Protein AF-A0A969HWZ0-F1 (afdb_monomer)

Radius of gyration: 28.57 Å; Cα contacts (8 Å, |Δi|>4): 531; chains: 1; bounding box: 54×98×72 Å

Structure (mmCIF, N/CA/C/O backbone):
data_AF-A0A969HWZ0-F1
#
_entry.id   AF-A0A969HWZ0-F1
#
loop_
_atom_site.group_PDB
_atom_site.id
_atom_site.type_symbol
_atom_site.label_atom_id
_atom_site.label_alt_id
_atom_site.label_comp_id
_atom_site.label_asym_id
_atom_site.label_entity_id
_atom_site.label_seq_id
_atom_site.pdbx_PDB_ins_code
_atom_site.Cartn_x
_atom_site.Cartn_y
_atom_site.Cartn_z
_atom_site.o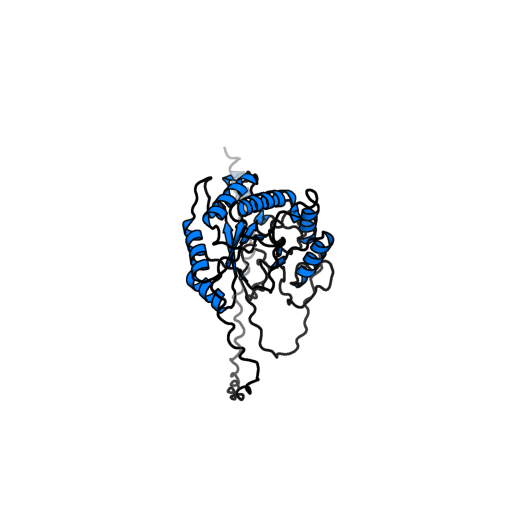ccupancy
_atom_site.B_iso_or_equiv
_atom_site.auth_seq_id
_atom_site.auth_comp_id
_atom_site.auth_asym_id
_atom_site.auth_atom_id
_atom_site.pdbx_PDB_model_num
ATOM 1 N N . MET A 1 1 ? 22.816 76.094 9.001 1.00 57.34 1 MET A N 1
ATOM 2 C CA . MET A 1 1 ? 22.113 75.527 7.827 1.00 57.34 1 MET A CA 1
ATOM 3 C C . MET A 1 1 ? 22.785 76.069 6.565 1.00 57.34 1 MET A C 1
ATOM 5 O O . MET A 1 1 ? 22.437 77.175 6.183 1.00 57.34 1 MET A O 1
ATOM 9 N N . PRO A 1 2 ? 23.875 75.455 6.050 1.00 52.53 2 PRO A N 1
ATOM 10 C CA . PRO A 1 2 ? 23.825 75.004 4.642 1.00 52.53 2 PRO A CA 1
ATOM 11 C C . PRO A 1 2 ? 24.797 73.858 4.252 1.00 52.53 2 PRO A C 1
ATOM 13 O O . PRO A 1 2 ? 24.975 73.594 3.072 1.00 52.53 2 PRO A O 1
ATOM 16 N N . MET A 1 3 ? 25.440 73.147 5.189 1.00 50.88 3 MET A N 1
ATOM 17 C CA . MET A 1 3 ? 26.535 72.213 4.835 1.00 50.88 3 MET A CA 1
ATOM 18 C C . MET A 1 3 ? 26.119 70.738 4.665 1.00 50.88 3 MET A C 1
ATOM 20 O O . MET A 1 3 ? 26.936 69.905 4.294 1.00 50.88 3 MET A O 1
ATOM 24 N N . ARG A 1 4 ? 24.840 70.405 4.900 1.00 52.66 4 ARG A N 1
ATOM 25 C CA . ARG A 1 4 ? 24.282 69.056 4.656 1.00 52.66 4 ARG A CA 1
ATOM 26 C C . ARG A 1 4 ? 23.539 68.916 3.321 1.00 52.66 4 ARG A C 1
ATOM 28 O O . ARG A 1 4 ? 23.260 67.795 2.923 1.00 52.66 4 ARG A O 1
ATOM 35 N N . LEU A 1 5 ? 23.269 70.016 2.609 1.00 49.03 5 LEU A N 1
ATOM 36 C CA . LEU A 1 5 ? 22.594 69.979 1.302 1.00 49.03 5 LEU A CA 1
ATOM 37 C C . LEU A 1 5 ? 23.584 69.830 0.128 1.00 49.03 5 LEU A C 1
ATOM 39 O O . LEU A 1 5 ? 23.231 69.279 -0.906 1.00 49.03 5 LEU A O 1
ATOM 43 N N . ILE A 1 6 ? 24.846 70.240 0.305 1.00 52.69 6 ILE A N 1
ATOM 44 C CA . ILE A 1 6 ? 25.876 70.181 -0.750 1.00 52.69 6 ILE A CA 1
ATOM 45 C C . ILE A 1 6 ? 26.432 68.754 -0.927 1.00 52.69 6 ILE A C 1
ATOM 47 O O . ILE A 1 6 ? 26.703 68.340 -2.051 1.00 52.69 6 ILE A O 1
ATOM 51 N N . LEU A 1 7 ? 26.502 67.948 0.141 1.00 44.00 7 LEU A N 1
ATOM 52 C CA . LEU A 1 7 ? 26.936 66.545 0.040 1.00 44.00 7 LEU A CA 1
ATOM 53 C C . LEU A 1 7 ? 25.881 65.644 -0.640 1.00 44.00 7 LEU A C 1
ATOM 55 O O . LEU A 1 7 ? 26.230 64.642 -1.258 1.00 44.00 7 LEU A O 1
ATOM 59 N N . LEU A 1 8 ? 24.601 66.032 -0.581 1.00 47.84 8 LEU A N 1
ATOM 60 C CA . LEU A 1 8 ? 23.494 65.320 -1.233 1.00 47.84 8 LEU A CA 1
ATOM 61 C C . LEU A 1 8 ? 23.408 65.588 -2.746 1.00 47.84 8 LEU A C 1
ATOM 63 O O . LEU A 1 8 ? 22.900 64.740 -3.471 1.00 47.84 8 LEU A O 1
ATOM 67 N N . ILE A 1 9 ? 23.947 66.707 -3.244 1.00 51.25 9 ILE A N 1
ATOM 68 C CA . ILE A 1 9 ? 23.956 67.010 -4.688 1.00 51.25 9 ILE A CA 1
ATOM 69 C C . ILE A 1 9 ? 25.162 66.365 -5.394 1.00 51.25 9 ILE A C 1
ATOM 71 O O . ILE A 1 9 ? 25.038 65.933 -6.537 1.00 51.25 9 ILE A O 1
ATOM 75 N N . VAL A 1 10 ? 26.305 66.195 -4.717 1.00 49.62 10 VAL A N 1
ATOM 76 C CA . VAL A 1 10 ? 27.492 65.565 -5.333 1.00 49.62 10 VAL A CA 1
ATOM 77 C C . VAL A 1 10 ? 27.374 64.034 -5.408 1.00 49.62 10 VAL A C 1
ATOM 79 O O . VAL A 1 10 ? 27.838 63.448 -6.383 1.00 49.62 10 VAL A O 1
ATOM 82 N N . LEU A 1 11 ? 26.676 63.369 -4.474 1.00 42.19 11 LEU A N 1
ATOM 83 C CA . LEU A 1 11 ? 26.418 61.922 -4.595 1.00 42.19 11 LEU A CA 1
ATOM 84 C C . LEU A 1 11 ? 25.300 61.572 -5.595 1.00 42.19 11 LEU A C 1
ATOM 86 O O . LEU A 1 11 ? 25.310 60.475 -6.148 1.00 42.19 11 LEU A O 1
ATOM 90 N N . ALA A 1 12 ? 24.372 62.492 -5.879 1.00 43.91 12 ALA A N 1
ATOM 91 C CA . ALA A 1 12 ? 23.327 62.280 -6.886 1.00 43.91 12 ALA A CA 1
ATOM 92 C C . ALA A 1 12 ? 23.853 62.391 -8.335 1.00 43.91 12 ALA A C 1
ATOM 94 O O . ALA A 1 12 ? 23.243 61.845 -9.251 1.00 43.91 12 ALA A O 1
ATOM 95 N N . ALA A 1 13 ? 25.004 63.039 -8.549 1.00 42.03 13 ALA A N 1
ATOM 96 C CA . ALA A 1 13 ? 25.610 63.201 -9.874 1.00 42.03 13 ALA A CA 1
ATOM 97 C C . ALA A 1 13 ? 26.504 62.020 -10.312 1.00 42.03 13 ALA A C 1
ATOM 99 O O . ALA A 1 13 ? 26.817 61.908 -11.494 1.00 42.03 13 ALA A O 1
ATOM 100 N N . VAL A 1 14 ? 26.875 61.106 -9.406 1.00 41.16 14 VAL A N 1
ATOM 101 C CA . VAL A 1 14 ? 27.667 59.902 -9.751 1.00 41.16 14 VAL A CA 1
ATOM 102 C C . VAL A 1 14 ? 26.775 58.708 -10.138 1.00 41.16 14 VAL A C 1
ATOM 104 O O . VAL A 1 14 ? 27.255 57.728 -10.697 1.00 41.16 14 VAL A O 1
ATOM 107 N N . VAL A 1 15 ? 25.454 58.805 -9.942 1.00 43.62 15 VAL A N 1
ATOM 108 C CA . VAL A 1 15 ? 24.489 57.748 -10.315 1.00 43.62 15 VAL A CA 1
ATOM 109 C C . VAL A 1 15 ? 23.824 58.002 -11.684 1.00 43.62 15 VAL A C 1
ATOM 111 O O . VAL A 1 15 ? 23.081 57.158 -12.170 1.00 43.62 15 VAL A O 1
ATOM 114 N N . LEU A 1 16 ? 24.125 59.116 -12.368 1.00 46.66 16 LEU A N 1
ATOM 115 C CA . LEU A 1 16 ? 23.472 59.489 -13.638 1.00 46.66 16 LEU A CA 1
ATOM 116 C C . LEU A 1 16 ? 24.377 59.526 -14.882 1.00 46.66 16 LEU A C 1
ATOM 118 O O . LEU A 1 16 ? 23.910 59.910 -15.950 1.00 46.66 16 LEU A O 1
ATOM 122 N N . ALA A 1 17 ? 25.634 59.087 -14.805 1.00 44.72 17 ALA A N 1
ATOM 123 C CA . ALA A 1 17 ? 26.503 59.041 -15.985 1.00 44.72 17 ALA A CA 1
ATOM 124 C C . ALA A 1 17 ? 27.527 57.899 -15.918 1.00 44.72 17 ALA A C 1
ATOM 126 O O . ALA A 1 17 ? 28.729 58.114 -15.803 1.00 44.72 17 ALA A O 1
ATOM 127 N N . SER A 1 18 ? 27.040 56.666 -16.028 1.00 35.94 18 SER A N 1
ATOM 128 C CA . SER A 1 18 ? 27.827 55.557 -16.570 1.00 35.94 18 SER A CA 1
ATOM 129 C C . SER A 1 18 ? 26.965 54.875 -17.621 1.00 35.94 18 SER A C 1
ATOM 131 O O . SER A 1 18 ? 26.107 54.042 -17.332 1.00 35.94 18 SER A O 1
ATOM 133 N N . CYS A 1 19 ? 27.130 55.365 -18.846 1.00 42.94 19 CYS A N 1
ATOM 134 C CA . CYS A 1 19 ? 26.532 54.825 -20.049 1.00 42.94 19 CYS A CA 1
ATOM 135 C C . CYS A 1 19 ? 27.165 53.457 -20.324 1.00 42.94 19 CYS A C 1
ATOM 137 O O . CYS A 1 19 ? 28.307 53.381 -20.766 1.00 42.94 19 CYS A O 1
ATOM 139 N N . GLY A 1 20 ? 26.422 52.383 -20.070 1.00 36.25 20 GLY A N 1
ATOM 140 C CA . GLY A 1 20 ? 26.589 51.155 -20.834 1.00 36.25 20 GLY A CA 1
ATOM 141 C C . GLY A 1 20 ? 25.794 51.319 -22.121 1.00 36.25 20 GLY A C 1
ATOM 142 O O . GLY A 1 20 ? 24.582 51.523 -22.063 1.00 36.25 20 GLY A O 1
ATOM 143 N N . GLU A 1 21 ? 26.471 51.299 -23.265 1.00 42.41 21 GLU A N 1
ATOM 144 C CA . GLU A 1 21 ? 25.838 51.281 -24.581 1.00 42.41 21 GLU A CA 1
ATOM 145 C C . GLU A 1 21 ? 24.741 50.212 -24.618 1.00 42.41 21 GLU A C 1
ATOM 147 O O . GLU A 1 21 ? 24.993 49.020 -24.422 1.00 42.41 21 GLU A O 1
ATOM 152 N N . VAL A 1 22 ? 23.506 50.635 -24.890 1.00 46.06 22 VAL A N 1
ATOM 153 C CA . VAL A 1 22 ? 22.453 49.713 -25.303 1.00 46.06 22 VAL A CA 1
ATOM 154 C C . VAL A 1 22 ? 22.856 49.231 -26.689 1.00 46.06 22 VAL A C 1
ATOM 156 O O . VAL A 1 22 ? 22.612 49.902 -27.689 1.00 46.06 22 VAL A O 1
ATOM 159 N N . SER A 1 23 ? 23.530 48.083 -26.742 1.00 48.16 23 SER A N 1
ATOM 160 C CA . SER A 1 23 ? 23.725 47.377 -28.003 1.00 48.16 23 SER A CA 1
ATOM 161 C C . SER A 1 23 ? 22.345 47.164 -28.629 1.00 48.16 23 SER A C 1
ATOM 163 O O . SER A 1 23 ? 21.438 46.694 -27.930 1.00 48.16 23 SER A O 1
ATOM 165 N N . PRO A 1 24 ? 22.138 47.522 -29.907 1.00 46.81 24 PRO A N 1
ATOM 166 C CA . PRO A 1 24 ? 20.875 47.247 -30.564 1.00 46.81 24 PRO A CA 1
ATOM 167 C C . PRO A 1 24 ? 20.632 45.741 -30.489 1.00 46.81 24 PRO A C 1
ATOM 169 O O . PRO A 1 24 ? 21.488 44.949 -30.883 1.00 46.81 24 PRO A O 1
ATOM 172 N N . VAL A 1 25 ? 19.474 45.342 -29.956 1.00 52.97 25 VAL A N 1
ATOM 173 C CA . VAL A 1 25 ? 19.007 43.960 -30.078 1.00 52.97 25 VAL A CA 1
ATOM 174 C C . VAL A 1 25 ? 18.995 43.662 -31.577 1.00 52.97 25 VAL A C 1
ATOM 176 O O . VAL A 1 25 ? 18.293 44.367 -32.310 1.00 52.97 25 VAL A O 1
ATOM 179 N N . PRO A 1 26 ? 19.788 42.694 -32.071 1.00 47.66 26 PRO A N 1
ATOM 180 C CA . PRO A 1 26 ? 19.755 42.368 -33.482 1.00 47.66 26 PRO A CA 1
ATOM 181 C C . PRO A 1 26 ? 18.331 41.925 -33.804 1.00 47.66 26 PRO A C 1
ATOM 183 O O . PRO A 1 26 ? 17.764 41.074 -33.114 1.00 47.66 26 PRO A O 1
ATOM 186 N N . ALA A 1 27 ? 17.735 42.540 -34.827 1.00 56.41 27 ALA A N 1
ATOM 187 C CA . ALA A 1 27 ? 16.481 42.055 -35.375 1.00 56.41 27 ALA A CA 1
ATOM 188 C C . ALA A 1 27 ? 16.632 40.548 -35.650 1.00 56.41 27 ALA A C 1
ATOM 190 O O . ALA A 1 27 ? 17.708 40.133 -36.099 1.00 56.41 27 ALA A O 1
ATOM 191 N N . PRO A 1 28 ? 15.611 39.721 -35.358 1.00 51.34 28 PRO A N 1
ATOM 192 C CA . PRO A 1 28 ? 15.696 38.295 -35.618 1.00 51.34 28 PRO A CA 1
ATOM 193 C C . PRO A 1 28 ? 16.089 38.101 -37.079 1.00 51.34 28 PRO A C 1
ATOM 195 O O . PRO A 1 28 ? 15.405 38.592 -37.978 1.00 51.34 28 PRO A O 1
ATOM 198 N N . THR A 1 29 ? 17.216 37.427 -37.305 1.00 56.94 29 THR A N 1
ATOM 199 C CA . THR A 1 29 ? 17.640 37.033 -38.645 1.00 56.94 29 THR A CA 1
ATOM 200 C C . THR A 1 29 ? 16.465 36.291 -39.276 1.00 56.94 29 THR A C 1
ATOM 202 O O . THR A 1 29 ? 16.034 35.284 -38.701 1.00 56.94 29 THR A O 1
ATOM 205 N N . PRO A 1 30 ? 15.896 36.762 -40.401 1.00 51.34 30 PRO A N 1
ATOM 206 C CA . PRO A 1 30 ? 14.897 35.975 -41.094 1.00 51.34 30 PRO A CA 1
ATOM 207 C C . PRO A 1 30 ? 15.544 34.629 -41.415 1.00 51.34 30 PRO A C 1
ATOM 209 O O . PRO A 1 30 ? 16.648 34.575 -41.964 1.00 51.34 30 PRO A O 1
ATOM 212 N N . LEU A 1 31 ? 14.887 33.546 -40.995 1.00 47.97 31 LEU A N 1
ATOM 213 C CA . LEU A 1 31 ? 15.275 32.198 -41.392 1.00 47.97 31 LEU A CA 1
ATOM 214 C C . LEU A 1 31 ? 15.477 32.200 -42.912 1.00 47.97 31 LEU A C 1
ATOM 216 O O . LEU A 1 31 ? 14.651 32.793 -43.611 1.00 47.97 31 LEU A O 1
ATOM 220 N N . PRO A 1 32 ? 16.548 31.577 -43.434 1.00 45.81 32 PRO A N 1
ATOM 221 C CA . PRO A 1 32 ? 16.724 31.473 -44.870 1.00 45.81 32 PRO A CA 1
ATOM 222 C C . PRO A 1 32 ? 15.464 30.841 -45.452 1.00 45.81 32 PRO A C 1
ATOM 224 O O . PRO A 1 32 ? 15.124 29.700 -45.134 1.00 45.81 32 PRO A O 1
ATOM 227 N N . THR A 1 33 ? 14.749 31.605 -46.275 1.00 48.72 33 THR A N 1
ATOM 228 C CA . THR A 1 33 ? 13.625 31.095 -47.044 1.00 48.72 33 THR A CA 1
ATOM 229 C C . THR A 1 33 ? 14.215 30.127 -48.056 1.00 48.72 33 THR A C 1
ATOM 231 O O . THR A 1 33 ? 14.684 30.525 -49.121 1.00 48.72 33 THR A O 1
ATOM 234 N N . GLN A 1 34 ? 14.266 28.844 -47.698 1.00 48.34 34 GLN A N 1
ATOM 235 C CA . GLN A 1 34 ? 14.478 27.807 -48.692 1.00 48.34 34 GLN A CA 1
ATOM 236 C C . GLN A 1 34 ? 13.341 27.940 -49.712 1.00 48.34 34 GLN A C 1
ATOM 238 O O . GLN A 1 34 ? 12.174 27.987 -49.307 1.00 48.34 34 GLN A O 1
ATOM 243 N N . PRO A 1 35 ? 13.638 28.007 -51.021 1.00 50.06 35 PRO A N 1
ATOM 244 C CA . PRO A 1 35 ? 12.615 27.756 -52.018 1.00 50.06 35 PRO A CA 1
ATOM 245 C C . PRO A 1 35 ? 12.001 26.400 -51.679 1.00 50.06 35 PRO A C 1
ATOM 247 O O . PRO A 1 35 ? 12.743 25.438 -51.462 1.00 50.06 35 PRO A O 1
ATOM 250 N N . LEU A 1 36 ? 10.671 26.326 -51.600 1.00 43.91 36 LEU A N 1
ATOM 251 C CA . LEU A 1 36 ? 9.970 25.049 -51.533 1.00 43.91 36 LEU A CA 1
ATOM 252 C C . LEU A 1 36 ? 10.477 24.202 -52.702 1.00 43.91 36 LEU A C 1
ATOM 254 O O . LEU A 1 36 ? 10.168 24.485 -53.860 1.00 43.91 36 LEU A O 1
ATOM 258 N N . GLN A 1 37 ? 11.305 23.198 -52.407 1.00 51.94 37 GLN A N 1
ATOM 259 C CA . GLN A 1 37 ? 11.598 22.176 -53.395 1.00 51.94 37 GLN A CA 1
ATOM 260 C C . GLN A 1 37 ? 10.264 21.499 -53.722 1.00 51.94 37 GLN A C 1
ATOM 262 O O . GLN A 1 37 ? 9.504 21.206 -52.793 1.00 51.94 37 GLN A O 1
ATOM 267 N N . PRO A 1 38 ? 9.953 21.257 -55.006 1.00 47.41 38 PRO A N 1
ATOM 268 C CA . PRO A 1 38 ? 8.804 20.447 -55.365 1.00 47.41 38 PRO A CA 1
ATOM 269 C C . PRO A 1 38 ? 8.924 19.123 -54.615 1.00 47.41 38 PRO A C 1
ATOM 271 O O . PRO A 1 38 ? 9.907 18.400 -54.788 1.00 47.41 38 PRO A O 1
ATOM 274 N N . SER A 1 39 ? 7.967 18.827 -53.738 1.00 48.50 39 SER A N 1
ATOM 275 C CA . SER A 1 39 ? 7.905 17.521 -53.104 1.00 48.50 39 SER A CA 1
ATOM 276 C C . SER A 1 39 ? 7.717 16.495 -54.209 1.00 48.50 39 SER A C 1
ATOM 278 O O . SER A 1 39 ? 6.710 16.530 -54.920 1.00 48.50 39 SER A O 1
ATOM 280 N N . THR A 1 40 ? 8.685 15.595 -54.361 1.00 51.62 40 THR A N 1
ATOM 281 C CA . THR A 1 40 ? 8.494 14.372 -55.134 1.00 51.62 40 THR A CA 1
ATOM 282 C C . THR A 1 40 ? 7.225 13.709 -54.595 1.00 51.62 40 THR A C 1
ATOM 284 O O . THR A 1 40 ? 7.129 13.541 -53.374 1.00 51.62 40 THR A O 1
ATOM 287 N N . PRO A 1 41 ? 6.225 13.395 -55.436 1.00 45.19 41 PRO A N 1
ATOM 288 C CA . PRO A 1 41 ? 5.029 12.725 -54.953 1.00 45.19 41 PRO A CA 1
ATOM 289 C C . PRO A 1 41 ? 5.451 11.434 -54.251 1.00 45.19 41 PRO A C 1
ATOM 291 O O . PRO A 1 41 ? 6.264 10.673 -54.784 1.00 45.19 41 PRO A O 1
ATOM 294 N N . LEU A 1 42 ? 4.946 11.221 -53.029 1.00 46.47 42 LEU A N 1
ATOM 295 C CA . LEU A 1 42 ? 5.094 9.926 -52.374 1.00 46.47 42 LEU A CA 1
ATOM 296 C C . LEU A 1 42 ? 4.541 8.854 -53.326 1.00 46.47 42 LEU A C 1
ATOM 298 O O . LEU A 1 42 ? 3.501 9.097 -53.945 1.00 46.47 42 LEU A O 1
ATOM 302 N N . PRO A 1 43 ? 5.198 7.686 -53.439 1.00 44.25 43 PRO A N 1
ATOM 303 C CA . PRO A 1 43 ? 4.618 6.577 -54.167 1.00 44.25 43 PRO A CA 1
ATOM 304 C C . PRO A 1 43 ? 3.242 6.278 -53.576 1.00 44.25 43 PRO A C 1
ATOM 306 O O . PRO A 1 43 ? 3.086 6.162 -52.358 1.00 44.25 43 PRO A O 1
ATOM 309 N N . GLU A 1 44 ? 2.251 6.184 -54.453 1.00 45.31 44 GLU A N 1
ATOM 310 C CA . GLU A 1 44 ? 0.919 5.706 -54.117 1.00 45.31 44 GLU A CA 1
ATOM 311 C C . GLU A 1 44 ? 1.067 4.343 -53.416 1.00 45.31 44 GLU A C 1
ATOM 313 O O . GLU A 1 44 ? 1.843 3.506 -53.898 1.00 45.31 44 GLU A O 1
ATOM 318 N N . PRO A 1 45 ? 0.424 4.112 -52.255 1.00 39.84 45 PRO A N 1
ATOM 319 C CA . PRO A 1 45 ? 0.576 2.856 -51.546 1.00 39.84 45 PRO A CA 1
ATOM 320 C C . PRO A 1 45 ? 0.049 1.746 -52.448 1.00 39.84 45 PRO A C 1
ATOM 322 O O . PRO A 1 45 ? -1.157 1.604 -52.648 1.00 39.84 45 PRO A O 1
ATOM 325 N N . GLN A 1 46 ? 0.961 0.955 -53.012 1.00 43.97 46 GLN A N 1
ATOM 326 C CA . GLN A 1 46 ? 0.578 -0.295 -53.639 1.00 43.97 46 GLN A CA 1
ATOM 327 C C . GLN A 1 46 ? -0.099 -1.124 -52.556 1.00 43.97 46 GLN A C 1
ATOM 329 O O . GLN A 1 46 ? 0.470 -1.313 -51.478 1.00 43.97 46 GLN A O 1
ATOM 334 N N . ALA A 1 47 ? -1.327 -1.565 -52.828 1.00 43.56 47 ALA A N 1
ATOM 335 C CA . ALA A 1 47 ? -2.042 -2.500 -51.982 1.00 43.56 47 ALA A CA 1
ATOM 336 C C . ALA A 1 47 ? -1.171 -3.752 -51.827 1.00 43.56 47 ALA A C 1
ATOM 338 O O . ALA A 1 47 ? -1.151 -4.636 -52.683 1.00 43.56 47 ALA A O 1
ATOM 339 N N . SER A 1 48 ? -0.387 -3.776 -50.750 1.00 43.53 48 SER A N 1
ATOM 340 C CA . SER A 1 48 ? 0.330 -4.955 -50.311 1.00 43.53 48 SER A CA 1
ATOM 341 C C . SER A 1 48 ? -0.727 -6.020 -50.079 1.00 43.53 48 SER A C 1
ATOM 343 O O . SER A 1 48 ? -1.735 -5.752 -49.420 1.00 43.53 48 SER A O 1
ATOM 345 N N . ALA A 1 49 ? -0.519 -7.193 -50.674 1.00 41.72 49 ALA A N 1
ATOM 346 C CA . ALA A 1 49 ? -1.410 -8.329 -50.524 1.00 41.72 49 ALA A CA 1
ATOM 347 C C . ALA A 1 49 ? -1.790 -8.492 -49.048 1.00 41.72 49 ALA A C 1
ATOM 349 O O . ALA A 1 49 ? -0.924 -8.406 -48.169 1.00 41.72 49 ALA 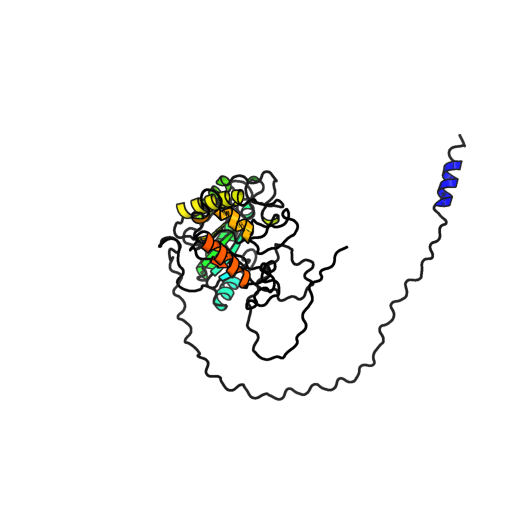A O 1
ATOM 350 N N . LEU A 1 50 ? -3.091 -8.677 -48.799 1.00 41.22 50 LEU A N 1
ATOM 351 C CA . LEU A 1 50 ? -3.613 -9.034 -47.485 1.00 41.22 50 LEU A CA 1
ATOM 352 C C . LEU A 1 50 ? -2.718 -10.137 -46.902 1.00 41.22 50 LEU A C 1
ATOM 354 O O . LEU A 1 50 ? -2.415 -11.092 -47.626 1.00 41.22 50 LEU A O 1
ATOM 358 N N . PRO A 1 51 ? -2.248 -10.007 -45.651 1.00 40.31 51 PRO A N 1
ATOM 359 C CA . PRO A 1 51 ? -1.417 -11.036 -45.058 1.00 40.31 51 PRO A CA 1
ATOM 360 C C . PRO A 1 51 ? -2.188 -12.354 -45.099 1.00 40.31 51 PRO A C 1
ATOM 362 O O . PRO A 1 51 ? -3.331 -12.424 -44.649 1.00 40.31 51 PRO A O 1
ATOM 365 N N . THR A 1 52 ? -1.562 -13.380 -45.676 1.00 45.44 52 THR A N 1
ATOM 366 C CA . THR A 1 52 ? -2.025 -14.764 -45.605 1.00 45.44 52 THR A CA 1
ATOM 367 C C . THR A 1 52 ? -2.376 -15.070 -44.155 1.00 45.44 52 THR A C 1
ATOM 369 O O . THR A 1 52 ? -1.520 -14.911 -43.281 1.00 45.44 52 THR A O 1
ATOM 372 N N . GLU A 1 53 ? -3.629 -15.464 -43.909 1.00 39.72 53 GLU A N 1
ATOM 373 C CA . GLU A 1 53 ? -4.112 -15.873 -42.593 1.00 39.72 53 GLU A CA 1
ATOM 374 C C . GLU A 1 53 ? -3.124 -16.873 -41.989 1.00 39.72 53 GLU A C 1
ATOM 376 O O . GLU A 1 53 ? -2.940 -17.992 -42.468 1.00 39.72 53 GLU A O 1
ATOM 381 N N . SER A 1 54 ? -2.417 -16.423 -40.959 1.00 40.69 54 SER A N 1
ATOM 382 C CA . SER A 1 54 ? -1.536 -17.271 -40.178 1.00 40.69 54 SER A CA 1
ATOM 383 C C . SER A 1 54 ? -2.429 -18.043 -39.199 1.00 40.69 54 SER A C 1
ATOM 385 O O . SER A 1 54 ? -3.253 -17.410 -38.533 1.00 40.69 54 SER A O 1
ATOM 387 N N . PRO A 1 55 ? -2.323 -19.380 -39.100 1.00 43.72 55 PRO A N 1
ATOM 388 C CA . PRO A 1 55 ? -3.222 -20.200 -38.295 1.00 43.72 55 PRO A CA 1
ATOM 389 C C . PRO A 1 55 ? -2.818 -20.127 -36.818 1.00 43.72 55 PRO A C 1
ATOM 391 O O . PRO A 1 55 ? -2.400 -21.111 -36.215 1.00 43.72 55 PRO A O 1
ATOM 394 N N . TRP A 1 56 ? -2.924 -18.946 -36.216 1.00 41.31 56 TRP A N 1
ATOM 395 C CA . TRP A 1 56 ? -2.822 -18.792 -34.773 1.00 41.31 56 TRP A CA 1
ATOM 396 C C . TRP A 1 56 ? -4.234 -18.766 -34.217 1.00 41.31 56 TRP A C 1
ATOM 398 O O . TRP A 1 56 ? -4.931 -17.761 -34.293 1.00 41.31 56 TRP A O 1
ATOM 408 N N . TYR A 1 57 ? -4.645 -19.939 -33.736 1.00 37.12 57 TYR A N 1
ATOM 409 C CA . TYR A 1 57 ? -5.611 -20.154 -32.665 1.00 37.12 57 TYR A CA 1
ATOM 410 C C . TYR A 1 57 ? -6.431 -18.911 -32.277 1.00 37.12 57 TYR A C 1
ATOM 412 O O . TYR A 1 57 ? -6.087 -18.175 -31.353 1.00 37.12 57 TYR A O 1
ATOM 420 N N . LEU A 1 58 ? -7.609 -18.772 -32.888 1.00 38.50 58 LEU A N 1
ATOM 421 C CA . LEU A 1 58 ? -8.775 -18.314 -32.140 1.00 38.50 58 LEU A CA 1
ATOM 422 C C . LEU A 1 58 ? -9.085 -19.415 -31.122 1.00 38.50 58 LEU A C 1
ATOM 424 O O . LEU A 1 58 ? -9.961 -20.253 -31.332 1.00 38.50 58 LEU A O 1
ATOM 428 N N . GLY A 1 59 ? -8.304 -19.468 -30.039 1.00 38.69 59 GLY A N 1
ATOM 429 C CA . GLY A 1 59 ? -8.756 -20.153 -28.842 1.00 38.69 59 GLY A CA 1
ATOM 430 C C . GLY A 1 59 ? -10.142 -19.602 -28.537 1.00 38.69 59 GLY A C 1
ATOM 431 O O . GLY A 1 59 ? -10.335 -18.384 -28.545 1.00 38.69 59 GLY A O 1
ATOM 432 N N . THR A 1 60 ? -11.118 -20.490 -28.362 1.00 39.12 60 THR A N 1
ATOM 433 C CA . THR A 1 60 ? -12.437 -20.125 -27.839 1.00 39.12 60 THR A CA 1
ATOM 434 C C . THR A 1 60 ? -12.238 -19.112 -26.716 1.00 39.12 60 THR A C 1
ATOM 436 O O . THR A 1 60 ? -11.392 -19.390 -25.858 1.00 39.12 60 THR A O 1
ATOM 439 N N . PRO A 1 61 ? -12.938 -17.957 -26.714 1.00 40.72 61 PRO A N 1
ATOM 440 C CA . PRO A 1 61 ? -12.829 -17.017 -25.608 1.00 40.72 61 PRO A CA 1
ATOM 441 C C . PRO A 1 61 ? -12.977 -17.826 -24.326 1.00 40.72 61 PRO A C 1
ATOM 443 O O . PRO A 1 61 ? -13.944 -18.587 -24.206 1.00 40.72 61 PRO A O 1
ATOM 446 N N . SER A 1 62 ? -11.976 -17.741 -23.437 1.00 44.56 62 SER A N 1
ATOM 447 C CA . SER A 1 62 ? -12.065 -18.356 -22.114 1.00 44.56 62 SER A CA 1
ATOM 448 C C . SER A 1 62 ? -13.465 -18.072 -21.588 1.00 44.56 62 SER A C 1
ATOM 450 O O . SER A 1 62 ? -13.908 -16.921 -21.713 1.00 44.56 62 SER A O 1
ATOM 452 N N . PRO A 1 63 ? -14.187 -19.084 -21.073 1.00 37.97 63 PRO A N 1
ATOM 453 C CA . PRO A 1 63 ? -15.507 -18.844 -20.524 1.00 37.97 63 PRO A CA 1
ATOM 454 C C . PRO A 1 63 ? -15.384 -17.657 -19.578 1.00 37.97 63 PRO A C 1
ATOM 456 O O . PRO A 1 63 ? -14.443 -17.617 -18.779 1.00 37.97 63 PRO A O 1
ATOM 459 N N . LEU A 1 64 ? -16.266 -16.664 -19.759 1.00 44.50 64 LEU A N 1
ATOM 460 C CA . LEU A 1 64 ? -16.401 -15.526 -18.856 1.00 44.50 64 LEU A CA 1
ATOM 461 C C . LEU A 1 64 ? -16.215 -16.065 -17.444 1.00 44.50 64 LEU A C 1
ATOM 463 O O . LEU A 1 64 ? -17.014 -16.892 -17.002 1.00 44.50 64 LEU A O 1
ATOM 467 N N . VAL A 1 65 ? -15.102 -15.676 -16.812 1.00 45.78 65 VAL A N 1
ATOM 468 C CA . VAL A 1 65 ? -14.769 -16.097 -15.454 1.00 45.78 65 VAL A CA 1
ATOM 469 C C . VAL A 1 65 ? -16.034 -15.890 -14.639 1.00 45.78 65 VAL A C 1
ATOM 471 O O . VAL A 1 65 ? -16.610 -14.798 -14.689 1.00 45.78 65 VAL A O 1
ATOM 474 N N . ALA A 1 66 ? -16.506 -16.960 -13.991 1.00 41.38 66 ALA A N 1
ATOM 475 C CA . ALA A 1 66 ? -17.687 -16.913 -13.144 1.00 41.38 66 ALA A CA 1
ATOM 476 C C . ALA A 1 66 ? -17.614 -15.665 -12.245 1.00 41.38 66 ALA A C 1
ATOM 478 O O . ALA A 1 66 ? -16.504 -15.294 -11.841 1.00 41.38 66 ALA A O 1
ATOM 479 N N . PRO A 1 67 ? -18.751 -15.006 -11.941 1.00 43.94 67 PRO A N 1
ATOM 480 C CA . PRO A 1 67 ? -18.754 -13.844 -11.058 1.00 43.94 67 PRO A CA 1
ATOM 481 C C . PRO A 1 67 ? -17.938 -14.188 -9.819 1.00 43.94 67 PRO A C 1
ATOM 483 O O . PRO A 1 67 ? -18.096 -15.289 -9.275 1.00 43.94 67 PRO A O 1
ATOM 486 N N . LEU A 1 68 ? -17.022 -13.290 -9.440 1.00 50.69 68 LEU A N 1
ATOM 487 C CA . LEU A 1 68 ? -16.069 -13.498 -8.351 1.00 50.69 68 LEU A CA 1
ATOM 488 C C . LEU A 1 68 ? -16.853 -13.726 -7.058 1.00 50.69 68 LEU A C 1
ATOM 490 O O . LEU A 1 68 ? -17.212 -12.808 -6.321 1.00 50.69 68 LEU A O 1
ATOM 494 N N . SER A 1 69 ? -17.169 -14.991 -6.824 1.00 45.22 69 SER A N 1
ATOM 495 C CA . SER A 1 69 ? -17.932 -15.471 -5.693 1.00 45.22 69 SER A CA 1
ATOM 496 C C . SER A 1 69 ? -16.974 -15.443 -4.528 1.00 45.22 69 SER A C 1
ATOM 498 O O . SER A 1 69 ? -16.174 -16.359 -4.443 1.00 45.22 69 SER A O 1
ATOM 500 N N . ASN A 1 70 ? -17.000 -14.362 -3.731 1.00 47.00 70 ASN A N 1
ATOM 501 C CA . ASN A 1 70 ? -16.290 -14.145 -2.460 1.00 47.00 70 ASN A CA 1
ATOM 502 C C . ASN A 1 70 ? -15.258 -15.239 -2.120 1.00 47.00 70 ASN A C 1
ATOM 504 O O . ASN A 1 70 ? -15.431 -15.974 -1.146 1.00 47.00 70 ASN A O 1
ATOM 508 N N . VAL A 1 71 ? -14.206 -15.381 -2.935 1.00 56.00 71 VAL A N 1
ATOM 509 C CA . VAL A 1 71 ? -13.152 -16.340 -2.627 1.00 56.00 71 VAL A CA 1
ATOM 510 C C . VAL A 1 71 ? -12.456 -15.724 -1.439 1.00 56.00 71 VAL A C 1
ATOM 512 O O . VAL A 1 71 ? -11.971 -14.594 -1.516 1.00 56.00 71 VAL A O 1
ATOM 515 N N . CYS A 1 72 ? -12.504 -16.421 -0.314 1.00 65.44 72 CYS A N 1
ATOM 516 C CA . CYS A 1 72 ? -11.817 -15.990 0.880 1.00 65.44 72 CYS A CA 1
ATOM 517 C C . CYS A 1 72 ? -10.313 -16.158 0.635 1.00 65.44 72 CYS A C 1
ATOM 519 O O . CYS A 1 72 ? -9.737 -17.188 0.970 1.00 65.44 72 CYS A O 1
ATOM 521 N N . LEU A 1 73 ? -9.701 -15.166 -0.021 1.00 63.62 73 LEU A N 1
ATOM 522 C CA . LEU A 1 73 ? -8.302 -15.209 -0.449 1.00 63.62 73 LEU A CA 1
ATOM 523 C C . LEU A 1 73 ? -7.345 -15.338 0.745 1.00 63.62 73 LEU A C 1
ATOM 525 O O . LEU A 1 73 ? -6.244 -15.848 0.582 1.00 63.62 73 LEU A O 1
ATOM 529 N N . GLY A 1 74 ? -7.771 -14.894 1.933 1.00 58.00 74 GLY A N 1
ATOM 530 C CA . GLY A 1 74 ? -6.980 -14.906 3.163 1.00 58.00 74 GLY A CA 1
ATOM 531 C C . GLY A 1 74 ? -7.239 -16.041 4.167 1.00 58.00 74 GLY A C 1
ATOM 532 O O . GLY A 1 74 ? -6.517 -16.084 5.155 1.00 58.00 74 GLY A O 1
ATOM 533 N N . ALA A 1 75 ? -8.216 -16.946 3.976 1.00 52.53 75 ALA A N 1
ATOM 534 C CA . ALA A 1 75 ? -8.508 -18.012 4.967 1.00 52.53 75 ALA A CA 1
ATOM 535 C C . ALA A 1 75 ? -7.955 -19.408 4.622 1.00 52.53 75 ALA A C 1
ATOM 537 O O . ALA A 1 75 ? -8.430 -20.402 5.171 1.00 52.53 75 ALA A O 1
ATOM 538 N N . GLY A 1 76 ? -6.989 -19.492 3.704 1.00 55.75 76 GLY A N 1
ATOM 539 C CA . GLY A 1 76 ? -6.281 -20.732 3.362 1.00 55.75 76 GLY A CA 1
ATOM 540 C C . GLY A 1 76 ? -4.956 -20.907 4.112 1.00 55.75 76 GLY A C 1
ATOM 541 O O . GLY A 1 76 ? -4.663 -20.172 5.055 1.00 55.75 76 GLY A O 1
ATOM 542 N N . ASP A 1 77 ? -4.142 -21.868 3.661 1.00 51.66 77 ASP A N 1
ATOM 543 C CA . ASP A 1 77 ? -2.765 -22.041 4.134 1.00 51.66 77 ASP A CA 1
ATOM 544 C C . ASP A 1 77 ? -1.979 -20.739 3.939 1.00 51.66 77 ASP A C 1
ATOM 546 O O . ASP A 1 77 ? -1.928 -20.173 2.845 1.00 51.66 77 ASP A O 1
ATOM 550 N N . PHE A 1 78 ? -1.386 -20.242 5.023 1.00 54.56 78 PHE A N 1
ATOM 551 C CA . PHE A 1 78 ? -0.550 -19.052 4.986 1.00 54.56 78 PHE A CA 1
ATOM 552 C C . PHE A 1 78 ? 0.883 -19.450 4.594 1.00 54.56 78 PHE A C 1
ATOM 554 O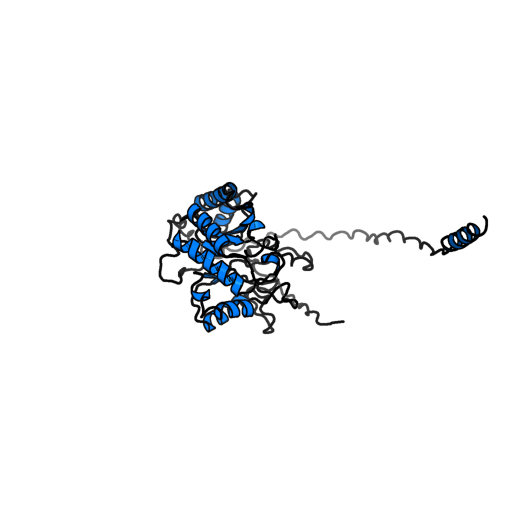 O . PHE A 1 78 ? 1.465 -20.320 5.248 1.00 54.56 78 PHE A O 1
ATOM 561 N N . PRO A 1 79 ? 1.491 -18.808 3.582 1.00 55.75 79 PR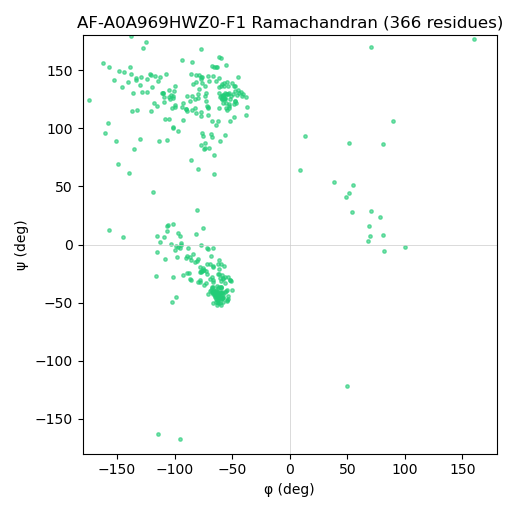O A N 1
ATOM 562 C CA . PRO A 1 79 ? 0.976 -17.657 2.846 1.00 55.75 79 PRO A CA 1
ATOM 563 C C . PRO A 1 79 ? 0.063 -18.039 1.668 1.00 55.75 79 PRO A C 1
ATOM 565 O O . PRO A 1 79 ? 0.334 -19.039 0.997 1.00 55.75 79 PRO A O 1
ATOM 568 N N . PRO A 1 80 ? -0.963 -17.219 1.363 1.00 59.09 80 PRO A N 1
ATOM 569 C CA . PRO A 1 80 ? -1.924 -17.517 0.307 1.00 59.09 80 PRO A CA 1
ATOM 570 C C . PRO A 1 80 ? -1.214 -17.686 -1.040 1.00 59.09 80 PRO A C 1
ATOM 572 O O . PRO A 1 80 ? -0.432 -16.830 -1.456 1.00 59.09 80 PRO A O 1
ATOM 575 N N . GLN A 1 81 ? -1.484 -18.803 -1.719 1.00 59.66 81 GLN A N 1
ATOM 576 C CA . GLN A 1 81 ? -0.940 -19.100 -3.042 1.00 59.66 81 GLN A CA 1
ATOM 577 C C . GLN A 1 81 ? -2.021 -18.894 -4.102 1.00 59.66 81 GLN A C 1
ATOM 579 O O . GLN A 1 81 ? -2.951 -19.684 -4.229 1.00 59.66 81 GLN A O 1
ATOM 584 N N . ILE A 1 82 ? -1.896 -17.832 -4.892 1.00 62.81 82 ILE A N 1
ATOM 585 C CA . ILE A 1 82 ? -2.602 -17.734 -6.168 1.00 62.81 82 ILE A CA 1
ATOM 586 C C . ILE A 1 82 ? -1.943 -18.713 -7.155 1.00 62.81 82 ILE A C 1
ATOM 588 O O . ILE A 1 82 ? -0.759 -18.574 -7.456 1.00 62.81 82 ILE A O 1
ATOM 592 N N . GLU A 1 83 ? -2.708 -19.692 -7.651 1.00 62.56 83 GLU A N 1
ATOM 593 C CA . GLU A 1 83 ? -2.219 -20.801 -8.497 1.00 62.56 83 GLU A CA 1
ATOM 594 C C . GLU A 1 83 ? -1.766 -20.376 -9.908 1.00 62.56 83 GLU A C 1
ATOM 596 O O . GLU A 1 83 ? -1.051 -21.113 -10.584 1.00 62.56 83 GLU A O 1
ATOM 601 N N . ALA A 1 84 ? -2.161 -19.182 -10.359 1.00 71.88 84 ALA A N 1
ATOM 602 C CA . ALA A 1 84 ? -1.798 -18.627 -11.659 1.00 71.88 84 ALA A CA 1
ATOM 603 C C . ALA A 1 84 ? -1.465 -17.135 -11.555 1.00 71.88 84 ALA A C 1
ATOM 605 O O . ALA A 1 84 ? -1.992 -16.423 -10.701 1.00 71.88 84 ALA A O 1
ATOM 606 N N . VAL A 1 85 ? -0.619 -16.643 -12.462 1.00 80.69 85 VAL A N 1
ATOM 607 C CA . VAL A 1 85 ? -0.336 -15.206 -12.572 1.00 80.69 85 VAL A CA 1
ATOM 608 C C . VAL A 1 85 ? -1.640 -14.458 -12.852 1.00 80.69 85 VAL A C 1
ATOM 610 O O . VAL A 1 85 ? -2.353 -14.770 -13.806 1.00 80.69 85 VAL A O 1
ATOM 613 N N . GLN A 1 86 ? -1.945 -13.467 -12.018 1.00 83.69 86 GLN A N 1
ATOM 614 C CA . GLN A 1 86 ? -3.093 -12.583 -12.186 1.00 83.69 86 GLN A CA 1
ATOM 615 C C . GLN A 1 86 ? -2.632 -11.198 -12.628 1.00 83.69 86 GLN A C 1
ATOM 617 O O . GLN A 1 86 ? -1.566 -10.728 -12.232 1.00 83.69 86 GLN A O 1
ATOM 622 N N . TYR A 1 87 ? -3.458 -10.540 -13.439 1.00 87.94 87 TYR A N 1
ATOM 623 C CA . TYR A 1 87 ? -3.167 -9.214 -13.967 1.00 87.94 87 TYR A CA 1
ATOM 624 C C . TYR A 1 87 ? -4.095 -8.173 -13.354 1.00 87.94 87 TYR A C 1
ATOM 626 O O . TYR A 1 87 ? -5.324 -8.315 -13.342 1.00 87.94 87 TYR A O 1
ATOM 634 N N . GLY A 1 88 ? -3.478 -7.095 -12.882 1.00 91.19 88 GLY A N 1
ATOM 635 C CA . GLY A 1 88 ? -4.160 -5.922 -12.368 1.00 91.19 88 GLY A CA 1
ATOM 636 C C . GLY A 1 88 ? -3.681 -4.647 -13.031 1.00 91.19 88 GLY A C 1
ATOM 637 O O . GLY A 1 88 ? -2.680 -4.628 -13.746 1.00 91.19 88 GLY A O 1
ATOM 638 N N . ILE A 1 89 ? -4.414 -3.574 -12.768 1.00 93.81 89 ILE A N 1
ATOM 639 C CA . ILE A 1 89 ? -4.092 -2.248 -13.270 1.00 93.81 89 ILE A CA 1
ATOM 640 C C . ILE A 1 89 ? -4.196 -1.209 -12.152 1.00 93.81 89 ILE A C 1
ATOM 642 O O . ILE A 1 89 ? -5.081 -1.280 -11.299 1.00 93.81 89 ILE A O 1
ATOM 646 N N . ASN A 1 90 ? -3.304 -0.222 -12.153 1.00 94.50 90 ASN A N 1
ATOM 647 C CA . ASN A 1 90 ? -3.497 0.970 -11.331 1.00 94.50 90 ASN A CA 1
ATOM 648 C C . ASN A 1 90 ? -4.589 1.844 -11.955 1.00 94.50 90 ASN A C 1
ATOM 650 O O . ASN A 1 90 ? -4.613 2.055 -13.166 1.00 94.50 90 ASN A O 1
ATOM 654 N N . ALA A 1 91 ? -5.499 2.370 -11.144 1.00 93.38 91 ALA A N 1
ATOM 655 C CA . ALA A 1 91 ? -6.507 3.306 -11.618 1.00 93.38 91 ALA A CA 1
ATOM 656 C C . ALA A 1 91 ? -6.688 4.460 -10.632 1.00 93.38 91 ALA A C 1
ATOM 658 O O . ALA A 1 91 ? -6.589 4.291 -9.419 1.00 93.38 91 ALA A O 1
ATOM 659 N N . PHE A 1 92 ? -6.998 5.635 -11.179 1.00 92.62 92 PHE A N 1
ATOM 660 C CA . PHE A 1 92 ? -7.405 6.813 -10.421 1.00 92.62 92 PHE A CA 1
ATOM 661 C C . PHE A 1 92 ? -8.908 7.008 -10.630 1.00 92.62 92 PHE A C 1
ATOM 663 O O . PHE A 1 92 ? -9.339 7.623 -11.601 1.00 92.62 92 PHE A O 1
ATOM 670 N N . LEU A 1 93 ? -9.705 6.396 -9.757 1.00 94.00 93 LEU A N 1
ATOM 671 C CA . LEU A 1 93 ? -11.159 6.282 -9.882 1.00 94.00 93 LEU A CA 1
ATOM 672 C C . LEU A 1 93 ? -11.929 7.431 -9.223 1.00 94.00 93 LEU A C 1
ATOM 674 O O . LEU A 1 93 ? -13.131 7.564 -9.459 1.00 94.00 93 LEU A O 1
ATOM 678 N N . PHE A 1 94 ? -11.270 8.265 -8.419 1.00 92.19 94 PHE A N 1
ATOM 679 C CA . PHE A 1 94 ? -11.873 9.497 -7.920 1.00 92.19 94 PHE A CA 1
ATOM 680 C C . PHE A 1 94 ? -12.040 10.514 -9.051 1.00 92.19 94 PHE A C 1
ATOM 682 O O . PHE A 1 94 ? -11.161 10.662 -9.897 1.00 92.19 94 PHE A O 1
ATOM 689 N N . ALA A 1 95 ? -13.165 11.236 -9.038 1.00 89.75 95 ALA A N 1
ATOM 690 C CA . ALA A 1 95 ? -13.466 12.323 -9.975 1.00 89.75 95 ALA A CA 1
ATOM 691 C C . ALA A 1 95 ? -13.353 11.950 -11.474 1.00 89.75 95 ALA A C 1
ATOM 693 O O . ALA A 1 95 ? -13.107 12.812 -12.315 1.00 89.75 95 ALA A O 1
ATOM 694 N N . THR A 1 96 ? -13.566 10.676 -11.816 1.00 90.69 96 THR A N 1
ATOM 695 C CA . THR A 1 96 ? -13.621 10.174 -13.197 1.00 90.69 96 THR A CA 1
ATOM 696 C C . THR A 1 96 ? -14.933 9.432 -13.451 1.00 90.69 96 THR A C 1
ATOM 698 O O . THR A 1 96 ? -15.718 9.192 -12.532 1.00 90.69 96 THR A O 1
ATOM 701 N N . ASP A 1 97 ? -15.166 9.027 -14.697 1.00 92.31 97 ASP A N 1
ATOM 702 C CA . ASP A 1 97 ? -16.214 8.065 -15.033 1.00 92.31 97 ASP A CA 1
ATOM 703 C C . ASP A 1 97 ? -15.779 6.660 -14.583 1.00 92.31 97 ASP A C 1
ATOM 705 O O . ASP A 1 97 ? -15.208 5.874 -15.345 1.00 92.31 97 ASP A O 1
ATOM 709 N N . THR A 1 98 ? -15.997 6.366 -13.298 1.00 93.31 98 THR A N 1
ATOM 710 C CA . THR A 1 98 ? -15.582 5.112 -12.655 1.00 93.31 98 THR A CA 1
ATOM 711 C C . THR A 1 98 ? -16.134 3.888 -13.386 1.00 93.31 98 THR A C 1
ATOM 713 O O . THR A 1 98 ? -15.413 2.909 -13.567 1.00 93.31 98 THR A O 1
ATOM 716 N N . ALA A 1 99 ? -17.390 3.941 -13.843 1.00 88.69 99 ALA A N 1
ATOM 717 C CA . ALA A 1 99 ? -18.021 2.831 -14.551 1.00 88.69 99 ALA A CA 1
ATOM 718 C C . ALA A 1 99 ? -17.323 2.562 -15.888 1.00 88.69 99 ALA A C 1
ATOM 720 O O . ALA A 1 99 ? -16.986 1.417 -16.189 1.00 88.69 99 ALA A O 1
ATOM 721 N N . ARG A 1 100 ? -17.025 3.615 -16.657 1.00 92.19 100 ARG A N 1
ATOM 722 C CA . ARG A 1 100 ? -16.273 3.482 -17.907 1.00 92.19 100 ARG A CA 1
ATOM 723 C C . ARG A 1 100 ? -14.867 2.939 -17.684 1.00 92.19 100 ARG A C 1
ATOM 725 O O . ARG A 1 100 ? -14.443 2.072 -18.444 1.00 92.19 100 ARG A O 1
ATOM 732 N N . VAL A 1 101 ? -14.139 3.435 -16.680 1.00 94.88 101 VAL A N 1
ATOM 733 C CA . VAL A 1 101 ? -12.779 2.948 -16.389 1.00 94.88 101 VAL A CA 1
ATOM 734 C C . VAL A 1 101 ? -12.806 1.453 -16.074 1.00 94.88 101 VAL A C 1
ATOM 736 O O . VAL A 1 101 ? -12.040 0.702 -16.667 1.00 94.88 101 VAL A O 1
ATOM 739 N N . LEU A 1 102 ? -13.726 1.000 -15.220 1.00 93.06 102 LEU A N 1
ATOM 740 C CA . LEU A 1 102 ? -13.837 -0.414 -14.847 1.00 93.06 102 LEU A CA 1
ATOM 741 C C . LEU A 1 102 ? -14.294 -1.310 -16.007 1.00 93.06 102 LEU A C 1
ATOM 743 O O . LEU A 1 102 ? -13.784 -2.421 -16.158 1.00 93.06 102 LEU A O 1
ATOM 747 N N . ALA A 1 103 ? -15.188 -0.823 -16.868 1.00 90.69 103 ALA A N 1
ATOM 748 C CA . ALA A 1 103 ? -15.555 -1.536 -18.088 1.00 90.69 103 ALA A CA 1
ATOM 749 C C . ALA A 1 103 ? -14.341 -1.713 -19.018 1.00 90.69 103 ALA A C 1
ATOM 751 O O . ALA A 1 103 ? -14.102 -2.805 -19.533 1.00 90.69 103 ALA A O 1
ATOM 752 N N . LEU A 1 104 ? -13.526 -0.665 -19.192 1.00 92.88 104 LEU A N 1
ATOM 753 C CA . LEU A 1 104 ? -12.293 -0.731 -19.982 1.00 92.88 104 LEU A CA 1
ATOM 754 C C . LEU A 1 104 ? -11.239 -1.647 -19.347 1.00 92.88 104 LEU A C 1
ATOM 756 O O . LEU A 1 104 ? -10.572 -2.378 -20.074 1.00 92.88 104 LEU A O 1
ATOM 760 N N . THR A 1 105 ? -11.126 -1.667 -18.016 1.00 91.19 105 THR A N 1
ATOM 761 C CA . THR A 1 105 ? -10.288 -2.627 -17.279 1.00 91.19 105 THR A CA 1
ATOM 762 C C . THR A 1 105 ? -10.641 -4.065 -17.663 1.00 91.19 105 THR A C 1
ATOM 764 O O . THR A 1 105 ? -9.755 -4.839 -18.028 1.00 91.19 105 THR A O 1
ATOM 767 N N . ARG A 1 106 ? -11.936 -4.409 -17.662 1.00 89.75 106 ARG A N 1
ATOM 768 C CA . ARG A 1 106 ? -12.410 -5.746 -18.049 1.00 89.75 106 ARG A CA 1
ATOM 769 C C . ARG A 1 106 ? -12.174 -6.051 -19.526 1.00 89.75 106 ARG A C 1
ATOM 771 O O . ARG A 1 106 ? -11.750 -7.158 -19.842 1.00 89.75 106 ARG A O 1
ATOM 778 N N . ILE A 1 107 ? -12.405 -5.085 -20.419 1.00 92.06 107 ILE A N 1
ATOM 779 C CA . ILE A 1 107 ? -12.107 -5.227 -21.856 1.00 92.06 107 ILE A CA 1
ATOM 780 C C . ILE A 1 107 ? -10.612 -5.493 -22.081 1.00 92.06 107 ILE A C 1
ATOM 782 O O . ILE A 1 107 ? -10.256 -6.297 -22.937 1.00 92.06 107 ILE A O 1
ATOM 786 N N . GLY A 1 108 ? -9.740 -4.865 -21.289 1.00 90.94 108 GLY A N 1
ATOM 787 C CA . GLY A 1 108 ? -8.297 -5.108 -21.306 1.00 90.94 108 GLY A CA 1
ATOM 788 C C . GLY A 1 108 ? -7.865 -6.457 -20.719 1.00 90.94 108 GLY A C 1
ATOM 789 O O . GLY A 1 108 ? -6.676 -6.755 -20.738 1.00 90.94 108 GLY A O 1
ATOM 790 N N . GLY A 1 109 ? -8.795 -7.264 -20.197 1.00 88.88 109 GLY A N 1
ATOM 791 C CA . GLY A 1 109 ? -8.509 -8.571 -19.600 1.00 88.88 109 GLY A CA 1
ATOM 792 C C . GLY A 1 109 ? -8.004 -8.519 -18.155 1.00 88.88 109 GLY A C 1
ATOM 793 O O . GLY A 1 109 ? -7.614 -9.552 -17.616 1.00 88.88 109 GLY A O 1
ATOM 794 N N . PHE A 1 110 ? -8.020 -7.351 -17.508 1.00 89.31 110 PHE A N 1
ATOM 795 C CA . PHE A 1 110 ? -7.604 -7.206 -16.114 1.00 89.31 110 PHE A CA 1
ATOM 796 C C . PHE A 1 110 ? -8.752 -7.552 -15.164 1.00 89.31 110 PHE A C 1
ATOM 798 O O . PHE A 1 110 ? -9.897 -7.137 -15.364 1.00 89.31 110 PHE A O 1
ATOM 805 N N . THR A 1 111 ? -8.433 -8.277 -14.094 1.00 88.50 111 THR A N 1
ATOM 806 C CA . THR A 1 111 ? -9.402 -8.670 -13.058 1.00 88.50 111 THR A CA 1
ATOM 807 C C . THR A 1 111 ? -9.202 -7.919 -11.748 1.00 88.50 111 THR A C 1
ATOM 809 O O . THR A 1 111 ? -10.095 -7.934 -10.903 1.00 88.50 111 THR A O 1
ATOM 812 N N . TRP A 1 112 ? -8.072 -7.225 -11.596 1.00 93.81 112 TRP A N 1
ATOM 813 C CA . TRP A 1 112 ? -7.739 -6.421 -10.425 1.00 93.81 112 TRP A CA 1
ATOM 814 C C . TRP A 1 112 ? -7.591 -4.942 -10.755 1.00 93.81 112 TRP A C 1
ATOM 816 O O . TRP A 1 112 ? -7.040 -4.566 -11.791 1.00 93.81 112 TRP A O 1
ATOM 826 N N . VAL A 1 113 ? -7.996 -4.101 -9.809 1.00 96.00 113 VAL A N 1
ATOM 827 C CA . VAL A 1 113 ? -7.652 -2.682 -9.776 1.00 96.00 113 VAL A CA 1
ATOM 828 C C . VAL A 1 113 ? -6.985 -2.345 -8.454 1.00 96.00 113 VAL A C 1
ATOM 830 O O . VAL A 1 113 ? -7.519 -2.646 -7.387 1.00 96.00 113 VAL A O 1
ATOM 833 N N . ARG A 1 114 ? -5.846 -1.656 -8.531 1.00 97.69 114 ARG A N 1
ATOM 834 C CA . ARG A 1 114 ? -5.251 -0.936 -7.407 1.00 97.69 114 ARG A CA 1
ATOM 835 C C . ARG A 1 114 ? -5.731 0.513 -7.434 1.00 97.69 114 ARG A C 1
ATOM 837 O O . ARG A 1 114 ? -5.505 1.219 -8.414 1.00 97.69 114 ARG A O 1
ATOM 844 N N . GLN A 1 115 ? -6.363 0.950 -6.349 1.00 97.19 115 GLN A N 1
ATOM 845 C CA . GLN A 1 115 ? -6.746 2.340 -6.108 1.00 97.19 115 GLN A CA 1
ATOM 846 C C . GLN A 1 115 ? -6.023 2.840 -4.860 1.00 97.19 115 GLN A C 1
ATOM 848 O O . GLN A 1 115 ? -6.216 2.302 -3.770 1.00 97.19 115 GLN A O 1
ATOM 853 N N . GLN A 1 116 ? -5.232 3.901 -4.991 1.00 97.69 116 GLN A N 1
ATOM 854 C CA . GLN A 1 116 ? -4.662 4.576 -3.829 1.00 97.69 116 GLN A CA 1
ATOM 855 C C . GLN A 1 116 ? -5.705 5.488 -3.176 1.00 97.69 116 GLN A C 1
ATOM 857 O O . GLN A 1 116 ? -6.405 6.233 -3.860 1.00 97.69 116 GLN A O 1
ATOM 862 N N . ILE A 1 117 ? -5.829 5.425 -1.857 1.00 98.38 117 ILE A N 1
ATOM 863 C CA . ILE A 1 117 ? -6.691 6.297 -1.065 1.00 98.38 117 ILE A CA 1
ATOM 864 C C . ILE A 1 117 ? -5.843 7.035 -0.043 1.00 98.38 117 ILE A C 1
ATOM 866 O O . ILE A 1 117 ? -4.869 6.497 0.486 1.00 98.38 117 ILE A O 1
ATOM 870 N N . HIS A 1 118 ? -6.234 8.265 0.255 1.00 98.31 118 HIS A N 1
ATOM 871 C CA . HIS A 1 118 ? -5.612 9.023 1.319 1.00 98.31 118 HIS A CA 1
ATOM 872 C C . HIS A 1 118 ? -6.485 8.973 2.568 1.00 98.31 118 HIS A C 1
ATOM 874 O O . HIS A 1 118 ? -7.691 9.214 2.496 1.00 98.31 118 HIS A O 1
ATOM 880 N N . TRP A 1 119 ? -5.880 8.691 3.717 1.00 98.44 119 TRP A N 1
ATOM 881 C CA . TRP A 1 119 ? -6.587 8.707 4.991 1.00 98.44 119 TRP A CA 1
ATOM 882 C C . TRP A 1 119 ? -7.117 10.115 5.296 1.00 98.44 119 TRP A C 1
ATOM 884 O O . TRP A 1 119 ? -8.293 10.258 5.626 1.00 98.44 119 TRP A O 1
ATOM 894 N N . HIS A 1 120 ? -6.321 11.167 5.080 1.00 97.69 120 HIS A N 1
ATOM 895 C CA . HIS A 1 120 ? -6.762 12.548 5.341 1.00 97.69 120 HIS A CA 1
ATOM 896 C C . HIS A 1 120 ? -7.984 13.001 4.520 1.00 97.69 120 HIS A C 1
ATOM 898 O O . HIS A 1 120 ? -8.785 13.780 5.027 1.00 97.69 120 HIS A O 1
ATOM 904 N N . ASP A 1 121 ? -8.193 12.454 3.317 1.00 97.44 121 ASP A N 1
ATOM 905 C CA . ASP A 1 121 ? -9.381 12.747 2.496 1.00 97.44 121 ASP A CA 1
ATOM 906 C C . ASP A 1 121 ? -10.654 12.057 3.038 1.00 97.44 121 ASP A C 1
ATOM 908 O O . ASP A 1 121 ? -11.774 12.475 2.739 1.00 97.44 121 ASP A O 1
ATOM 912 N N . LEU A 1 122 ? -10.495 10.989 3.828 1.00 98.12 122 LEU A N 1
ATOM 913 C CA . LEU A 1 122 ? -11.588 10.178 4.373 1.00 98.12 122 LEU A CA 1
ATOM 914 C C . LEU A 1 122 ? -11.896 10.494 5.837 1.00 98.12 122 LEU A C 1
ATOM 916 O O . LEU A 1 122 ? -13.034 10.295 6.248 1.00 98.12 122 LEU A O 1
ATOM 920 N N . GLU A 1 123 ? -10.917 10.965 6.608 1.00 98.00 123 GLU A N 1
ATOM 921 C CA . GLU A 1 123 ? -11.036 11.330 8.027 1.00 98.00 123 GLU A CA 1
ATOM 922 C C . GLU A 1 123 ? -10.241 12.617 8.318 1.00 98.00 123 GLU A C 1
ATOM 924 O O . GLU A 1 123 ? -9.269 12.635 9.081 1.00 98.00 123 GLU A O 1
ATOM 929 N N . GLY A 1 124 ? -10.629 13.711 7.658 1.00 95.06 124 GLY A N 1
ATOM 930 C CA . GLY A 1 124 ? -9.931 14.997 7.776 1.00 95.06 124 GLY A CA 1
ATOM 931 C C . GLY A 1 124 ? -9.903 15.543 9.207 1.00 95.06 124 GLY A C 1
ATOM 932 O O . GLY A 1 124 ? -8.887 16.076 9.647 1.00 95.06 124 GLY A O 1
ATOM 933 N N . GLU A 1 125 ? -10.983 15.336 9.962 1.00 95.44 125 GLU A N 1
ATOM 934 C CA . GLU A 1 125 ? -11.048 15.554 11.409 1.00 95.44 125 GLU A CA 1
ATOM 935 C C . GLU A 1 125 ? -11.254 14.210 12.109 1.00 95.44 125 GLU A C 1
ATOM 937 O O . GLU A 1 125 ? -12.020 13.371 11.632 1.00 95.44 125 GLU A O 1
ATOM 942 N N . LYS A 1 126 ? -10.596 14.006 13.256 1.00 96.50 126 LYS A N 1
ATOM 943 C CA . LYS A 1 126 ? -10.637 12.731 13.984 1.00 96.50 126 LYS A CA 1
ATOM 944 C C . LYS A 1 126 ? -12.078 12.313 14.294 1.00 96.50 126 LYS A C 1
ATOM 946 O O . LYS A 1 126 ? -12.805 13.027 14.982 1.00 96.50 126 LYS A O 1
ATOM 951 N N . GLY A 1 127 ? -12.473 11.136 13.815 1.00 96.19 127 GLY A N 1
ATOM 952 C CA . GLY A 1 127 ? -13.809 10.56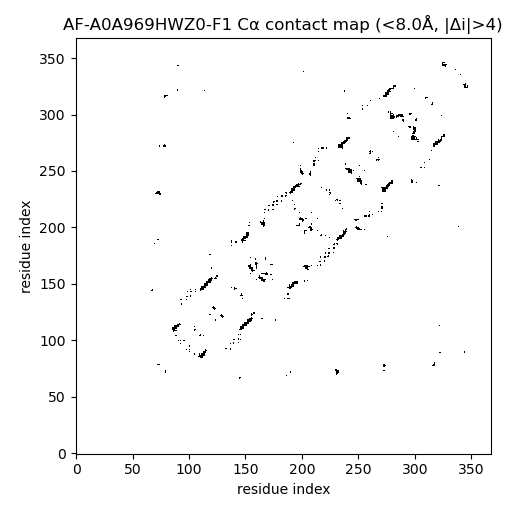4 13.969 1.00 96.19 127 GLY A CA 1
ATOM 953 C C . GLY A 1 127 ? -14.866 11.068 12.978 1.00 96.19 127 GLY A C 1
ATOM 954 O O . GLY A 1 127 ? -15.977 10.534 12.977 1.00 96.19 127 GLY A O 1
ATOM 955 N N . ASN A 1 128 ? -14.555 12.052 12.129 1.00 97.31 128 ASN A N 1
ATOM 956 C CA . ASN A 1 128 ? -15.476 12.591 11.131 1.00 97.31 128 ASN A CA 1
ATOM 957 C C . ASN A 1 128 ? -15.155 12.028 9.743 1.00 97.31 128 ASN A C 1
ATOM 959 O O . ASN A 1 128 ? -14.236 12.485 9.061 1.00 97.31 128 ASN A O 1
ATOM 963 N N . PHE A 1 129 ? -15.925 11.022 9.330 1.00 97.88 129 PHE A N 1
ATOM 964 C CA . PHE A 1 129 ? -15.635 10.269 8.118 1.00 97.88 129 PHE A CA 1
ATOM 965 C C . PHE A 1 129 ? -16.461 10.692 6.903 1.00 97.88 129 PHE A C 1
ATOM 967 O O . PHE A 1 129 ? -17.691 10.774 6.963 1.00 97.88 129 PHE A O 1
ATOM 974 N N . VAL A 1 130 ? -15.799 10.805 5.750 1.00 97.06 130 VAL A N 1
ATOM 975 C CA . VAL A 1 130 ? -16.425 11.067 4.448 1.00 97.06 130 VAL A CA 1
ATOM 976 C C . VAL A 1 130 ? -16.259 9.855 3.529 1.00 97.06 130 VAL A C 1
ATOM 978 O O . VAL A 1 130 ? -15.322 9.747 2.746 1.00 97.06 130 VAL A O 1
ATOM 981 N N . TRP A 1 131 ? -17.212 8.923 3.596 1.00 97.69 131 TRP A N 1
ATOM 982 C CA . TRP A 1 131 ? -17.119 7.651 2.863 1.00 97.69 131 TRP A CA 1
ATOM 983 C C . TRP A 1 131 ? -17.668 7.674 1.441 1.00 97.69 131 TRP A C 1
ATOM 985 O O . TRP A 1 131 ? -17.262 6.857 0.616 1.00 97.69 131 TRP A O 1
ATOM 995 N N . ARG A 1 132 ? -18.598 8.588 1.146 1.00 96.75 132 ARG A N 1
ATOM 996 C CA . ARG A 1 132 ? -19.443 8.511 -0.055 1.00 96.75 132 ARG A CA 1
ATOM 997 C C . ARG A 1 132 ? -18.659 8.358 -1.370 1.00 96.75 132 ARG A C 1
ATOM 999 O O . ARG A 1 132 ? -19.073 7.521 -2.172 1.00 96.75 132 ARG A O 1
ATOM 1006 N N . PRO A 1 133 ? -17.555 9.092 -1.623 1.00 95.12 133 PRO A N 1
ATOM 1007 C CA . PRO A 1 133 ? -16.783 8.902 -2.853 1.00 95.12 133 PRO A CA 1
ATOM 1008 C C . PRO A 1 133 ? -16.187 7.491 -2.970 1.00 95.12 133 PRO A C 1
ATOM 1010 O O . PRO A 1 133 ? -16.233 6.877 -4.034 1.00 95.12 133 PRO A O 1
ATOM 1013 N N . LEU A 1 134 ? -15.678 6.938 -1.866 1.00 98.12 134 LEU A N 1
ATOM 1014 C CA . LEU A 1 134 ? -15.108 5.593 -1.847 1.00 98.12 134 LEU A CA 1
ATOM 1015 C C . LEU A 1 134 ? -16.193 4.504 -1.911 1.00 98.12 134 LEU A C 1
ATOM 1017 O O . LEU A 1 134 ? -15.999 3.499 -2.590 1.00 98.12 134 LEU A O 1
ATOM 1021 N N . ASP A 1 135 ? -17.365 4.724 -1.305 1.00 98.00 135 ASP A N 1
ATOM 1022 C CA . ASP A 1 135 ? -18.514 3.814 -1.424 1.00 98.00 135 ASP A CA 1
ATOM 1023 C C . ASP A 1 135 ? -18.916 3.591 -2.885 1.00 98.00 135 ASP A C 1
ATOM 1025 O O . ASP A 1 135 ? -19.231 2.465 -3.284 1.00 98.00 135 ASP A O 1
ATOM 1029 N N . GLN A 1 136 ? -18.903 4.661 -3.686 1.00 96.31 136 GLN A N 1
ATOM 1030 C CA . GLN A 1 136 ? -19.213 4.607 -5.114 1.00 96.31 136 GLN A CA 1
ATOM 1031 C C . GLN A 1 136 ? -18.176 3.780 -5.875 1.00 96.31 136 GLN A C 1
ATOM 1033 O O . GLN A 1 136 ? -18.556 2.926 -6.673 1.00 96.31 136 GLN A O 1
ATOM 1038 N N . ILE A 1 137 ? -16.887 3.969 -5.579 1.00 97.44 137 ILE A N 1
ATOM 1039 C CA . ILE A 1 137 ? -15.794 3.195 -6.181 1.00 97.44 137 ILE A CA 1
ATOM 1040 C C . ILE A 1 137 ? -15.916 1.707 -5.841 1.00 97.44 137 ILE A C 1
ATOM 1042 O O . ILE A 1 137 ? -15.896 0.870 -6.742 1.00 97.44 137 ILE A O 1
ATOM 1046 N N . VAL A 1 138 ? -16.094 1.368 -4.561 1.00 97.25 138 VAL A N 1
ATOM 1047 C CA . VAL A 1 138 ? -16.218 -0.029 -4.112 1.00 97.25 138 VAL A CA 1
ATOM 1048 C C . VAL A 1 138 ? -17.446 -0.692 -4.740 1.00 97.25 138 VAL A C 1
ATOM 1050 O O . VAL A 1 138 ? -17.371 -1.827 -5.212 1.00 97.25 138 VAL A O 1
ATOM 1053 N N . SER A 1 139 ? -18.576 0.017 -4.792 1.00 95.44 139 SER A N 1
ATOM 1054 C CA . SER A 1 139 ? -19.804 -0.499 -5.409 1.00 95.44 139 SER A CA 1
ATOM 1055 C C . SER A 1 139 ? -19.639 -0.701 -6.916 1.00 95.44 139 SER A C 1
ATOM 1057 O O . SER A 1 139 ? -20.070 -1.723 -7.445 1.00 95.44 139 SER A O 1
ATOM 1059 N N . ALA A 1 140 ? -18.974 0.230 -7.603 1.00 94.81 140 ALA A N 1
ATOM 1060 C CA . ALA A 1 140 ? -18.713 0.124 -9.032 1.00 94.81 140 ALA A CA 1
ATOM 1061 C C . ALA A 1 140 ? -17.757 -1.035 -9.355 1.00 94.81 140 ALA A C 1
ATOM 1063 O O . ALA A 1 140 ? -18.024 -1.780 -10.297 1.00 94.81 140 ALA A O 1
ATOM 1064 N N . ALA A 1 141 ? -16.694 -1.235 -8.566 1.00 94.06 141 ALA A N 1
ATOM 1065 C CA . ALA A 1 141 ? -15.770 -2.361 -8.734 1.00 94.06 141 ALA A CA 1
ATOM 1066 C C . ALA A 1 141 ? -16.507 -3.704 -8.623 1.00 94.06 141 ALA A C 1
ATOM 1068 O O . ALA A 1 141 ? -16.374 -4.559 -9.498 1.00 94.06 141 ALA A O 1
ATOM 1069 N N . ARG A 1 142 ? -17.377 -3.843 -7.613 1.00 91.38 142 ARG A N 1
ATOM 1070 C CA . ARG A 1 142 ? -18.240 -5.023 -7.443 1.00 91.38 142 ARG A CA 1
ATOM 1071 C C . ARG A 1 142 ? -19.208 -5.217 -8.608 1.00 91.38 142 ARG A C 1
ATOM 1073 O O . ARG A 1 142 ? -19.356 -6.338 -9.070 1.00 91.38 142 ARG A O 1
ATOM 1080 N N . ALA A 1 143 ? -19.842 -4.150 -9.092 1.00 91.44 143 ALA A N 1
ATOM 1081 C CA . ALA A 1 143 ? -20.784 -4.223 -10.211 1.00 91.44 143 ALA A CA 1
ATOM 1082 C C . ALA A 1 143 ? -20.125 -4.597 -11.553 1.00 91.44 143 ALA A C 1
ATOM 1084 O O . ALA A 1 143 ? -20.824 -5.004 -12.474 1.00 91.44 143 ALA A O 1
ATOM 1085 N N . ASN A 1 144 ? -18.801 -4.450 -11.667 1.00 90.88 144 ASN A N 1
ATOM 1086 C CA . ASN A 1 144 ? -18.023 -4.798 -12.860 1.00 90.88 144 ASN A CA 1
ATOM 1087 C C . ASN A 1 144 ? -17.181 -6.074 -12.672 1.00 90.88 144 ASN A C 1
ATOM 1089 O O . ASN A 1 144 ? -16.303 -6.345 -13.492 1.00 90.88 144 ASN A O 1
ATOM 1093 N N . ASP A 1 145 ? -17.411 -6.837 -11.596 1.00 88.69 145 ASP A N 1
ATOM 1094 C CA . ASP A 1 145 ? -16.644 -8.043 -11.264 1.00 88.69 145 ASP A CA 1
ATOM 1095 C C . ASP A 1 145 ? -15.120 -7.798 -11.270 1.00 88.69 145 ASP A C 1
ATOM 1097 O O . ASP A 1 145 ? -14.343 -8.569 -11.833 1.00 88.69 145 ASP A O 1
ATOM 1101 N N . VAL A 1 146 ? -14.678 -6.689 -10.675 1.00 90.19 146 VAL A N 1
ATOM 1102 C CA . VAL A 1 146 ? -13.258 -6.344 -10.518 1.00 90.19 146 VAL A CA 1
ATOM 1103 C C . VAL A 1 146 ? -12.873 -6.449 -9.046 1.00 90.19 146 VAL A C 1
ATOM 1105 O O . VAL A 1 146 ? -13.538 -5.883 -8.175 1.00 90.19 146 VAL A O 1
ATOM 1108 N N . GLN A 1 147 ? -11.775 -7.149 -8.758 1.00 92.31 147 GLN A N 1
ATOM 1109 C CA . GLN A 1 147 ? -11.186 -7.188 -7.422 1.00 92.31 147 GLN A CA 1
ATOM 1110 C C . GLN A 1 147 ? -10.499 -5.859 -7.129 1.00 92.31 147 GLN A C 1
ATOM 1112 O O . GLN A 1 147 ? -9.678 -5.377 -7.908 1.00 92.31 147 GLN A O 1
ATOM 1117 N N . LEU A 1 148 ? -10.848 -5.257 -5.997 1.00 96.06 148 LEU A N 1
ATOM 1118 C CA . LEU A 1 148 ? -10.295 -3.977 -5.585 1.00 96.06 148 LEU A CA 1
ATOM 1119 C C . LEU A 1 148 ? -9.223 -4.191 -4.519 1.00 96.06 148 LEU A C 1
ATOM 1121 O O . LEU A 1 148 ? -9.496 -4.792 -3.476 1.00 96.06 148 LEU A O 1
ATOM 1125 N N . MET A 1 149 ? -8.037 -3.646 -4.774 1.00 97.62 149 MET A N 1
ATOM 1126 C CA . MET A 1 149 ? -7.008 -3.414 -3.773 1.00 97.62 149 MET A CA 1
ATOM 1127 C C . MET A 1 149 ? -6.959 -1.925 -3.431 1.00 97.62 149 MET A C 1
ATOM 1129 O O . MET A 1 149 ? -6.809 -1.087 -4.323 1.00 97.62 149 MET A O 1
ATOM 1133 N N . LEU A 1 150 ? -7.057 -1.597 -2.144 1.00 98.69 150 LEU A N 1
ATOM 1134 C CA . LEU A 1 150 ? -6.903 -0.228 -1.655 1.00 98.69 150 LEU A CA 1
ATOM 1135 C C . LEU A 1 150 ? -5.492 -0.025 -1.097 1.00 98.69 150 LEU A C 1
ATOM 1137 O O . LEU A 1 150 ? -5.126 -0.674 -0.122 1.00 98.69 150 LEU A O 1
ATOM 1141 N N . SER A 1 151 ? -4.712 0.883 -1.689 1.00 98.50 151 SER A N 1
ATOM 1142 C CA . SER A 1 151 ? -3.435 1.332 -1.116 1.00 98.50 151 SER A CA 1
ATOM 1143 C C . SER A 1 151 ? -3.685 2.523 -0.208 1.00 98.50 151 SER A C 1
ATOM 1145 O O . SER A 1 151 ? -4.100 3.576 -0.684 1.00 98.50 151 SER A O 1
ATOM 1147 N N . VAL A 1 152 ? -3.443 2.371 1.089 1.00 98.81 152 VAL A N 1
ATOM 1148 C CA . VAL A 1 152 ? -3.793 3.379 2.096 1.00 98.81 152 VAL A CA 1
ATOM 1149 C C . VAL A 1 152 ? -2.567 4.196 2.471 1.00 98.81 152 VAL A C 1
ATOM 1151 O O . VAL A 1 152 ? -1.591 3.638 2.968 1.00 98.81 152 VAL A O 1
ATOM 1154 N N . VAL A 1 153 ? -2.622 5.510 2.249 1.00 98.25 153 VAL A N 1
ATOM 1155 C CA . VAL A 1 153 ? -1.505 6.434 2.506 1.00 98.25 153 VAL A CA 1
ATOM 1156 C C . VAL A 1 153 ? -1.966 7.735 3.165 1.00 98.25 153 VAL A C 1
ATOM 1158 O O . VAL A 1 153 ? -3.162 7.948 3.352 1.00 98.25 153 VAL A O 1
ATOM 1161 N N . ARG A 1 154 ? -1.013 8.631 3.454 1.00 97.12 154 ARG A N 1
ATOM 1162 C CA . ARG A 1 154 ? -1.203 10.029 3.876 1.00 97.12 154 ARG A CA 1
ATOM 1163 C C . ARG A 1 154 ? -2.166 10.200 5.049 1.00 97.12 154 ARG A C 1
ATOM 1165 O O . ARG A 1 154 ? -3.359 10.455 4.858 1.00 97.12 154 ARG A O 1
ATOM 1172 N N . SER A 1 155 ? -1.630 10.097 6.263 1.00 98.12 155 SER A N 1
ATOM 1173 C CA . SER A 1 155 ? -2.401 10.361 7.477 1.00 98.12 155 SER A CA 1
ATOM 1174 C C . SER A 1 155 ? -2.882 11.821 7.533 1.00 98.12 155 SER A C 1
ATOM 1176 O O . SER A 1 155 ? -2.276 12.699 6.908 1.00 98.12 155 SER A O 1
ATOM 1178 N N . PRO A 1 156 ? -4.001 12.099 8.218 1.00 98.00 156 PRO A N 1
ATOM 1179 C CA . PRO A 1 156 ? -4.455 13.462 8.451 1.00 98.00 156 PRO A CA 1
ATOM 1180 C C . PRO A 1 156 ? -3.494 14.238 9.358 1.00 98.00 156 PRO A C 1
ATOM 1182 O O . PRO A 1 156 ? -2.863 13.635 10.224 1.00 98.00 156 PRO A O 1
ATOM 1185 N N . PRO A 1 157 ? -3.437 15.581 9.241 1.00 96.62 157 PRO A N 1
ATOM 1186 C CA . PRO A 1 157 ? -2.574 16.416 10.080 1.00 96.62 157 PRO A CA 1
ATOM 1187 C C . PRO A 1 157 ? -2.745 16.206 11.587 1.00 96.62 157 PRO A C 1
ATOM 1189 O O . PRO A 1 157 ? -1.805 16.412 12.337 1.00 96.62 157 PRO A O 1
ATOM 1192 N N . TRP A 1 158 ? -3.928 15.790 12.055 1.00 97.12 158 TRP A N 1
ATOM 1193 C CA . TRP A 1 158 ? -4.154 15.518 13.479 1.00 97.12 158 TRP A CA 1
ATOM 1194 C C . TRP A 1 158 ? -3.460 14.240 13.978 1.00 97.12 158 TRP A C 1
ATOM 1196 O O . TRP A 1 158 ? -3.336 14.054 15.187 1.00 97.12 158 TRP A O 1
ATOM 1206 N N . ALA A 1 159 ? -3.036 13.356 13.071 1.00 97.56 159 ALA A N 1
ATOM 1207 C CA . ALA A 1 159 ? -2.330 12.113 13.376 1.00 97.56 159 ALA A CA 1
ATOM 1208 C C . ALA A 1 159 ? -0.796 12.260 13.299 1.00 97.56 159 ALA A C 1
ATOM 1210 O O . ALA A 1 159 ? -0.083 11.277 13.514 1.00 97.56 159 ALA A O 1
ATOM 1211 N N . THR A 1 160 ? -0.293 13.464 13.003 1.00 96.19 160 THR A N 1
ATOM 1212 C CA . THR A 1 160 ? 1.139 13.778 12.938 1.00 96.19 160 THR A CA 1
ATOM 1213 C C . THR A 1 160 ? 1.466 15.019 13.765 1.00 96.19 160 THR A C 1
ATOM 1215 O O . THR A 1 160 ? 0.712 15.986 13.833 1.00 96.19 160 THR A O 1
ATOM 1218 N N . THR A 1 161 ? 2.633 15.026 14.392 1.00 91.25 161 THR A N 1
ATOM 1219 C CA . THR A 1 161 ? 3.173 16.158 15.155 1.00 91.25 161 THR A CA 1
ATOM 1220 C C . THR A 1 161 ? 3.706 17.258 14.243 1.00 91.25 161 THR A C 1
ATOM 1222 O O . THR A 1 161 ? 3.767 18.418 14.648 1.00 91.25 161 THR A O 1
ATOM 1225 N N . THR A 1 162 ? 4.053 16.921 12.998 1.00 89.62 162 THR A N 1
ATOM 1226 C CA . THR A 1 162 ? 4.485 17.881 11.972 1.00 89.62 162 THR A CA 1
ATOM 1227 C C . THR A 1 162 ? 3.317 18.646 11.347 1.00 89.62 162 THR A C 1
ATOM 1229 O O . THR A 1 162 ? 3.532 19.684 10.723 1.00 89.62 162 THR A O 1
ATOM 1232 N N . GLY A 1 163 ? 2.085 18.138 11.471 1.00 89.38 163 GLY A N 1
ATOM 1233 C CA . GLY A 1 163 ? 0.915 18.652 10.757 1.00 89.38 163 GLY A CA 1
ATOM 1234 C C . GLY A 1 163 ? 0.945 18.384 9.244 1.00 89.38 163 GLY A C 1
ATOM 1235 O O . GLY A 1 163 ? 0.088 18.882 8.512 1.00 89.38 163 GLY A O 1
ATOM 1236 N N . HIS A 1 164 ? 1.919 17.613 8.752 1.00 93.25 164 HIS A N 1
ATOM 1237 C CA . HIS A 1 164 ? 2.004 17.178 7.360 1.00 93.25 164 HIS A CA 1
ATOM 1238 C C . HIS A 1 164 ? 1.361 15.802 7.162 1.00 93.25 164 HIS A C 1
ATOM 1240 O O . HIS A 1 164 ? 1.217 15.018 8.100 1.00 93.25 164 HIS A O 1
ATOM 1246 N N . THR A 1 165 ? 0.989 15.493 5.918 1.00 93.75 165 THR A N 1
ATOM 1247 C CA . THR A 1 165 ? 0.350 14.223 5.552 1.00 93.75 165 THR A CA 1
ATOM 1248 C C . THR A 1 165 ? 1.395 13.139 5.272 1.00 93.75 165 THR A C 1
ATOM 1250 O O . THR A 1 165 ? 1.661 12.781 4.124 1.00 93.75 165 THR A O 1
ATOM 1253 N N . GLY A 1 166 ? 2.023 12.653 6.343 1.00 95.19 166 GLY A N 1
ATOM 1254 C CA . GLY A 1 166 ? 3.043 11.600 6.332 1.00 95.19 166 GLY A CA 1
ATOM 1255 C C . GLY A 1 166 ? 2.597 10.329 7.047 1.00 95.19 166 GLY A C 1
ATOM 1256 O O . GLY A 1 166 ? 1.400 10.138 7.287 1.00 95.19 166 GLY A O 1
ATOM 1257 N N . LEU A 1 167 ? 3.551 9.460 7.387 1.00 96.75 167 LEU A N 1
ATOM 1258 C CA . LEU A 1 167 ? 3.289 8.300 8.242 1.00 96.75 167 LEU A CA 1
ATOM 1259 C C . LEU A 1 167 ? 2.767 8.795 9.611 1.00 96.75 167 LEU A C 1
ATOM 1261 O O . LEU A 1 167 ? 3.288 9.788 10.115 1.00 96.75 167 LEU A O 1
ATOM 1265 N N . PRO A 1 168 ? 1.727 8.176 10.194 1.00 97.38 168 PRO A N 1
ATOM 1266 C CA . PRO A 1 168 ? 1.206 8.589 11.496 1.00 97.38 168 PRO A CA 1
ATOM 1267 C C . PRO A 1 168 ? 2.214 8.340 12.622 1.00 97.38 168 PRO A C 1
ATOM 1269 O O . PRO A 1 168 ? 2.895 7.315 12.627 1.00 97.38 168 PRO A O 1
ATOM 1272 N N . ASP A 1 169 ? 2.238 9.230 13.614 1.00 96.31 169 ASP A N 1
ATOM 1273 C CA . ASP A 1 169 ? 3.130 9.087 14.775 1.00 96.31 169 ASP A CA 1
ATOM 1274 C C . ASP A 1 169 ? 2.674 7.970 15.723 1.00 96.31 169 ASP A C 1
ATOM 1276 O O . ASP A 1 169 ? 3.494 7.301 16.350 1.00 96.31 169 ASP A O 1
ATOM 1280 N N . ASP A 1 170 ? 1.357 7.771 15.826 1.00 97.38 170 ASP A N 1
ATOM 1281 C CA . ASP A 1 170 ? 0.736 6.719 16.628 1.00 97.38 170 ASP A CA 1
ATOM 1282 C C . ASP A 1 170 ? 0.136 5.630 15.718 1.00 97.38 170 ASP A C 1
ATOM 1284 O O . ASP A 1 170 ? -0.917 5.845 15.098 1.00 97.38 170 ASP A O 1
ATOM 1288 N N . PRO A 1 171 ? 0.745 4.431 15.660 1.00 98.12 171 PRO A N 1
ATOM 1289 C CA . PRO A 1 171 ? 0.189 3.297 14.932 1.00 98.12 171 PRO A CA 1
ATOM 1290 C C . PRO A 1 171 ? -1.232 2.917 15.371 1.00 98.12 171 PRO A C 1
ATOM 1292 O O . PRO A 1 171 ? -1.998 2.423 14.546 1.00 98.12 171 PRO A O 1
ATOM 1295 N N . ALA A 1 172 ? -1.638 3.177 16.621 1.00 98.44 172 ALA A N 1
ATOM 1296 C CA . ALA A 1 172 ? -2.992 2.874 17.085 1.00 98.44 172 ALA A CA 1
ATOM 1297 C C . ALA A 1 172 ? -4.051 3.784 16.437 1.00 98.44 172 ALA A C 1
ATOM 1299 O O . ALA A 1 172 ? -5.188 3.359 16.210 1.00 98.44 172 ALA A O 1
ATOM 1300 N N . ALA A 1 173 ? -3.702 5.024 16.080 1.00 98.44 173 ALA A N 1
ATOM 1301 C CA . ALA A 1 173 ? -4.587 5.880 15.295 1.00 98.44 173 ALA A CA 1
ATOM 1302 C C . ALA A 1 173 ? -4.842 5.269 13.907 1.00 98.44 173 ALA A C 1
ATOM 1304 O O . ALA A 1 173 ? -5.990 5.207 13.462 1.00 98.44 173 ALA A O 1
ATOM 1305 N N . PHE A 1 174 ? -3.791 4.749 13.266 1.00 98.69 174 PHE A N 1
ATOM 1306 C CA . PHE A 1 174 ? -3.907 4.055 11.983 1.00 98.69 174 PHE A CA 1
ATOM 1307 C C . PHE A 1 174 ? -4.687 2.745 12.098 1.00 98.69 174 PHE A C 1
ATOM 1309 O O . PHE A 1 174 ? -5.530 2.460 11.250 1.00 98.69 174 PHE A O 1
ATOM 1316 N N . GLU A 1 175 ? -4.464 1.974 13.168 1.00 98.81 175 GLU A N 1
ATOM 1317 C CA . GLU A 1 175 ? -5.226 0.757 13.466 1.00 98.81 175 GLU A CA 1
ATOM 1318 C C . GLU A 1 175 ? -6.732 1.050 13.511 1.00 98.81 175 GLU A C 1
ATOM 1320 O O . GLU A 1 175 ? -7.526 0.360 12.872 1.00 98.81 175 GLU A O 1
ATOM 1325 N N . ASN A 1 176 ? -7.134 2.110 14.219 1.00 98.69 176 ASN A N 1
ATOM 1326 C CA . ASN A 1 176 ? -8.536 2.510 14.333 1.00 98.69 176 ASN A CA 1
ATOM 1327 C C . ASN A 1 176 ? -9.148 2.891 12.978 1.00 98.69 176 ASN A C 1
ATOM 1329 O O . ASN A 1 176 ? -10.275 2.479 12.678 1.00 98.69 176 ASN A O 1
ATOM 1333 N N . PHE A 1 177 ? -8.407 3.629 12.146 1.00 98.81 177 PHE A N 1
ATOM 1334 C CA . PHE A 1 177 ? -8.837 3.957 10.788 1.00 98.81 177 PHE A CA 1
ATOM 1335 C C . PHE A 1 177 ? -8.993 2.702 9.924 1.00 98.81 177 PHE A C 1
ATOM 1337 O O . PHE A 1 177 ? -10.056 2.475 9.340 1.00 98.81 177 PHE A O 1
ATOM 1344 N N . MET A 1 178 ? -7.964 1.851 9.882 1.00 98.88 178 MET A N 1
ATOM 1345 C CA . MET A 1 178 ? -7.974 0.613 9.102 1.00 98.88 178 MET A CA 1
ATOM 1346 C C . MET A 1 178 ? -9.094 -0.325 9.540 1.00 98.88 178 MET A C 1
ATOM 1348 O O . MET A 1 178 ? -9.742 -0.933 8.692 1.00 98.88 178 MET A O 1
ATOM 1352 N N . ARG A 1 179 ? -9.392 -0.385 10.841 1.00 98.81 179 ARG A N 1
ATOM 1353 C CA . ARG A 1 179 ? -10.507 -1.161 11.390 1.00 98.81 179 ARG A CA 1
ATOM 1354 C C . ARG A 1 179 ? -11.840 -0.656 10.853 1.00 98.81 179 ARG A C 1
ATOM 1356 O O . ARG A 1 179 ? -12.627 -1.449 10.353 1.00 98.81 179 ARG A O 1
ATOM 1363 N N . LYS A 1 180 ? -12.082 0.659 10.878 1.00 98.81 180 LYS A N 1
ATOM 1364 C CA . LYS A 1 180 ? -13.308 1.271 10.328 1.00 98.81 180 LYS A CA 1
ATOM 1365 C C . LYS A 1 180 ? -13.424 1.065 8.817 1.00 98.81 180 LYS A C 1
ATOM 1367 O O . LYS A 1 180 ? -14.508 0.758 8.320 1.00 98.81 180 LYS A O 1
ATOM 1372 N N . LEU A 1 181 ? -12.312 1.193 8.094 1.00 98.81 181 LEU A N 1
ATOM 1373 C CA . LEU A 1 181 ? -12.238 0.960 6.654 1.00 98.81 181 LEU A CA 1
ATOM 1374 C C . LEU A 1 181 ? -12.561 -0.504 6.300 1.00 98.81 181 LEU A C 1
ATOM 1376 O O . LEU A 1 181 ? -13.382 -0.758 5.415 1.00 98.81 181 LEU A O 1
ATOM 1380 N N . ALA A 1 182 ? -11.947 -1.459 7.003 1.00 98.50 182 ALA A N 1
ATOM 1381 C CA . ALA A 1 182 ? -12.176 -2.890 6.825 1.00 98.50 182 ALA A CA 1
ATOM 1382 C C . ALA A 1 182 ? -13.598 -3.298 7.234 1.00 98.50 182 ALA A C 1
ATOM 1384 O O . ALA A 1 182 ? -14.262 -4.010 6.489 1.00 98.50 182 ALA A O 1
ATOM 1385 N N . GLU A 1 183 ? -14.118 -2.784 8.356 1.00 98.31 183 GLU A N 1
ATOM 1386 C CA . GLU A 1 183 ? -15.495 -3.039 8.818 1.00 98.31 183 GLU A CA 1
ATOM 1387 C C . GLU A 1 183 ? -16.499 -2.612 7.758 1.00 98.31 183 GLU A C 1
ATOM 1389 O O . GLU A 1 183 ? -17.426 -3.350 7.420 1.00 98.31 183 GLU A O 1
ATOM 1394 N N . ARG A 1 184 ? -16.284 -1.422 7.191 1.00 98.44 184 ARG A N 1
ATOM 1395 C CA . ARG A 1 184 ? -17.166 -0.872 6.175 1.00 98.44 184 ARG A CA 1
ATOM 1396 C C . ARG A 1 184 ? -17.155 -1.708 4.902 1.00 98.44 184 ARG A C 1
ATOM 1398 O O . ARG A 1 184 ? -18.221 -1.943 4.334 1.00 98.44 184 ARG A O 1
ATOM 1405 N N . TYR A 1 185 ? -15.985 -2.132 4.429 1.00 98.12 185 TYR A N 1
ATOM 1406 C CA . TYR A 1 185 ? -15.832 -2.779 3.121 1.00 98.12 185 TYR A CA 1
ATOM 1407 C C . TYR A 1 185 ? -15.581 -4.288 3.174 1.00 98.12 185 TYR A C 1
ATOM 1409 O O . TYR A 1 185 ? -15.223 -4.875 2.151 1.00 98.12 185 TYR A O 1
ATOM 1417 N N . ARG A 1 186 ? -15.847 -4.916 4.322 1.00 95.75 186 ARG A N 1
ATOM 1418 C CA . ARG A 1 186 ? -15.732 -6.360 4.538 1.00 95.75 186 ARG A CA 1
ATOM 1419 C C . ARG A 1 186 ? -16.363 -7.163 3.402 1.00 95.75 186 ARG A C 1
ATOM 1421 O O . ARG A 1 186 ? -17.509 -6.919 3.012 1.00 95.75 186 ARG A O 1
ATOM 1428 N N . GLY A 1 187 ? -15.600 -8.106 2.856 1.00 91.50 187 GLY A N 1
ATOM 1429 C CA . GLY A 1 187 ? -15.994 -8.971 1.745 1.00 91.50 187 GLY A CA 1
ATOM 1430 C C . GLY A 1 187 ? -16.161 -8.263 0.396 1.00 91.50 187 GLY A C 1
ATOM 1431 O O . GLY A 1 187 ? -16.570 -8.901 -0.573 1.00 91.50 187 GLY A O 1
ATOM 1432 N N . ARG A 1 188 ? -15.882 -6.955 0.302 1.00 95.56 188 ARG A N 1
ATOM 1433 C CA . ARG A 1 188 ? -16.015 -6.154 -0.929 1.00 95.56 188 ARG A CA 1
ATOM 1434 C C . ARG A 1 188 ? -14.687 -5.594 -1.431 1.00 95.56 188 ARG A C 1
ATOM 1436 O O . ARG A 1 188 ? -14.556 -5.401 -2.637 1.00 95.56 188 ARG A O 1
ATOM 1443 N N . VAL A 1 189 ? -13.725 -5.369 -0.542 1.00 96.81 189 VAL A N 1
ATOM 1444 C CA . VAL A 1 189 ? -12.326 -5.069 -0.879 1.00 96.81 189 VAL A CA 1
ATOM 1445 C C . VAL A 1 189 ? -11.512 -6.340 -0.674 1.00 96.81 189 VAL A C 1
ATOM 1447 O O . VAL A 1 189 ? -11.608 -6.974 0.371 1.00 96.81 189 VAL A O 1
ATOM 1450 N N . ALA A 1 190 ? -10.750 -6.737 -1.691 1.00 94.38 190 ALA A N 1
ATOM 1451 C CA . ALA A 1 190 ? -10.027 -8.006 -1.691 1.00 94.38 190 ALA A CA 1
ATOM 1452 C C . ALA A 1 190 ? -8.649 -7.894 -1.022 1.00 94.38 190 ALA A C 1
ATOM 1454 O O . ALA A 1 190 ? -8.159 -8.871 -0.457 1.00 94.38 190 ALA A O 1
ATOM 1455 N N . ALA A 1 191 ? -8.031 -6.711 -1.080 1.00 97.00 191 ALA A N 1
ATOM 1456 C CA . ALA A 1 191 ? -6.724 -6.473 -0.487 1.00 97.00 191 ALA A CA 1
ATOM 1457 C C . ALA A 1 191 ? -6.553 -5.031 0.012 1.00 97.00 191 ALA A C 1
ATOM 1459 O O . ALA A 1 191 ? -7.079 -4.082 -0.575 1.00 97.00 191 ALA A O 1
ATOM 1460 N N . TYR A 1 192 ? -5.757 -4.871 1.063 1.00 98.75 192 TYR A N 1
ATOM 1461 C CA . TYR A 1 192 ? -5.316 -3.593 1.603 1.00 98.75 192 TYR A CA 1
ATOM 1462 C C . TYR A 1 192 ? -3.793 -3.534 1.547 1.00 98.75 192 TYR A C 1
ATOM 1464 O O . TYR A 1 192 ? -3.114 -4.306 2.220 1.00 98.75 192 TYR A O 1
ATOM 1472 N N . GLN A 1 193 ? -3.250 -2.619 0.749 1.00 98.81 193 GLN A N 1
ATOM 1473 C CA . GLN A 1 193 ? -1.828 -2.306 0.783 1.00 98.81 193 GLN A CA 1
ATOM 1474 C C . GLN A 1 193 ? -1.580 -1.235 1.845 1.00 98.81 193 GLN A C 1
ATOM 1476 O O . GLN A 1 193 ? -2.187 -0.160 1.812 1.00 98.81 193 GLN A O 1
ATOM 1481 N N . ILE A 1 194 ? -0.699 -1.544 2.796 1.00 98.81 194 ILE A N 1
ATOM 1482 C CA . ILE A 1 194 ? -0.386 -0.649 3.905 1.00 98.81 194 ILE A CA 1
ATOM 1483 C C . ILE A 1 194 ? 0.808 0.218 3.533 1.00 98.81 194 ILE A C 1
ATOM 1485 O O . ILE A 1 194 ? 1.948 -0.251 3.545 1.00 98.81 194 ILE A O 1
ATOM 1489 N N . TRP A 1 195 ? 0.511 1.491 3.275 1.00 98.50 195 TRP A N 1
ATOM 1490 C CA . TRP A 1 195 ? 1.426 2.527 2.805 1.00 98.50 195 TRP A CA 1
ATOM 1491 C C . TRP A 1 195 ? 1.912 2.379 1.355 1.00 98.50 195 TRP A C 1
ATOM 1493 O O . TRP A 1 195 ? 1.677 1.371 0.693 1.00 98.50 195 TRP A O 1
ATOM 1503 N N . ASN A 1 196 ? 2.574 3.425 0.857 1.00 98.06 196 ASN A N 1
ATOM 1504 C CA . ASN A 1 196 ? 3.234 3.482 -0.446 1.00 98.06 196 ASN A CA 1
ATOM 1505 C C . ASN A 1 196 ? 4.668 3.965 -0.240 1.00 98.06 196 ASN A C 1
ATOM 1507 O O . ASN A 1 196 ? 4.859 4.945 0.472 1.00 98.06 196 ASN A O 1
ATOM 1511 N N . GLU A 1 197 ? 5.645 3.266 -0.819 1.00 97.62 197 GLU A N 1
ATOM 1512 C CA . GLU A 1 197 ? 7.048 3.696 -0.935 1.00 97.62 197 GLU A CA 1
ATOM 1513 C C . GLU A 1 197 ? 7.615 4.449 0.294 1.00 97.62 197 GLU A C 1
ATOM 1515 O O . GLU A 1 197 ? 8.147 5.551 0.156 1.00 97.62 197 GLU A O 1
ATOM 1520 N N . PRO A 1 198 ? 7.538 3.887 1.522 1.00 98.06 198 PRO A N 1
ATOM 1521 C CA . PRO A 1 198 ? 8.011 4.558 2.740 1.00 98.06 198 PRO A CA 1
ATOM 1522 C C . PRO A 1 198 ? 9.509 4.896 2.701 1.00 98.06 198 PRO A C 1
ATOM 1524 O O . PRO A 1 198 ? 9.980 5.739 3.458 1.00 98.06 198 PRO A O 1
ATOM 1527 N N . ASN A 1 199 ? 10.277 4.278 1.802 1.00 97.44 199 ASN A N 1
ATOM 1528 C CA . ASN A 1 199 ? 11.674 4.623 1.573 1.00 97.44 199 ASN A CA 1
ATOM 1529 C C . ASN A 1 199 ? 11.872 5.980 0.861 1.00 97.44 199 ASN A C 1
ATOM 1531 O O . ASN A 1 199 ? 13.015 6.414 0.715 1.00 97.44 199 ASN A O 1
ATOM 1535 N N . LEU A 1 200 ? 10.797 6.668 0.460 1.00 96.38 200 LEU A N 1
ATOM 1536 C CA . LEU A 1 200 ? 10.808 8.038 -0.055 1.00 96.38 200 LEU A CA 1
ATOM 1537 C C . LEU A 1 200 ? 10.290 9.021 1.003 1.00 96.38 200 LEU A C 1
ATOM 1539 O O . LEU A 1 200 ? 9.153 8.924 1.461 1.00 96.38 200 LEU A O 1
ATOM 1543 N N . SER A 1 201 ? 11.065 10.057 1.328 1.00 95.69 201 SER A N 1
ATOM 1544 C CA . SER A 1 201 ? 10.683 11.034 2.363 1.00 95.69 201 SER A CA 1
ATOM 1545 C C . SER A 1 201 ? 9.403 11.804 2.037 1.00 95.69 201 SER A C 1
ATOM 1547 O O . SER A 1 201 ? 8.700 12.256 2.936 1.00 95.69 201 SER A O 1
ATOM 1549 N N . HIS A 1 202 ? 9.053 11.941 0.754 1.00 94.31 202 HIS A N 1
ATOM 1550 C CA . HIS A 1 202 ? 7.777 12.539 0.353 1.00 94.31 202 HIS A CA 1
ATOM 1551 C C . HIS A 1 202 ? 6.569 11.740 0.866 1.00 94.31 202 HIS A C 1
ATOM 1553 O O . HIS A 1 202 ? 5.570 12.339 1.265 1.00 94.31 202 HIS A O 1
ATOM 1559 N N . GLU A 1 203 ? 6.676 10.411 0.897 1.00 95.38 203 GLU A N 1
ATOM 1560 C CA . GLU A 1 203 ? 5.651 9.535 1.468 1.00 95.38 203 GLU A CA 1
ATOM 1561 C C . GLU A 1 203 ? 5.640 9.625 2.995 1.00 95.38 203 GLU A C 1
ATOM 1563 O O . GLU A 1 203 ? 4.610 9.418 3.614 1.00 95.38 203 GLU A O 1
ATOM 1568 N N . GLY A 1 204 ? 6.742 10.034 3.621 1.00 95.00 204 GLY A N 1
ATOM 1569 C CA . GLY A 1 204 ? 6.798 10.381 5.041 1.00 95.00 204 GLY A CA 1
ATOM 1570 C C . GLY A 1 204 ? 6.305 11.787 5.391 1.00 95.00 204 GLY A C 1
ATOM 1571 O O . GLY A 1 204 ? 6.496 12.218 6.521 1.00 95.00 204 GLY A O 1
ATOM 1572 N N . GLY A 1 205 ? 5.693 12.533 4.463 1.00 94.62 205 GLY A N 1
ATOM 1573 C CA . GLY A 1 205 ? 5.267 13.917 4.718 1.00 94.62 205 GLY A CA 1
ATOM 1574 C C . GLY A 1 205 ? 6.409 14.938 4.648 1.00 94.62 205 GLY A C 1
ATOM 1575 O O . GLY A 1 205 ? 6.313 16.014 5.230 1.00 94.62 205 GLY A O 1
ATOM 1576 N N . GLY A 1 206 ? 7.484 14.608 3.928 1.00 94.19 206 GLY A N 1
ATOM 1577 C CA . GLY A 1 206 ? 8.689 15.430 3.791 1.00 94.19 206 GLY A CA 1
ATOM 1578 C C . GLY A 1 206 ? 9.851 14.985 4.680 1.00 94.19 206 GLY A C 1
ATOM 1579 O O . GLY A 1 206 ? 10.930 15.563 4.583 1.00 94.19 206 GLY A O 1
ATOM 1580 N N . THR A 1 207 ? 9.663 13.955 5.507 1.00 92.38 207 THR A N 1
ATOM 1581 C CA . THR A 1 207 ? 10.690 13.404 6.400 1.00 92.38 207 THR A CA 1
ATOM 1582 C C . THR A 1 207 ? 10.963 11.932 6.094 1.00 92.38 207 THR A C 1
ATOM 1584 O O . THR A 1 207 ? 10.023 11.212 5.754 1.00 92.38 207 THR A O 1
ATOM 1587 N N . PRO A 1 208 ? 12.210 11.449 6.235 1.00 95.62 208 PRO A N 1
ATOM 1588 C CA . PRO A 1 208 ? 12.513 10.028 6.079 1.00 95.62 208 PRO A CA 1
ATOM 1589 C C . PRO A 1 208 ? 11.722 9.153 7.059 1.00 95.62 208 PRO A C 1
ATOM 1591 O O . PRO A 1 208 ? 11.619 9.490 8.237 1.00 95.62 208 PRO A O 1
ATOM 1594 N N . VAL A 1 209 ? 11.207 8.014 6.585 1.00 97.06 209 VAL A N 1
ATOM 1595 C CA . VAL A 1 209 ? 10.496 7.022 7.412 1.00 97.06 209 VAL A CA 1
ATOM 1596 C C . VAL A 1 209 ? 11.398 5.839 7.720 1.00 97.06 209 VAL A C 1
ATOM 1598 O O . VAL A 1 209 ? 11.822 5.111 6.812 1.00 97.06 209 VAL A O 1
ATOM 1601 N N . GLU A 1 210 ? 11.692 5.620 8.995 1.00 97.56 210 GLU A N 1
ATOM 1602 C CA . GLU A 1 210 ? 12.520 4.493 9.423 1.00 97.56 210 GLU A CA 1
ATOM 1603 C C . GLU A 1 210 ? 11.783 3.150 9.265 1.00 97.56 210 GLU A C 1
ATOM 1605 O O . GLU A 1 210 ? 10.574 3.086 9.517 1.00 97.56 210 GLU A O 1
ATOM 1610 N N . PRO A 1 211 ? 12.485 2.050 8.915 1.00 98.50 211 PRO A N 1
ATOM 1611 C CA . PRO A 1 211 ? 11.874 0.724 8.787 1.00 98.50 211 PRO A CA 1
ATOM 1612 C C . PRO A 1 211 ? 11.034 0.316 10.007 1.00 98.50 211 PRO A C 1
ATOM 1614 O O . PRO A 1 211 ? 9.944 -0.224 9.850 1.00 98.50 211 PRO A O 1
ATOM 1617 N N . ALA A 1 212 ? 11.488 0.640 11.223 1.00 98.56 212 ALA A N 1
ATOM 1618 C CA . ALA A 1 212 ? 10.759 0.332 12.456 1.00 98.56 212 ALA A CA 1
ATOM 1619 C C . ALA A 1 212 ? 9.444 1.114 12.601 1.00 98.56 212 ALA A C 1
ATOM 1621 O O . ALA A 1 212 ? 8.444 0.555 13.046 1.00 98.56 212 ALA A O 1
ATOM 1622 N N . GLN A 1 213 ? 9.416 2.384 12.180 1.00 98.31 213 GLN A N 1
ATOM 1623 C CA . GLN A 1 213 ? 8.190 3.189 12.191 1.00 98.31 213 GLN A CA 1
ATOM 1624 C C . GLN A 1 213 ? 7.161 2.587 11.233 1.00 98.31 213 GLN A C 1
ATOM 1626 O O . GLN A 1 213 ? 6.010 2.361 11.607 1.00 98.31 213 GLN A O 1
ATOM 1631 N N . TYR A 1 214 ? 7.601 2.251 10.018 1.00 98.75 214 TYR A N 1
ATOM 1632 C CA . TYR A 1 214 ? 6.743 1.589 9.046 1.00 98.75 214 TYR A CA 1
ATOM 1633 C C . TYR A 1 214 ? 6.258 0.216 9.534 1.00 98.75 214 TYR A C 1
ATOM 1635 O O . TYR A 1 214 ? 5.073 -0.083 9.400 1.00 98.75 214 TYR A O 1
ATOM 1643 N N . LEU A 1 215 ? 7.134 -0.608 10.122 1.00 98.81 215 LEU A N 1
ATOM 1644 C CA . LEU A 1 215 ? 6.768 -1.934 10.628 1.00 98.81 215 LEU A CA 1
ATOM 1645 C C . LEU A 1 215 ? 5.649 -1.849 11.673 1.00 98.81 215 LEU A C 1
ATOM 1647 O O . LEU A 1 215 ? 4.694 -2.622 11.596 1.00 98.81 215 LEU A O 1
ATOM 1651 N N . ALA A 1 216 ? 5.713 -0.879 12.586 1.00 98.81 216 ALA A N 1
ATOM 1652 C CA . ALA A 1 216 ? 4.665 -0.662 13.578 1.00 98.81 216 ALA A CA 1
ATOM 1653 C C . ALA A 1 216 ? 3.321 -0.280 12.924 1.00 98.81 216 ALA A C 1
ATOM 1655 O O . ALA A 1 216 ? 2.272 -0.822 13.284 1.00 98.81 216 ALA A O 1
ATOM 1656 N N . THR A 1 217 ? 3.332 0.600 11.914 1.00 98.81 217 THR A N 1
ATOM 1657 C CA . THR A 1 217 ? 2.129 0.942 11.131 1.00 98.81 217 THR A CA 1
ATOM 1658 C C . THR A 1 217 ? 1.594 -0.255 10.336 1.00 98.81 217 THR A C 1
ATOM 1660 O O . THR A 1 217 ? 0.380 -0.465 10.277 1.00 98.81 217 THR A O 1
ATOM 1663 N N . LEU A 1 218 ? 2.478 -1.071 9.755 1.00 98.88 218 LEU A N 1
ATOM 1664 C CA . LEU A 1 218 ? 2.117 -2.289 9.033 1.00 98.88 218 LEU A CA 1
ATOM 1665 C C . LEU A 1 218 ? 1.435 -3.301 9.960 1.00 98.88 218 LEU A C 1
ATOM 1667 O O . LEU A 1 218 ? 0.350 -3.778 9.638 1.00 98.88 218 LEU A O 1
ATOM 1671 N N . GLN A 1 219 ? 2.017 -3.579 11.129 1.00 98.81 219 GLN A N 1
ATOM 1672 C CA . GLN A 1 219 ? 1.433 -4.473 12.133 1.00 98.81 219 GLN A CA 1
ATOM 1673 C C . GLN A 1 219 ? 0.058 -3.978 12.611 1.00 98.81 219 GLN A C 1
ATOM 1675 O O . GLN A 1 219 ? -0.866 -4.782 12.748 1.00 98.81 219 GLN A O 1
ATOM 1680 N N . ALA A 1 220 ? -0.095 -2.668 12.831 1.00 98.81 220 ALA A N 1
ATOM 1681 C CA . ALA A 1 220 ? -1.371 -2.045 13.183 1.00 98.81 220 ALA A CA 1
ATOM 1682 C C . ALA A 1 220 ? -2.432 -2.250 12.086 1.00 98.81 220 ALA A C 1
ATOM 1684 O O . ALA A 1 220 ? -3.528 -2.742 12.359 1.00 98.81 220 ALA A O 1
ATOM 1685 N N . GLY A 1 221 ? -2.098 -1.942 10.828 1.00 98.81 221 GLY A N 1
ATOM 1686 C CA . GLY A 1 221 ? -2.997 -2.161 9.693 1.00 98.81 221 GLY A CA 1
ATOM 1687 C C . GLY A 1 221 ? -3.361 -3.636 9.503 1.00 98.81 221 GLY A C 1
ATOM 1688 O O . GLY A 1 221 ? -4.533 -3.961 9.318 1.00 98.81 221 GLY A O 1
ATOM 1689 N N . TYR A 1 222 ? -2.376 -4.530 9.619 1.00 98.62 222 TYR A N 1
ATOM 1690 C CA . TYR A 1 222 ? -2.567 -5.975 9.514 1.00 98.62 222 TYR A CA 1
ATOM 1691 C C . TYR A 1 222 ? -3.544 -6.495 10.566 1.00 98.62 222 TYR A C 1
ATOM 1693 O O . TYR A 1 222 ? -4.534 -7.140 10.224 1.00 98.62 222 TYR A O 1
ATOM 1701 N N . ARG A 1 223 ? -3.310 -6.163 11.841 1.00 98.50 223 ARG A N 1
ATOM 1702 C CA . ARG A 1 223 ? -4.168 -6.576 12.957 1.00 98.50 223 ARG A CA 1
ATOM 1703 C C . ARG A 1 223 ? -5.607 -6.102 12.757 1.00 98.50 223 ARG A C 1
ATOM 1705 O O . ARG A 1 223 ? -6.527 -6.913 12.822 1.00 98.50 223 ARG A O 1
ATOM 1712 N N . ALA A 1 224 ? -5.794 -4.819 12.442 1.00 98.62 224 ALA A N 1
ATOM 1713 C CA . ALA A 1 224 ? -7.113 -4.240 12.209 1.00 98.62 224 ALA A CA 1
ATOM 1714 C C . ALA A 1 224 ? -7.888 -4.944 11.088 1.00 98.62 224 ALA A C 1
ATOM 1716 O O . ALA A 1 224 ? -9.070 -5.248 11.254 1.00 98.62 224 ALA A O 1
ATOM 1717 N N . VAL A 1 225 ? -7.230 -5.207 9.953 1.00 98.44 225 VAL A N 1
ATOM 1718 C CA . VAL A 1 225 ? -7.859 -5.890 8.815 1.00 98.44 225 VAL A CA 1
ATOM 1719 C C . VAL A 1 225 ? -8.195 -7.330 9.186 1.00 98.44 225 VAL A C 1
ATOM 1721 O O . VAL A 1 225 ? -9.341 -7.736 9.023 1.00 98.44 225 VAL A O 1
ATOM 1724 N N . LYS A 1 226 ? -7.240 -8.094 9.731 1.00 96.38 226 LYS A N 1
ATOM 1725 C CA . LYS A 1 226 ? -7.432 -9.525 10.011 1.00 96.38 226 LYS A CA 1
ATOM 1726 C C . LYS A 1 226 ? -8.459 -9.811 11.100 1.00 96.38 226 LYS A C 1
ATOM 1728 O O . LYS A 1 226 ? -9.159 -10.815 11.008 1.00 96.38 226 LYS A O 1
ATOM 1733 N N . GLU A 1 227 ? -8.594 -8.939 12.096 1.00 96.75 227 GLU A N 1
ATOM 1734 C CA . GLU A 1 227 ? -9.625 -9.082 13.132 1.00 96.75 227 GLU A CA 1
ATOM 1735 C C . GLU A 1 227 ? -11.049 -8.910 12.583 1.00 96.75 227 GLU A C 1
ATOM 1737 O O . GLU A 1 227 ? -11.994 -9.511 13.095 1.00 96.75 227 GLU A O 1
ATOM 1742 N N . VAL A 1 228 ? -11.218 -8.094 11.541 1.00 96.19 228 VAL A N 1
ATOM 1743 C CA . VAL A 1 228 ? -12.532 -7.734 10.997 1.00 96.19 228 VAL A CA 1
ATOM 1744 C C . VAL A 1 228 ? -12.894 -8.565 9.770 1.00 96.19 228 VAL A C 1
ATOM 1746 O O . VAL A 1 228 ? -14.029 -9.035 9.638 1.00 96.19 228 VAL A O 1
ATOM 1749 N N . ASP A 1 229 ? -11.940 -8.721 8.861 1.00 95.00 229 ASP A N 1
ATOM 1750 C CA . ASP A 1 229 ? -12.069 -9.440 7.604 1.00 95.00 229 ASP A CA 1
ATOM 1751 C C . ASP A 1 229 ? -10.843 -10.337 7.373 1.00 95.00 229 ASP A C 1
ATOM 1753 O O . ASP A 1 229 ? -9.928 -9.973 6.630 1.00 95.00 229 ASP A O 1
ATOM 1757 N N . PRO A 1 230 ? -10.808 -11.539 7.978 1.00 92.31 230 PRO A N 1
ATOM 1758 C CA . PRO A 1 230 ? -9.703 -12.474 7.777 1.00 92.31 230 PRO A CA 1
ATOM 1759 C C . PRO A 1 230 ? -9.569 -12.940 6.316 1.00 92.31 230 PRO A C 1
ATOM 1761 O O . PRO A 1 230 ? -8.514 -13.442 5.935 1.00 92.31 230 PRO A O 1
ATOM 1764 N N . CYS A 1 231 ? -10.603 -12.755 5.483 1.00 90.25 231 CYS A N 1
ATOM 1765 C CA . CYS A 1 231 ? -10.549 -13.073 4.058 1.00 90.25 231 CYS A CA 1
ATOM 1766 C C . CYS A 1 231 ? -9.793 -12.033 3.229 1.00 90.25 231 CYS A C 1
ATOM 1768 O O . CYS A 1 231 ? -9.349 -12.369 2.129 1.00 90.25 231 CYS A O 1
ATOM 1770 N N . ALA A 1 232 ? -9.673 -10.793 3.712 1.00 93.31 232 ALA A N 1
ATOM 1771 C CA . ALA A 1 232 ? -8.958 -9.742 3.006 1.00 93.31 232 ALA A CA 1
ATOM 1772 C C . ALA A 1 232 ? -7.442 -9.942 3.132 1.00 93.31 232 ALA A C 1
ATOM 1774 O O . ALA A 1 232 ? -6.917 -10.280 4.199 1.00 93.31 232 ALA A O 1
ATOM 1775 N N . LEU A 1 233 ? -6.734 -9.720 2.028 1.00 94.62 233 LEU A N 1
ATOM 1776 C CA . LEU A 1 233 ? -5.277 -9.753 1.998 1.00 94.62 233 LEU A CA 1
ATOM 1777 C C . LEU A 1 233 ? -4.701 -8.428 2.495 1.00 94.62 233 LEU A C 1
ATOM 1779 O O . LEU A 1 233 ? -5.245 -7.355 2.240 1.00 94.62 233 LEU A O 1
ATOM 1783 N N . VAL A 1 234 ? -3.564 -8.501 3.166 1.00 98.06 234 VAL A N 1
ATOM 1784 C CA . VAL A 1 234 ? -2.763 -7.362 3.588 1.00 98.06 234 VAL A CA 1
ATOM 1785 C C . VAL A 1 234 ? -1.433 -7.435 2.857 1.00 98.06 234 VAL A C 1
ATOM 1787 O O . VAL A 1 234 ? -0.679 -8.400 2.991 1.00 98.06 234 VAL A O 1
ATOM 1790 N N . VAL A 1 235 ? -1.160 -6.404 2.068 1.00 98.25 235 VAL A N 1
ATOM 1791 C CA . VAL A 1 235 ? 0.049 -6.279 1.255 1.00 98.25 235 VAL A CA 1
ATOM 1792 C C . VAL A 1 235 ? 0.967 -5.271 1.933 1.00 98.25 235 VAL A C 1
ATOM 1794 O O . VAL A 1 235 ? 0.518 -4.188 2.324 1.00 98.25 235 VAL A O 1
ATOM 1797 N N . SER A 1 236 ? 2.251 -5.602 2.075 1.00 98.62 236 SER A N 1
ATOM 1798 C CA . SER A 1 236 ? 3.233 -4.611 2.517 1.00 98.62 236 SER A CA 1
ATOM 1799 C C . SER A 1 236 ? 3.307 -3.447 1.521 1.00 98.62 236 SER A C 1
ATOM 1801 O O . SER A 1 236 ? 2.927 -3.554 0.350 1.00 98.62 236 SER A O 1
ATOM 1803 N N . ALA A 1 237 ? 3.853 -2.326 1.969 1.00 97.44 237 ALA A N 1
ATOM 1804 C CA . ALA A 1 237 ? 4.235 -1.248 1.089 1.00 97.44 237 ALA A CA 1
ATOM 1805 C C . ALA A 1 237 ? 5.217 -1.815 0.075 1.00 97.44 237 ALA A C 1
ATOM 1807 O O . ALA A 1 237 ? 6.117 -2.588 0.418 1.00 97.44 237 ALA A O 1
ATOM 1808 N N . ALA A 1 238 ? 5.015 -1.423 -1.170 1.00 94.00 238 ALA A N 1
ATOM 1809 C CA . ALA A 1 238 ? 6.016 -1.615 -2.183 1.00 94.00 238 ALA A CA 1
ATOM 1810 C C . ALA A 1 238 ? 7.032 -0.487 -2.080 1.00 94.00 238 ALA A C 1
ATOM 1812 O O . ALA A 1 238 ? 6.660 0.686 -2.059 1.00 94.00 238 ALA A O 1
ATOM 1813 N N . LEU A 1 239 ? 8.302 -0.859 -1.954 1.00 94.88 239 LEU A N 1
ATOM 1814 C CA . LEU A 1 239 ? 9.401 0.094 -1.919 1.00 94.88 239 LEU A CA 1
ATOM 1815 C C . LEU A 1 239 ? 9.696 0.588 -3.329 1.00 94.88 239 LEU A C 1
ATOM 1817 O O . LEU A 1 239 ? 9.629 -0.186 -4.285 1.00 94.88 239 LEU A O 1
ATOM 1821 N N . ALA A 1 240 ? 10.057 1.863 -3.437 1.00 92.44 240 ALA A N 1
ATOM 1822 C CA . ALA A 1 240 ? 10.542 2.424 -4.684 1.00 92.44 240 ALA A CA 1
ATOM 1823 C C . ALA A 1 240 ? 11.936 1.865 -4.970 1.00 92.44 240 ALA A C 1
ATOM 1825 O O . ALA A 1 240 ? 12.855 2.144 -4.198 1.00 92.44 240 ALA A O 1
ATOM 1826 N N . ALA A 1 241 ? 12.124 1.149 -6.080 1.00 90.56 241 ALA A N 1
ATOM 1827 C CA . ALA A 1 241 ? 13.466 0.837 -6.565 1.00 90.56 241 ALA A CA 1
ATOM 1828 C C . ALA A 1 241 ? 14.161 2.151 -6.954 1.00 90.56 241 ALA A C 1
ATOM 1830 O O . ALA A 1 241 ? 13.836 2.785 -7.962 1.00 90.56 241 ALA A O 1
ATOM 1831 N N . THR A 1 242 ? 15.062 2.611 -6.092 1.00 87.38 242 THR A N 1
ATOM 1832 C CA . THR A 1 242 ? 15.649 3.947 -6.171 1.00 87.38 242 THR A CA 1
ATOM 1833 C C . THR A 1 242 ? 17.104 3.913 -5.755 1.00 87.38 242 THR A C 1
ATOM 1835 O O . THR A 1 242 ? 17.495 3.138 -4.887 1.00 87.38 242 THR A O 1
ATOM 1838 N N . HIS A 1 243 ? 17.884 4.803 -6.354 1.00 87.62 243 HIS A N 1
ATOM 1839 C CA . HIS A 1 243 ? 19.245 5.100 -5.949 1.00 87.62 243 HIS A CA 1
ATOM 1840 C C . HIS A 1 243 ? 19.380 6.621 -5.882 1.00 87.62 243 HIS A C 1
ATOM 1842 O O . HIS A 1 243 ? 19.217 7.317 -6.890 1.00 87.62 243 HIS A O 1
ATOM 1848 N N . ASN A 1 244 ? 19.620 7.145 -4.681 1.00 87.62 244 ASN A N 1
ATOM 1849 C CA . ASN A 1 244 ? 19.748 8.574 -4.429 1.00 87.62 244 ASN A CA 1
ATOM 1850 C C . ASN A 1 244 ? 20.944 8.817 -3.496 1.00 87.62 244 ASN A C 1
ATOM 1852 O O . ASN A 1 244 ? 21.024 8.166 -2.454 1.00 87.62 244 ASN A O 1
ATOM 1856 N N . PRO A 1 245 ? 21.863 9.742 -3.832 1.00 86.69 245 PRO A N 1
ATOM 1857 C CA . PRO A 1 245 ? 22.994 10.062 -2.964 1.00 86.69 245 PRO A CA 1
ATOM 1858 C C . PRO A 1 245 ? 22.578 10.729 -1.646 1.00 86.69 245 PRO A C 1
ATOM 1860 O O . PRO A 1 245 ? 23.365 10.738 -0.702 1.00 86.69 245 PRO A O 1
ATOM 1863 N N . ASP A 1 246 ? 21.374 11.305 -1.578 1.00 92.00 246 ASP A N 1
ATOM 1864 C CA . ASP A 1 246 ? 20.834 11.925 -0.374 1.00 92.00 246 ASP A CA 1
ATOM 1865 C C . ASP A 1 246 ? 19.825 10.988 0.323 1.00 92.00 246 ASP A C 1
ATOM 1867 O O . ASP A 1 246 ? 18.653 10.923 -0.079 1.00 92.00 246 ASP A O 1
ATOM 1871 N N . PRO A 1 247 ? 20.234 10.295 1.406 1.00 90.81 247 PRO A N 1
ATOM 1872 C CA . PRO A 1 247 ? 19.359 9.383 2.139 1.00 90.81 247 PRO A CA 1
ATOM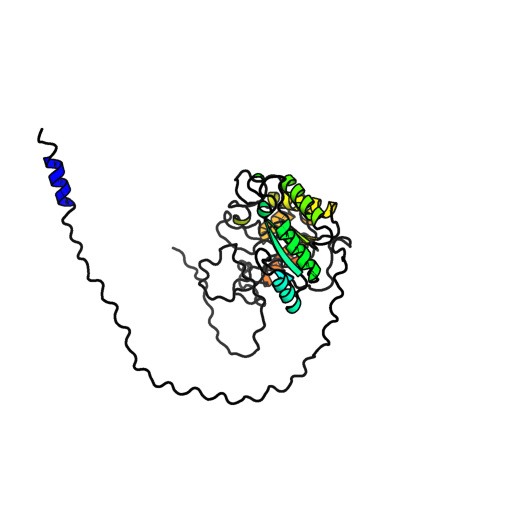 1873 C C . PRO A 1 247 ? 18.238 10.112 2.893 1.00 90.81 247 PRO A C 1
ATOM 1875 O O . PRO A 1 247 ? 17.323 9.461 3.397 1.00 90.81 247 PRO A O 1
ATOM 1878 N N . THR A 1 248 ? 18.287 11.447 2.982 1.00 94.12 248 THR A N 1
ATOM 1879 C CA . THR A 1 248 ? 17.194 12.254 3.538 1.00 94.12 248 THR A CA 1
ATOM 1880 C C . THR A 1 248 ? 16.059 12.474 2.538 1.00 94.12 248 THR A C 1
ATOM 1882 O O . THR A 1 248 ? 14.973 12.892 2.936 1.00 94.12 248 THR A O 1
ATOM 1885 N N . VAL A 1 249 ? 16.268 12.162 1.255 1.00 94.19 249 VAL A N 1
ATOM 1886 C CA . VAL A 1 249 ? 15.253 12.255 0.195 1.00 94.19 249 VAL A CA 1
ATOM 1887 C C . VAL A 1 249 ? 14.693 10.880 -0.152 1.00 94.19 249 VAL A C 1
ATOM 1889 O O . VAL A 1 249 ? 13.475 10.713 -0.241 1.00 94.19 249 VAL A O 1
ATOM 1892 N N . ALA A 1 250 ? 15.576 9.908 -0.377 1.00 94.38 250 ALA A N 1
ATOM 1893 C CA . ALA A 1 250 ? 15.203 8.548 -0.733 1.00 94.38 250 ALA A CA 1
ATOM 1894 C C . ALA A 1 250 ? 16.282 7.561 -0.286 1.00 94.38 250 ALA A C 1
ATOM 1896 O O . ALA A 1 250 ? 17.472 7.840 -0.414 1.00 94.38 250 ALA A O 1
ATOM 1897 N N . ARG A 1 251 ? 15.862 6.392 0.193 1.00 95.06 251 ARG A N 1
ATOM 1898 C CA . ARG A 1 251 ? 16.754 5.288 0.556 1.00 95.06 251 ARG A CA 1
ATOM 1899 C C . ARG A 1 251 ? 16.563 4.108 -0.376 1.00 95.06 251 ARG A C 1
ATOM 1901 O O . ARG A 1 251 ? 15.441 3.829 -0.794 1.00 95.06 251 ARG A O 1
ATOM 1908 N N . GLU A 1 252 ? 17.659 3.418 -0.665 1.00 93.31 252 GLU A N 1
ATOM 1909 C CA . GLU A 1 252 ? 17.638 2.205 -1.479 1.00 93.31 252 GLU A CA 1
ATOM 1910 C C . GLU A 1 252 ? 16.711 1.153 -0.866 1.00 93.31 252 GLU A C 1
ATOM 1912 O O . GLU A 1 252 ? 16.673 0.954 0.350 1.00 93.31 252 GLU A O 1
ATOM 1917 N N . ASP A 1 253 ? 15.957 0.478 -1.721 1.00 94.50 253 ASP A N 1
ATOM 1918 C CA . ASP A 1 253 ? 14.907 -0.453 -1.336 1.00 94.50 253 ASP A CA 1
ATOM 1919 C C . ASP A 1 253 ? 15.444 -1.752 -0.732 1.00 94.50 253 ASP A C 1
ATOM 1921 O O . ASP A 1 253 ? 14.924 -2.192 0.290 1.00 94.50 253 ASP A O 1
ATOM 1925 N N . LEU A 1 254 ? 16.498 -2.353 -1.298 1.00 95.12 254 LEU A N 1
ATOM 1926 C CA . LEU A 1 254 ? 17.029 -3.621 -0.778 1.00 95.12 254 LEU A CA 1
ATOM 1927 C C . LEU A 1 254 ? 17.597 -3.497 0.648 1.00 95.12 254 LEU A C 1
ATOM 1929 O O . LEU A 1 254 ? 17.186 -4.297 1.490 1.00 95.12 254 LEU A O 1
ATOM 1933 N N . PRO A 1 255 ? 18.465 -2.517 0.984 1.00 96.50 255 PRO A N 1
ATOM 1934 C CA . PRO A 1 255 ? 18.915 -2.336 2.366 1.00 96.50 255 PRO A CA 1
ATOM 1935 C C . PRO A 1 255 ? 17.767 -1.981 3.318 1.00 96.50 255 PRO A C 1
ATOM 1937 O O . PRO A 1 255 ? 17.749 -2.424 4.465 1.00 96.50 255 PRO A O 1
ATOM 1940 N N . TRP A 1 256 ? 16.783 -1.206 2.850 1.00 97.75 256 TRP A N 1
ATOM 1941 C CA . TRP A 1 256 ? 15.626 -0.826 3.660 1.00 97.75 256 TRP A CA 1
ATOM 1942 C C . TRP A 1 256 ? 14.709 -2.030 3.949 1.00 97.75 256 TRP A C 1
ATOM 1944 O O . TRP A 1 256 ? 14.256 -2.204 5.081 1.00 97.75 256 TRP A O 1
ATOM 1954 N N . LEU A 1 257 ? 14.487 -2.912 2.967 1.00 98.00 257 LEU A N 1
ATOM 1955 C CA . LEU A 1 257 ? 13.767 -4.178 3.141 1.00 98.00 257 LEU A CA 1
ATOM 1956 C C . LEU A 1 257 ? 14.544 -5.165 4.019 1.00 98.00 257 LEU A C 1
ATOM 1958 O O . LEU A 1 257 ? 13.955 -5.844 4.857 1.00 98.00 257 LEU A O 1
ATOM 1962 N N . GLU A 1 258 ? 15.863 -5.250 3.852 1.00 98.38 258 GLU A N 1
ATOM 1963 C CA . GLU A 1 258 ? 16.719 -6.094 4.688 1.00 98.38 258 GLU A CA 1
ATOM 1964 C C . GLU A 1 258 ? 16.638 -5.666 6.159 1.00 98.38 258 GLU A C 1
ATOM 1966 O O . GLU A 1 258 ? 16.474 -6.514 7.037 1.00 98.38 258 GLU A O 1
ATOM 1971 N N . ALA A 1 259 ? 16.623 -4.356 6.425 1.00 98.44 259 ALA A N 1
ATOM 1972 C CA . ALA A 1 259 ? 16.389 -3.828 7.763 1.00 98.44 259 ALA A CA 1
ATOM 1973 C C . ALA A 1 259 ? 15.027 -4.268 8.331 1.00 98.44 259 ALA A C 1
ATOM 1975 O O . ALA A 1 259 ? 14.971 -4.662 9.492 1.00 98.44 259 ALA A O 1
ATOM 1976 N N . LEU A 1 260 ? 13.944 -4.292 7.537 1.00 98.19 260 LEU A N 1
ATOM 1977 C CA . LEU A 1 260 ? 12.649 -4.814 8.004 1.00 98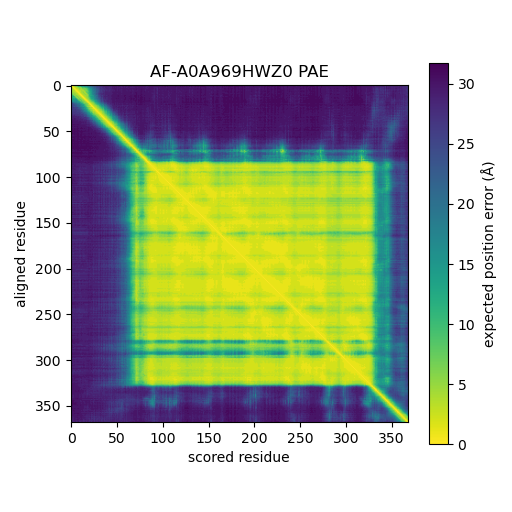.19 260 LEU A CA 1
ATOM 1978 C C . LEU A 1 260 ? 12.717 -6.275 8.460 1.00 98.19 260 LEU A C 1
ATOM 1980 O O . LEU A 1 260 ? 12.117 -6.618 9.478 1.00 98.19 260 LEU A O 1
ATOM 1984 N N . TYR A 1 261 ? 13.435 -7.136 7.734 1.00 98.50 261 TYR A N 1
ATOM 1985 C CA . TYR A 1 261 ? 13.588 -8.539 8.130 1.00 98.50 261 TYR A CA 1
ATOM 1986 C C . TYR A 1 261 ? 14.402 -8.720 9.415 1.00 98.50 261 TYR A C 1
ATOM 1988 O O . TYR A 1 261 ? 14.205 -9.701 10.129 1.00 98.50 261 TYR A O 1
ATOM 1996 N N . GLN A 1 262 ? 15.315 -7.795 9.714 1.00 98.38 262 GLN A N 1
ATOM 1997 C CA . GLN A 1 262 ? 16.168 -7.847 10.903 1.00 98.38 262 GLN A CA 1
ATOM 1998 C C . GLN A 1 262 ? 15.475 -7.324 12.171 1.00 98.38 262 GLN A C 1
ATOM 2000 O O . GLN A 1 262 ? 15.960 -7.561 13.279 1.00 98.38 262 GLN A O 1
ATOM 2005 N N . LEU A 1 263 ? 14.350 -6.618 12.037 1.00 98.44 263 LEU A N 1
ATOM 2006 C CA . LEU A 1 263 ? 13.612 -6.066 13.169 1.00 98.44 263 LEU A CA 1
ATOM 2007 C C . LEU A 1 263 ? 12.808 -7.133 13.916 1.00 98.44 263 LEU A C 1
ATOM 2009 O O . LEU A 1 263 ? 12.207 -8.023 13.313 1.00 98.44 263 LEU A O 1
ATOM 2013 N N . GLU A 1 264 ? 12.745 -6.971 15.241 1.00 96.56 264 GLU A N 1
ATOM 2014 C CA . GLU A 1 264 ? 11.813 -7.684 16.130 1.00 96.56 264 GLU A CA 1
ATOM 2015 C C . GLU A 1 264 ? 11.771 -9.208 15.905 1.00 96.56 264 GLU A C 1
ATOM 2017 O O . GLU A 1 264 ? 10.699 -9.818 15.893 1.00 96.56 264 GLU A O 1
ATOM 2022 N N . ASP A 1 265 ? 12.939 -9.824 15.693 1.00 94.94 265 ASP A N 1
ATOM 2023 C CA . ASP A 1 265 ? 13.055 -11.265 15.428 1.00 94.94 265 ASP A CA 1
ATOM 2024 C C . ASP A 1 265 ? 12.182 -11.711 14.232 1.00 94.94 265 ASP A C 1
ATOM 2026 O O . ASP A 1 265 ? 11.315 -12.594 14.304 1.00 94.94 265 ASP A O 1
ATOM 2030 N N . GLY A 1 266 ? 12.345 -10.995 13.113 1.00 95.62 266 GLY A N 1
ATOM 2031 C CA . GLY A 1 266 ? 11.653 -11.270 11.859 1.00 95.62 266 GLY A CA 1
ATOM 2032 C C . GLY A 1 266 ? 10.160 -10.948 11.892 1.00 95.62 266 GLY A C 1
ATOM 2033 O O . GLY A 1 266 ? 9.386 -11.592 11.182 1.00 95.62 266 GLY A O 1
ATOM 2034 N N . ALA A 1 267 ? 9.711 -9.977 12.696 1.00 97.38 267 ALA A N 1
ATOM 2035 C CA . ALA A 1 267 ? 8.282 -9.664 12.815 1.00 97.38 267 ALA A CA 1
ATOM 2036 C C . ALA A 1 267 ? 7.624 -9.275 11.480 1.00 97.38 267 ALA A C 1
ATOM 2038 O O . ALA A 1 267 ? 6.435 -9.536 11.286 1.00 97.38 267 ALA A O 1
ATOM 2039 N N . PHE A 1 268 ? 8.391 -8.739 10.526 1.00 98.12 268 PHE A N 1
ATOM 2040 C CA . PHE A 1 268 ? 7.914 -8.460 9.170 1.00 98.12 268 PHE A CA 1
ATOM 2041 C C . PHE A 1 268 ? 7.335 -9.699 8.454 1.00 98.12 268 PHE A C 1
ATOM 2043 O O . PHE A 1 268 ? 6.351 -9.580 7.716 1.00 98.12 268 PHE A O 1
ATOM 2050 N N . LEU A 1 269 ? 7.870 -10.899 8.725 1.00 96.19 269 LEU A N 1
ATOM 2051 C CA . LEU A 1 269 ? 7.377 -12.168 8.165 1.00 96.19 269 LEU A CA 1
ATOM 2052 C C . LEU A 1 269 ? 5.927 -12.476 8.571 1.00 96.19 269 LEU A C 1
ATOM 2054 O O . LEU A 1 269 ? 5.252 -13.255 7.906 1.00 96.19 269 LEU A O 1
ATOM 2058 N N . ARG A 1 270 ? 5.443 -11.862 9.658 1.00 94.81 270 ARG A N 1
ATOM 2059 C CA . ARG A 1 270 ? 4.111 -12.089 10.242 1.00 94.81 270 ARG A CA 1
ATOM 2060 C C . ARG A 1 270 ? 3.185 -10.874 10.127 1.00 94.81 270 ARG A C 1
ATOM 2062 O O . ARG A 1 270 ? 2.069 -10.916 10.633 1.00 94.81 270 ARG A O 1
ATOM 2069 N N . ALA A 1 271 ? 3.645 -9.793 9.495 1.00 96.12 271 ALA A N 1
ATOM 2070 C CA . ALA A 1 271 ? 2.940 -8.510 9.444 1.00 96.12 271 ALA A CA 1
ATOM 2071 C C . ALA A 1 271 ? 2.234 -8.231 8.100 1.00 96.12 271 ALA A C 1
ATOM 2073 O O . ALA A 1 271 ? 1.637 -7.173 7.932 1.00 96.12 271 ALA A O 1
ATOM 2074 N N . ALA A 1 272 ? 2.308 -9.149 7.131 1.00 96.31 272 ALA A N 1
ATOM 2075 C CA . ALA A 1 272 ? 1.619 -9.057 5.840 1.00 96.31 272 ALA A CA 1
ATOM 2076 C C . ALA A 1 272 ? 1.435 -10.451 5.225 1.00 96.31 272 ALA A C 1
ATOM 2078 O O . ALA A 1 272 ? 2.266 -11.332 5.451 1.00 96.31 272 ALA A O 1
ATOM 2079 N N . ASP A 1 273 ? 0.403 -10.634 4.402 1.00 94.31 273 ASP A N 1
ATOM 2080 C CA . ASP A 1 273 ? 0.207 -11.862 3.617 1.00 94.31 273 ASP A CA 1
ATOM 2081 C C . ASP A 1 273 ? 1.090 -11.884 2.362 1.00 94.31 273 ASP A C 1
ATOM 2083 O O . ASP A 1 273 ? 1.525 -12.943 1.911 1.00 94.31 273 ASP A O 1
ATOM 2087 N N . ILE A 1 274 ? 1.349 -10.701 1.802 1.00 94.62 274 ILE A N 1
ATOM 2088 C CA . ILE A 1 274 ? 2.008 -10.496 0.511 1.00 94.62 274 ILE A CA 1
ATOM 2089 C C . ILE A 1 274 ? 3.081 -9.413 0.647 1.00 94.62 274 ILE A C 1
ATOM 2091 O O . ILE A 1 274 ? 2.853 -8.387 1.296 1.00 94.62 274 ILE A O 1
ATOM 2095 N N . VAL A 1 275 ? 4.220 -9.601 -0.025 1.00 96.31 275 VAL A N 1
ATOM 2096 C CA . VAL A 1 275 ? 5.248 -8.560 -0.165 1.00 96.31 275 VAL A CA 1
ATOM 2097 C C . VAL A 1 275 ? 4.970 -7.736 -1.425 1.00 96.31 275 VAL A C 1
ATOM 2099 O O . VAL A 1 275 ? 4.989 -8.259 -2.539 1.00 96.31 275 VAL A O 1
ATOM 2102 N N . GLY A 1 276 ? 4.682 -6.445 -1.260 1.00 95.88 276 GLY A N 1
ATOM 2103 C CA . GLY A 1 276 ? 4.547 -5.505 -2.376 1.00 95.88 276 GLY A CA 1
ATOM 2104 C C . GLY A 1 276 ? 5.912 -5.084 -2.925 1.00 95.88 276 GLY A C 1
ATOM 2105 O O . GLY A 1 276 ? 6.848 -4.885 -2.154 1.00 95.88 276 GLY A O 1
ATOM 2106 N N . VAL A 1 277 ? 6.032 -4.919 -4.246 1.00 93.50 277 VAL A N 1
ATOM 2107 C CA . VAL A 1 277 ? 7.250 -4.416 -4.910 1.00 93.50 277 VAL A CA 1
ATOM 2108 C C . VAL A 1 277 ? 6.897 -3.475 -6.061 1.00 93.50 277 VAL A C 1
ATOM 2110 O O . VAL A 1 277 ? 5.963 -3.743 -6.818 1.00 93.50 277 VAL A O 1
ATOM 2113 N N . HIS A 1 278 ? 7.656 -2.386 -6.214 1.00 92.31 278 HIS A N 1
ATOM 2114 C CA . HIS A 1 278 ? 7.634 -1.540 -7.404 1.00 92.31 278 HIS A CA 1
ATOM 2115 C C . HIS A 1 278 ? 8.934 -1.726 -8.175 1.00 92.31 278 HIS A C 1
ATOM 2117 O O . HIS A 1 278 ? 10.023 -1.574 -7.627 1.00 92.31 278 HIS A O 1
ATOM 2123 N N . THR A 1 279 ? 8.834 -2.038 -9.466 1.00 81.88 279 THR A N 1
ATOM 2124 C CA . THR A 1 279 ? 10.029 -2.135 -10.307 1.00 81.88 279 THR A CA 1
ATOM 2125 C C . THR A 1 279 ? 10.323 -0.773 -10.921 1.00 81.88 279 THR A C 1
ATOM 2127 O O . THR A 1 279 ? 9.545 -0.274 -11.741 1.00 81.88 279 THR A O 1
ATOM 2130 N N . GLY A 1 280 ? 11.462 -0.182 -10.580 1.00 72.00 280 GLY A N 1
ATOM 2131 C CA . GLY A 1 280 ? 11.987 0.983 -11.279 1.00 72.00 280 GLY A CA 1
ATOM 2132 C C . GLY A 1 280 ? 12.540 0.531 -12.623 1.00 72.00 280 GLY A C 1
ATOM 2133 O O . GLY A 1 280 ? 13.698 0.187 -12.713 1.00 72.00 280 GLY A O 1
ATOM 2134 N N . ALA A 1 281 ? 11.734 0.455 -13.683 1.00 73.69 281 ALA A N 1
ATOM 2135 C CA . ALA A 1 281 ? 12.226 -0.012 -14.991 1.00 73.69 281 ALA A CA 1
ATOM 2136 C C . ALA A 1 281 ? 12.844 1.107 -15.854 1.00 73.69 281 ALA A C 1
ATOM 2138 O O . ALA A 1 281 ? 13.446 0.844 -16.900 1.00 73.69 281 ALA A O 1
ATOM 2139 N N . GLY A 1 282 ? 12.670 2.367 -15.441 1.00 77.38 282 GLY A N 1
ATOM 2140 C CA . GLY A 1 282 ? 13.131 3.540 -16.178 1.00 77.38 282 GLY A CA 1
ATOM 2141 C C . GLY A 1 282 ? 12.703 3.501 -17.650 1.00 77.38 282 GLY A C 1
ATOM 2142 O O . GLY A 1 282 ? 11.517 3.444 -17.971 1.00 77.38 282 GLY A O 1
ATOM 2143 N N . THR A 1 283 ? 13.680 3.542 -18.556 1.00 80.62 283 THR A N 1
ATOM 2144 C CA . THR A 1 283 ? 13.471 3.371 -20.007 1.00 80.62 283 THR A CA 1
ATOM 2145 C C . THR A 1 283 ? 14.010 2.043 -20.536 1.00 80.62 283 THR A C 1
ATOM 2147 O O . THR A 1 283 ? 14.052 1.844 -21.750 1.00 80.62 283 THR A O 1
ATOM 2150 N N . ASN A 1 284 ? 14.470 1.159 -19.653 1.00 83.81 284 ASN A N 1
ATOM 2151 C CA . ASN A 1 284 ? 15.092 -0.102 -20.032 1.00 83.81 284 ASN A CA 1
ATOM 2152 C C . ASN A 1 284 ? 14.034 -1.136 -20.420 1.00 83.81 284 ASN A C 1
ATOM 2154 O O . ASN A 1 284 ? 12.946 -1.156 -19.851 1.00 83.81 284 ASN A O 1
ATOM 2158 N N . SER A 1 285 ? 14.351 -1.999 -21.388 1.00 87.69 285 SER A N 1
ATOM 2159 C CA . SER A 1 285 ? 13.475 -3.120 -21.759 1.00 87.69 285 SER A CA 1
ATOM 2160 C C . SER A 1 285 ? 13.275 -4.067 -20.567 1.00 87.69 285 SER A C 1
ATOM 2162 O O . SER A 1 285 ? 14.243 -4.299 -19.836 1.00 87.69 285 SER A O 1
ATOM 2164 N N . PRO A 1 286 ? 12.077 -4.657 -20.382 1.00 87.56 286 PRO A N 1
ATOM 2165 C CA . PRO A 1 286 ? 11.841 -5.632 -19.318 1.00 87.56 286 PRO A CA 1
ATOM 2166 C C . PRO A 1 286 ? 12.767 -6.854 -19.375 1.00 87.56 286 PRO A C 1
ATOM 2168 O O . PRO A 1 286 ? 13.080 -7.421 -18.332 1.00 87.56 286 PRO A O 1
ATOM 2171 N N . ASP A 1 287 ? 13.235 -7.233 -20.567 1.00 88.06 287 ASP A N 1
ATOM 2172 C CA . ASP A 1 287 ? 14.065 -8.430 -20.768 1.00 88.06 287 ASP A CA 1
ATOM 2173 C C . ASP A 1 287 ? 15.545 -8.207 -20.420 1.00 88.06 287 ASP A C 1
ATOM 2175 O O . ASP A 1 287 ? 16.334 -9.151 -20.314 1.00 88.06 287 ASP A O 1
ATOM 2179 N N . VAL A 1 288 ? 15.952 -6.946 -20.266 1.00 88.38 288 VAL A N 1
ATOM 2180 C CA . VAL A 1 288 ? 17.354 -6.577 -20.083 1.00 88.38 288 VAL A CA 1
ATOM 2181 C C . VAL A 1 288 ? 17.701 -6.579 -18.598 1.00 88.38 288 VAL A C 1
ATOM 2183 O O . VAL A 1 288 ? 17.033 -5.947 -17.781 1.00 88.38 288 VAL A O 1
ATOM 2186 N N . ALA A 1 289 ? 18.776 -7.291 -18.260 1.00 86.38 289 ALA A N 1
ATOM 2187 C CA . ALA A 1 289 ? 19.428 -7.169 -16.963 1.00 86.38 289 ALA A CA 1
ATOM 2188 C C . ALA A 1 289 ? 20.421 -6.001 -16.970 1.00 86.38 289 ALA A C 1
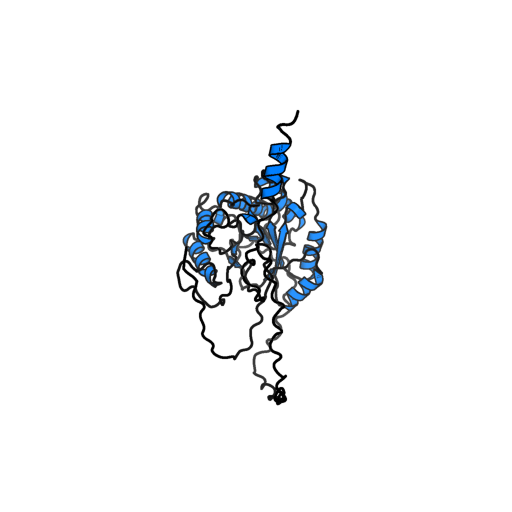ATOM 2190 O O . ALA A 1 289 ? 20.933 -5.602 -18.019 1.00 86.38 289 ALA A O 1
ATOM 2191 N N . TRP A 1 290 ? 20.715 -5.485 -15.782 1.00 87.81 290 TRP A N 1
ATOM 2192 C CA . TRP A 1 290 ? 21.747 -4.476 -15.590 1.00 87.81 290 TRP A CA 1
ATOM 2193 C C . TRP A 1 290 ? 23.132 -5.025 -15.952 1.00 87.81 290 TRP A C 1
ATOM 2195 O O . TRP A 1 290 ? 23.399 -6.224 -15.849 1.00 87.81 290 TRP A O 1
ATOM 2205 N N . THR A 1 291 ? 24.036 -4.136 -16.355 1.00 84.00 291 THR A N 1
ATOM 2206 C CA . THR A 1 291 ? 25.421 -4.508 -16.675 1.00 84.00 291 THR A CA 1
ATOM 2207 C C . THR A 1 291 ? 26.371 -4.372 -15.493 1.00 84.00 291 THR A C 1
ATOM 2209 O O . THR A 1 291 ? 27.374 -5.081 -15.454 1.00 84.00 291 THR A O 1
ATOM 2212 N N . GLN A 1 292 ? 26.068 -3.486 -14.539 1.00 79.94 292 GLN A N 1
ATOM 2213 C CA . GLN A 1 292 ? 26.870 -3.264 -13.334 1.00 79.94 292 GLN A CA 1
ATOM 2214 C C . GLN A 1 292 ? 26.046 -3.559 -12.075 1.00 79.94 292 GLN A C 1
ATOM 2216 O O . GLN A 1 292 ? 24.880 -3.163 -12.032 1.00 79.94 292 GLN A O 1
ATOM 2221 N N . PRO A 1 293 ? 26.591 -4.270 -11.068 1.00 72.62 293 PRO A N 1
ATOM 2222 C CA . PRO A 1 293 ? 25.826 -4.740 -9.907 1.00 72.62 293 PRO A CA 1
ATOM 2223 C C . PRO A 1 293 ? 25.008 -3.671 -9.161 1.00 72.62 293 PRO A C 1
ATOM 2225 O O . PRO A 1 293 ? 23.959 -3.990 -8.606 1.00 72.62 293 PRO A O 1
ATOM 2228 N N . ASP A 1 294 ? 25.477 -2.427 -9.158 1.00 73.38 294 ASP A N 1
ATOM 2229 C CA . ASP A 1 294 ? 24.901 -1.254 -8.493 1.00 73.38 294 ASP A CA 1
ATOM 2230 C C . ASP A 1 294 ? 23.804 -0.540 -9.307 1.00 73.38 294 ASP A C 1
ATOM 2232 O O . ASP A 1 294 ? 23.093 0.312 -8.786 1.00 73.38 294 ASP A O 1
ATOM 2236 N N . GLU A 1 295 ? 23.587 -0.912 -10.568 1.00 82.69 295 GLU A N 1
ATOM 2237 C CA . GLU A 1 295 ? 22.616 -0.239 -11.446 1.00 82.69 295 GLU A CA 1
ATOM 2238 C C . GLU A 1 295 ? 21.234 -0.901 -11.465 1.00 82.69 295 GLU A C 1
ATOM 2240 O O . GLU A 1 295 ? 20.328 -0.443 -12.167 1.00 82.69 295 GLU A O 1
ATOM 2245 N N . SER A 1 296 ? 21.055 -1.995 -10.721 1.00 84.50 296 SER A N 1
ATOM 2246 C CA . SER A 1 296 ? 19.864 -2.839 -10.849 1.00 84.50 296 SER A CA 1
ATOM 2247 C C . SER A 1 296 ? 18.544 -2.090 -10.612 1.00 84.50 296 SER A C 1
ATOM 2249 O O . SER A 1 296 ? 17.558 -2.441 -11.250 1.00 84.50 296 SER A O 1
ATOM 2251 N N . HIS A 1 297 ? 18.526 -1.034 -9.787 1.00 84.88 297 HIS A N 1
ATOM 2252 C CA . HIS A 1 297 ? 17.330 -0.262 -9.397 1.00 84.88 297 HIS A CA 1
ATOM 2253 C C . HIS A 1 297 ? 16.536 0.345 -10.567 1.00 84.88 297 HIS A C 1
ATOM 2255 O O . HIS A 1 297 ? 15.379 0.713 -10.386 1.00 84.88 297 HIS A O 1
ATOM 2261 N N . PHE A 1 298 ? 17.146 0.459 -11.754 1.00 85.75 298 PHE A N 1
ATOM 2262 C CA . PHE A 1 298 ? 16.526 1.028 -12.957 1.00 85.75 298 PHE A CA 1
ATOM 2263 C C . PHE A 1 298 ? 16.131 -0.021 -14.011 1.00 85.75 298 PHE A C 1
ATOM 2265 O O . PHE A 1 298 ? 15.906 0.324 -15.175 1.00 85.75 298 PHE A O 1
ATOM 2272 N N . TYR A 1 299 ? 16.047 -1.298 -13.629 1.00 89.69 299 TYR A N 1
ATOM 2273 C CA . TYR A 1 299 ? 15.650 -2.395 -14.507 1.00 89.69 299 TYR A CA 1
ATOM 2274 C C . TYR A 1 299 ? 14.454 -3.152 -13.936 1.00 89.69 299 TYR A C 1
ATOM 2276 O O . TYR A 1 299 ? 14.376 -3.421 -12.742 1.00 89.69 299 TYR A O 1
ATOM 2284 N N . PHE A 1 300 ? 13.543 -3.588 -14.810 1.00 90.69 300 PHE A N 1
ATOM 2285 C CA . PHE A 1 300 ? 12.399 -4.415 -14.408 1.00 90.69 300 PHE A CA 1
ATOM 2286 C C . PHE A 1 300 ? 12.839 -5.677 -13.646 1.00 90.69 300 PHE A C 1
ATOM 2288 O O . PHE A 1 300 ? 12.253 -6.038 -12.627 1.00 90.69 300 PHE A O 1
ATOM 2295 N N . ARG A 1 301 ? 13.941 -6.294 -14.094 1.00 91.69 301 ARG A N 1
ATOM 2296 C CA . ARG A 1 301 ? 14.542 -7.483 -13.478 1.00 91.69 301 ARG A CA 1
ATOM 2297 C C . ARG A 1 301 ? 15.124 -7.246 -12.078 1.00 91.69 301 ARG A C 1
ATOM 2299 O O . ARG A 1 301 ? 15.527 -8.214 -11.444 1.00 91.69 301 ARG A O 1
ATOM 2306 N N . HIS A 1 302 ? 15.115 -6.015 -11.547 1.00 91.12 302 HIS A N 1
ATOM 2307 C CA . HIS A 1 302 ? 15.454 -5.742 -10.143 1.00 91.12 302 HIS A CA 1
ATOM 2308 C C . HIS A 1 302 ? 14.658 -6.617 -9.164 1.00 91.12 302 HIS A C 1
ATOM 2310 O O . HIS A 1 302 ? 15.178 -7.017 -8.126 1.00 91.12 302 HIS A O 1
ATOM 2316 N N . ILE A 1 303 ? 13.434 -7.001 -9.543 1.00 91.75 303 ILE A N 1
ATOM 2317 C CA . ILE A 1 303 ? 12.589 -7.935 -8.791 1.00 91.75 303 ILE A CA 1
ATOM 2318 C C . ILE A 1 303 ? 13.300 -9.246 -8.414 1.00 91.75 303 ILE A C 1
ATOM 2320 O O . ILE A 1 303 ? 13.022 -9.823 -7.363 1.00 91.75 303 ILE A O 1
ATOM 2324 N N . GLU A 1 304 ? 14.245 -9.709 -9.235 1.00 92.88 304 GLU A N 1
ATOM 2325 C CA . GLU A 1 304 ? 15.044 -10.905 -8.962 1.00 92.88 304 GLU A CA 1
ATOM 2326 C C . GLU A 1 304 ? 15.908 -10.708 -7.708 1.00 92.88 304 GLU A C 1
ATOM 2328 O O . GLU A 1 304 ? 15.964 -11.592 -6.857 1.00 92.88 304 GLU A O 1
ATOM 2333 N N . ARG A 1 305 ? 16.481 -9.511 -7.519 1.00 93.56 305 ARG A N 1
ATOM 2334 C CA . ARG A 1 305 ? 17.271 -9.150 -6.328 1.00 93.56 305 ARG A CA 1
ATOM 2335 C C . ARG A 1 305 ? 16.408 -9.063 -5.080 1.00 93.56 305 ARG A C 1
ATOM 2337 O O . ARG A 1 305 ? 16.821 -9.525 -4.015 1.00 93.56 305 ARG A O 1
ATOM 2344 N N . THR A 1 306 ? 15.196 -8.528 -5.211 1.00 94.25 306 THR A N 1
ATOM 2345 C CA . THR A 1 306 ? 14.222 -8.535 -4.117 1.00 94.25 306 THR A CA 1
ATOM 2346 C C . THR A 1 306 ? 13.876 -9.971 -3.721 1.00 94.25 306 THR A C 1
ATOM 2348 O O . THR A 1 306 ? 13.905 -10.301 -2.536 1.00 94.25 306 THR A O 1
ATOM 2351 N N . ARG A 1 307 ? 13.625 -10.862 -4.693 1.00 95.00 307 ARG A N 1
ATOM 2352 C CA . ARG A 1 307 ? 13.319 -12.275 -4.420 1.00 95.00 307 ARG A CA 1
ATOM 2353 C C . ARG A 1 307 ? 14.499 -13.024 -3.797 1.00 95.00 307 ARG A C 1
ATOM 2355 O O . ARG A 1 307 ? 14.281 -13.813 -2.882 1.00 95.00 307 ARG A O 1
ATOM 2362 N N . GLU A 1 308 ? 15.726 -12.770 -4.241 1.00 96.19 308 GLU A N 1
ATOM 2363 C CA . GLU A 1 308 ? 16.940 -13.317 -3.620 1.00 96.19 308 GLU A CA 1
ATOM 2364 C C . GLU A 1 308 ? 17.054 -12.897 -2.149 1.00 96.19 308 GLU A C 1
ATOM 2366 O O . GLU A 1 308 ? 17.315 -13.734 -1.287 1.00 96.19 308 GLU A O 1
ATOM 2371 N N . LEU A 1 309 ? 16.820 -11.615 -1.840 1.00 97.31 309 LEU A N 1
ATOM 2372 C CA . LEU A 1 309 ? 16.813 -11.118 -0.463 1.00 97.31 309 LEU A CA 1
ATOM 2373 C C . LEU A 1 309 ? 15.729 -11.808 0.379 1.00 97.31 309 LEU A C 1
ATOM 2375 O O . LEU A 1 309 ? 16.033 -12.289 1.467 1.00 97.31 309 LEU A O 1
ATOM 2379 N N . MET A 1 310 ? 14.502 -11.935 -0.137 1.00 97.50 310 MET A N 1
ATOM 2380 C CA . MET A 1 310 ? 13.427 -12.683 0.534 1.00 97.50 310 MET A CA 1
ATOM 2381 C C . MET A 1 310 ? 13.859 -14.115 0.882 1.00 97.50 310 MET A C 1
ATOM 2383 O O . MET A 1 310 ? 13.694 -14.556 2.017 1.00 97.50 310 MET A O 1
ATOM 2387 N N . GLN A 1 311 ? 14.477 -14.826 -0.068 1.00 97.44 311 GLN A N 1
ATOM 2388 C CA . GLN A 1 311 ? 14.952 -16.197 0.136 1.00 97.44 311 GLN A CA 1
ATOM 2389 C C . GLN A 1 311 ? 16.030 -16.297 1.222 1.00 97.44 311 GLN A C 1
ATOM 2391 O O . GLN A 1 311 ? 16.007 -17.252 1.998 1.00 97.44 311 GLN A O 1
ATOM 2396 N N . ARG A 1 312 ? 16.939 -15.313 1.330 1.00 97.88 312 ARG A N 1
ATOM 2397 C CA . ARG A 1 312 ? 17.957 -15.282 2.402 1.00 97.88 312 ARG A CA 1
ATOM 2398 C C . ARG A 1 312 ? 17.343 -15.243 3.801 1.00 97.88 312 ARG A C 1
ATOM 2400 O O . ARG A 1 312 ? 17.929 -15.793 4.727 1.00 97.88 312 ARG A O 1
ATOM 2407 N N . TYR A 1 313 ? 16.172 -14.627 3.936 1.00 97.69 313 TYR A N 1
ATOM 2408 C CA . TYR A 1 313 ? 15.425 -14.530 5.191 1.00 97.69 313 TYR A CA 1
ATOM 2409 C C . TYR A 1 313 ? 14.328 -15.595 5.333 1.00 97.69 313 TYR A C 1
ATOM 2411 O O . TYR A 1 313 ? 13.522 -15.531 6.258 1.00 97.69 313 TYR A O 1
ATOM 2419 N N . GLY A 1 314 ? 14.294 -16.587 4.436 1.00 96.12 314 GLY A N 1
ATOM 2420 C CA . GLY A 1 314 ? 13.301 -17.662 4.460 1.00 96.12 314 GLY A CA 1
ATOM 2421 C C . GLY A 1 314 ? 11.877 -17.210 4.119 1.00 96.12 314 GLY A C 1
ATOM 2422 O O . GLY A 1 314 ? 10.931 -17.952 4.380 1.00 96.12 314 GLY A O 1
ATOM 2423 N N . ASP A 1 315 ? 11.700 -16.020 3.535 1.00 96.12 315 ASP A N 1
ATOM 2424 C CA . ASP A 1 315 ? 10.382 -15.523 3.156 1.00 96.12 315 ASP A CA 1
ATOM 2425 C C . ASP A 1 315 ? 9.894 -16.193 1.865 1.00 96.12 315 ASP A C 1
ATOM 2427 O O . ASP A 1 315 ? 10.411 -15.978 0.763 1.00 96.12 315 ASP A O 1
ATOM 2431 N N . THR A 1 316 ? 8.868 -17.024 2.019 1.00 92.31 316 THR A N 1
ATOM 2432 C CA . THR A 1 316 ? 8.233 -17.780 0.936 1.00 92.31 316 THR A CA 1
ATOM 2433 C C . THR A 1 316 ? 6.952 -17.129 0.421 1.00 92.31 316 THR A C 1
ATOM 2435 O O . THR A 1 316 ? 6.368 -17.642 -0.538 1.00 92.31 316 THR A O 1
ATOM 2438 N N . ARG A 1 317 ? 6.532 -15.991 0.998 1.00 92.12 317 ARG A N 1
ATOM 2439 C CA . ARG A 1 317 ? 5.335 -15.253 0.577 1.00 92.12 317 ARG A CA 1
ATOM 2440 C C . ARG A 1 317 ? 5.389 -14.898 -0.904 1.00 92.12 317 ARG A C 1
ATOM 2442 O O . ARG A 1 317 ? 6.460 -14.787 -1.519 1.00 92.12 317 ARG A O 1
ATOM 2449 N N . GLN A 1 318 ? 4.203 -14.725 -1.478 1.00 90.75 318 GLN A N 1
ATOM 2450 C CA . GLN A 1 318 ? 4.070 -14.212 -2.832 1.00 90.75 318 GLN A CA 1
ATOM 2451 C C . GLN A 1 318 ? 4.517 -12.750 -2.899 1.00 90.75 318 GLN A C 1
ATOM 2453 O O . GLN A 1 318 ? 4.433 -12.001 -1.921 1.00 90.75 318 GLN A O 1
ATOM 2458 N N . VAL A 1 319 ? 4.959 -12.356 -4.091 1.00 91.44 319 VAL A N 1
ATOM 2459 C CA . VAL A 1 319 ? 5.320 -10.977 -4.406 1.00 91.44 319 VAL A CA 1
ATOM 2460 C C . VAL A 1 319 ? 4.290 -10.399 -5.356 1.00 91.44 319 VAL A C 1
ATOM 2462 O O . VAL A 1 319 ? 3.986 -11.016 -6.377 1.00 91.44 319 VAL A O 1
ATOM 2465 N N . TRP A 1 320 ? 3.765 -9.218 -5.040 1.00 94.06 320 TRP A N 1
ATOM 2466 C CA . TRP A 1 320 ? 2.888 -8.476 -5.941 1.00 94.06 320 TRP A CA 1
ATOM 2467 C C . TRP A 1 320 ? 3.614 -7.251 -6.483 1.00 94.06 320 TRP A C 1
ATOM 2469 O O . TRP A 1 320 ? 4.046 -6.384 -5.724 1.00 94.06 320 TRP A O 1
ATOM 2479 N N . LEU A 1 321 ? 3.702 -7.163 -7.810 1.00 93.75 321 LEU A N 1
ATOM 2480 C CA . LEU A 1 321 ? 4.181 -5.970 -8.500 1.00 93.75 321 LEU A CA 1
ATOM 2481 C C . LEU A 1 321 ? 3.066 -4.920 -8.503 1.00 93.75 321 LEU A C 1
ATOM 2483 O O . LEU A 1 321 ? 2.250 -4.878 -9.425 1.00 93.75 321 LEU A O 1
ATOM 2487 N N . THR A 1 322 ? 2.972 -4.119 -7.440 1.00 94.19 322 THR A N 1
ATOM 2488 C CA . THR A 1 322 ? 1.832 -3.205 -7.259 1.00 94.19 322 THR A CA 1
ATOM 2489 C C . THR A 1 322 ? 1.900 -1.985 -8.171 1.00 94.19 322 THR A C 1
ATOM 2491 O O . THR A 1 322 ? 0.854 -1.423 -8.496 1.00 94.19 322 THR A O 1
ATOM 2494 N N . GLU A 1 323 ? 3.091 -1.635 -8.663 1.00 90.75 323 GLU A N 1
ATOM 2495 C CA . GLU A 1 323 ? 3.318 -0.668 -9.737 1.00 90.75 323 GLU A CA 1
ATOM 2496 C C . GLU A 1 323 ? 4.527 -1.078 -10.589 1.00 90.75 323 GLU A C 1
ATOM 2498 O O . GLU A 1 323 ? 5.579 -1.472 -10.084 1.00 90.75 323 GLU A O 1
ATOM 2503 N N . TYR A 1 324 ? 4.359 -0.976 -11.904 1.00 88.69 324 TYR A N 1
ATOM 2504 C CA . TYR A 1 324 ? 5.410 -1.051 -12.914 1.00 88.69 324 TYR A CA 1
ATOM 2505 C C . TYR A 1 324 ? 4.867 -0.459 -14.223 1.00 88.69 324 TYR A C 1
ATOM 2507 O O . TYR A 1 324 ? 3.653 -0.413 -14.438 1.00 88.69 324 TYR A O 1
ATOM 2515 N N . GLY A 1 325 ? 5.746 0.011 -15.109 1.00 85.44 325 GLY A N 1
ATOM 2516 C CA . GLY A 1 325 ? 5.338 0.544 -16.408 1.00 85.44 325 GLY A CA 1
ATOM 2517 C C . GLY A 1 325 ? 6.382 1.449 -17.055 1.00 85.44 325 GLY A C 1
ATOM 2518 O O . GLY A 1 325 ? 7.425 1.741 -16.473 1.00 85.44 325 GLY A O 1
ATOM 2519 N N . TRP A 1 326 ? 6.074 1.912 -18.268 1.00 84.06 326 TRP A N 1
ATOM 2520 C CA . TRP A 1 326 ? 6.932 2.793 -19.065 1.00 84.06 326 TRP A CA 1
ATOM 2521 C C . TRP A 1 326 ? 6.148 3.992 -19.576 1.00 84.06 326 TRP A C 1
ATOM 2523 O O . TRP A 1 326 ? 5.041 3.855 -20.082 1.00 84.06 326 TRP A O 1
ATOM 2533 N N . THR A 1 327 ? 6.730 5.185 -19.523 1.00 77.44 327 THR A N 1
ATOM 2534 C CA . THR A 1 327 ? 6.047 6.376 -20.045 1.00 77.44 327 THR A CA 1
ATOM 2535 C C . THR A 1 327 ? 6.187 6.485 -21.567 1.00 77.44 327 THR A C 1
ATOM 2537 O O . THR A 1 327 ? 7.251 6.244 -22.132 1.00 77.44 327 THR A O 1
ATOM 2540 N N . VAL A 1 328 ? 5.111 6.890 -22.250 1.00 71.88 328 VAL A N 1
ATOM 2541 C CA . VAL A 1 328 ? 5.081 7.039 -23.722 1.00 71.88 328 VAL A CA 1
ATOM 2542 C C . VAL A 1 328 ? 5.532 8.423 -24.219 1.00 71.88 328 VAL A C 1
ATOM 2544 O O . VAL A 1 328 ? 5.592 8.667 -25.423 1.00 71.88 328 VAL A O 1
ATOM 2547 N N . THR A 1 329 ? 5.850 9.364 -23.322 1.00 64.38 329 THR A N 1
ATOM 2548 C CA . THR A 1 329 ? 6.197 10.749 -23.688 1.00 64.38 329 THR A CA 1
ATOM 2549 C C . THR A 1 329 ? 7.700 11.022 -23.613 1.00 64.38 329 THR A C 1
ATOM 2551 O O . THR A 1 329 ? 8.305 10.850 -22.562 1.00 64.38 329 THR A O 1
ATOM 2554 N N . ARG A 1 330 ? 8.281 11.581 -24.688 1.00 48.06 330 ARG A N 1
ATOM 2555 C CA . ARG A 1 330 ? 9.695 12.026 -24.780 1.00 48.06 330 ARG A CA 1
ATOM 2556 C C . ARG A 1 330 ? 10.018 13.337 -24.037 1.00 48.06 330 ARG A C 1
ATOM 2558 O O . ARG A 1 330 ? 11.047 13.957 -24.317 1.00 48.06 330 ARG A O 1
ATOM 2565 N N . ALA A 1 331 ? 9.149 13.832 -23.155 1.00 43.31 331 ALA A N 1
ATOM 2566 C CA . ALA A 1 331 ? 9.461 15.051 -22.410 1.00 43.31 331 ALA A CA 1
ATOM 2567 C C . ALA A 1 331 ? 10.724 14.795 -21.578 1.00 43.31 331 ALA A C 1
ATOM 2569 O O . ALA A 1 331 ? 10.789 13.791 -20.873 1.00 43.31 331 ALA A O 1
ATOM 2570 N N . LYS A 1 332 ? 11.740 15.665 -21.718 1.00 37.84 332 LYS A N 1
ATOM 2571 C CA . LYS A 1 332 ? 13.025 15.575 -21.006 1.00 37.84 332 LYS A CA 1
ATOM 2572 C C . LYS A 1 332 ? 12.780 15.077 -19.582 1.00 37.84 332 LYS A C 1
ATOM 2574 O O . LYS A 1 332 ? 12.124 15.771 -18.804 1.00 37.84 332 LYS A O 1
ATOM 2579 N N . VAL A 1 333 ? 13.359 13.924 -19.255 1.00 45.25 333 VAL A N 1
ATOM 2580 C CA . VAL A 1 333 ? 13.457 13.337 -17.911 1.00 45.25 333 VAL A CA 1
ATOM 2581 C C . VAL A 1 333 ? 14.347 14.242 -17.040 1.00 45.25 333 VAL A C 1
ATOM 2583 O O . VAL A 1 333 ? 15.441 13.890 -16.631 1.00 45.25 333 VAL A O 1
ATOM 2586 N N . ARG A 1 334 ? 13.939 15.500 -16.853 1.00 34.84 334 ARG A N 1
ATOM 2587 C CA . ARG A 1 334 ? 14.541 16.480 -15.938 1.00 34.84 334 ARG A CA 1
ATOM 2588 C C . ARG A 1 334 ? 13.569 16.876 -14.825 1.00 34.84 334 ARG A C 1
ATOM 2590 O O . ARG A 1 334 ? 13.968 17.586 -13.915 1.00 34.84 334 ARG A O 1
ATOM 2597 N N . ARG A 1 335 ? 12.308 16.425 -14.889 1.00 31.11 335 ARG A N 1
ATOM 2598 C CA . ARG A 1 335 ? 11.261 16.678 -13.879 1.00 31.11 335 ARG A CA 1
ATOM 2599 C C . ARG A 1 335 ? 10.276 15.521 -13.657 1.00 31.11 335 ARG A C 1
ATOM 2601 O O . ARG A 1 335 ? 9.330 15.687 -12.900 1.00 31.11 335 ARG A O 1
ATOM 2608 N N . CYS A 1 336 ? 10.491 14.352 -14.269 1.00 32.00 336 CYS A N 1
ATOM 2609 C CA . CYS A 1 336 ? 9.639 13.174 -14.040 1.00 32.00 336 CYS A CA 1
ATOM 2610 C C . CYS A 1 336 ? 9.925 12.452 -12.712 1.00 32.00 336 CYS A C 1
ATOM 2612 O O . CYS A 1 336 ? 9.211 11.522 -12.380 1.00 32.00 336 CYS A O 1
ATOM 2614 N N . LEU A 1 337 ? 10.886 12.934 -11.917 1.00 35.69 337 LEU A N 1
ATOM 2615 C CA . LEU A 1 337 ? 11.035 12.597 -10.494 1.00 35.69 337 LEU A CA 1
ATOM 2616 C C . LEU A 1 337 ? 10.067 13.419 -9.610 1.00 35.69 337 LEU A C 1
ATOM 2618 O O . LEU A 1 337 ? 10.387 13.761 -8.477 1.00 35.69 337 LEU A O 1
ATOM 2622 N N . SER A 1 338 ? 8.901 13.799 -10.145 1.00 29.55 338 SER A N 1
ATOM 2623 C CA . SER A 1 338 ? 7.763 14.236 -9.333 1.00 29.55 338 SER A CA 1
ATOM 2624 C C . SER A 1 338 ? 7.012 12.968 -8.910 1.00 29.55 338 SER A C 1
ATOM 2626 O O . SER A 1 338 ? 6.468 12.310 -9.801 1.00 29.55 338 SER A O 1
ATOM 2628 N N . PRO A 1 339 ? 6.937 12.623 -7.609 1.00 37.84 339 PRO A N 1
ATOM 2629 C CA . PRO A 1 339 ? 6.424 11.327 -7.133 1.00 37.84 339 PRO A CA 1
ATOM 2630 C C . PRO A 1 339 ? 4.957 11.036 -7.489 1.00 37.84 339 PRO A C 1
ATOM 2632 O O . PRO A 1 339 ? 4.486 9.918 -7.366 1.00 37.84 339 PRO A O 1
ATOM 2635 N N . SER A 1 340 ? 4.204 12.038 -7.943 1.00 30.25 340 SER A N 1
ATOM 2636 C CA . SER A 1 340 ? 2.761 11.945 -8.193 1.00 30.25 340 SER A CA 1
ATOM 2637 C C . SER A 1 340 ? 2.367 11.627 -9.642 1.00 30.25 340 SER A C 1
ATOM 2639 O O . SER A 1 340 ? 1.194 11.729 -9.993 1.00 30.25 340 SER A O 1
ATOM 2641 N N . SER A 1 341 ? 3.316 11.310 -10.528 1.00 30.11 341 SER A N 1
ATOM 2642 C CA . SER A 1 341 ? 3.048 11.178 -11.971 1.00 30.11 341 SER A CA 1
ATOM 2643 C C . SER A 1 341 ? 3.333 9.787 -12.541 1.00 30.11 341 SER A C 1
ATOM 2645 O O . SER A 1 341 ? 3.873 9.687 -13.643 1.00 30.11 341 SER A O 1
ATOM 2647 N N . ASN A 1 342 ? 2.905 8.718 -11.864 1.00 32.31 342 ASN A N 1
ATOM 2648 C CA . ASN A 1 342 ? 2.816 7.399 -12.497 1.00 32.31 342 ASN A CA 1
ATOM 2649 C C . ASN A 1 342 ? 1.610 7.369 -13.445 1.00 32.31 342 ASN A C 1
ATOM 2651 O O . ASN A 1 342 ? 0.499 6.950 -13.123 1.00 32.31 342 ASN A O 1
ATOM 2655 N N . ARG A 1 343 ? 1.835 7.892 -14.657 1.00 33.06 343 ARG A N 1
ATOM 2656 C CA . ARG A 1 343 ? 0.932 7.696 -15.788 1.00 33.06 343 ARG A CA 1
ATOM 2657 C C . ARG A 1 343 ? 1.053 6.247 -16.236 1.00 33.06 343 ARG A C 1
ATOM 2659 O O . ARG A 1 343 ? 2.075 5.836 -16.776 1.00 33.06 343 ARG A O 1
ATOM 2666 N N . LEU A 1 344 ? -0.027 5.519 -15.997 1.00 31.47 344 LEU A N 1
ATOM 2667 C CA . LEU A 1 344 ? -0.311 4.182 -16.485 1.00 31.47 344 LEU A CA 1
ATOM 2668 C C . LEU A 1 344 ? 0.101 4.004 -17.953 1.00 31.47 344 LEU A C 1
ATOM 2670 O O . LEU A 1 344 ? -0.343 4.760 -18.821 1.00 31.47 344 LEU A O 1
ATOM 2674 N N . ALA A 1 345 ? 0.881 2.969 -18.237 1.00 33.53 345 ALA A N 1
ATOM 2675 C CA . ALA A 1 345 ? 1.006 2.440 -19.584 1.00 33.53 345 ALA A CA 1
ATOM 2676 C C . ALA A 1 345 ? 0.974 0.916 -19.526 1.00 33.53 345 ALA A C 1
ATOM 2678 O O . ALA A 1 345 ? 1.868 0.273 -18.981 1.00 33.53 345 ALA A O 1
ATOM 2679 N N . ILE A 1 346 ? -0.075 0.364 -20.123 1.00 29.69 346 ILE A N 1
ATOM 2680 C CA . ILE A 1 346 ? -0.093 -1.004 -20.625 1.00 29.69 346 ILE A CA 1
ATOM 2681 C C . ILE A 1 346 ? 0.791 -1.006 -21.873 1.00 29.69 346 ILE A C 1
ATOM 2683 O O . ILE A 1 346 ? 0.612 -0.160 -22.753 1.00 29.69 346 ILE A O 1
ATOM 2687 N N . TRP A 1 347 ? 1.734 -1.939 -21.974 1.00 28.36 347 TRP A N 1
ATOM 2688 C CA . TRP A 1 347 ? 2.422 -2.163 -23.239 1.00 28.36 347 TRP A CA 1
ATOM 2689 C C . TRP A 1 347 ? 1.495 -2.949 -24.174 1.00 28.36 347 TRP A C 1
ATOM 2691 O O . TRP A 1 347 ? 1.154 -4.098 -23.904 1.00 28.36 347 TRP A O 1
ATOM 2701 N N . LEU A 1 348 ? 1.077 -2.313 -25.269 1.00 25.09 348 LEU A N 1
ATOM 2702 C CA . LEU A 1 348 ? 0.663 -3.013 -26.482 1.00 25.09 348 LEU A CA 1
ATOM 2703 C C . LEU A 1 348 ? 1.950 -3.398 -27.221 1.00 25.09 348 LEU A C 1
ATOM 2705 O O . LEU A 1 348 ? 2.792 -2.532 -27.464 1.00 25.09 348 LEU A O 1
ATOM 2709 N N . MET A 1 349 ? 2.117 -4.681 -27.551 1.00 22.02 349 MET A N 1
ATOM 2710 C CA . MET A 1 349 ? 3.271 -5.164 -28.319 1.00 22.02 349 MET A CA 1
ATOM 2711 C C . MET A 1 349 ? 3.446 -4.371 -29.633 1.00 22.02 349 MET A C 1
ATOM 2713 O O . MET A 1 349 ? 2.463 -4.177 -30.350 1.00 22.02 349 MET A O 1
ATOM 2717 N N . PRO A 1 350 ? 4.667 -3.958 -30.024 1.00 23.89 350 PRO A N 1
ATOM 2718 C CA . PRO A 1 350 ? 4.973 -3.573 -31.378 1.00 23.89 350 PRO A CA 1
ATOM 2719 C C . PRO A 1 350 ? 5.000 -4.851 -32.209 1.00 23.89 350 PRO A C 1
ATOM 2721 O O . PRO A 1 350 ? 5.726 -5.807 -31.926 1.00 23.89 350 PRO A O 1
ATOM 2724 N N . CYS A 1 351 ? 4.175 -4.843 -33.249 1.00 23.30 351 CYS A N 1
ATOM 2725 C CA . CYS A 1 351 ? 4.288 -5.762 -34.365 1.00 23.30 351 CYS A CA 1
ATOM 2726 C C . CYS A 1 351 ? 5.748 -5.784 -34.851 1.00 23.30 351 CYS A C 1
ATOM 2728 O O . CYS A 1 351 ? 6.402 -4.741 -34.932 1.00 23.30 351 CYS A O 1
ATOM 2730 N N . GLY A 1 352 ? 6.260 -6.984 -35.116 1.00 24.48 352 GLY A N 1
ATOM 2731 C CA . GLY A 1 352 ? 7.644 -7.208 -35.503 1.00 24.48 352 GLY A CA 1
ATOM 2732 C C . GLY A 1 352 ? 8.062 -6.484 -36.787 1.00 24.48 352 GLY A C 1
ATOM 2733 O O . GLY A 1 352 ? 7.245 -6.146 -37.637 1.00 24.48 352 GLY A O 1
ATOM 2734 N N . ALA A 1 353 ? 9.386 -6.355 -36.910 1.00 28.41 353 ALA A N 1
ATOM 2735 C CA . ALA A 1 353 ? 10.161 -5.889 -38.061 1.00 28.41 353 ALA A CA 1
ATOM 2736 C C . ALA A 1 353 ? 10.284 -4.364 -38.268 1.00 28.41 353 ALA A C 1
ATOM 2738 O O . ALA A 1 353 ? 9.613 -3.766 -39.095 1.00 28.41 353 ALA A O 1
ATOM 2739 N N . CYS A 1 354 ? 11.284 -3.777 -37.603 1.00 24.16 354 CYS A N 1
ATOM 2740 C CA . CYS A 1 354 ? 12.246 -2.826 -38.184 1.00 24.16 354 CYS A CA 1
ATOM 2741 C C . CYS A 1 354 ? 13.481 -2.868 -37.268 1.00 24.16 354 CYS A C 1
ATOM 2743 O O . CYS A 1 354 ? 13.413 -2.503 -36.104 1.00 24.16 354 CYS A O 1
ATOM 2745 N N . GLY A 1 355 ? 14.577 -3.505 -37.669 1.00 23.45 355 GLY A N 1
ATOM 2746 C CA . GLY A 1 355 ? 15.584 -2.830 -38.481 1.00 23.45 355 GLY A CA 1
ATOM 2747 C C . GLY A 1 355 ? 16.616 -2.174 -37.558 1.00 23.45 355 GLY A C 1
ATOM 2748 O O . GLY A 1 355 ? 16.332 -1.185 -36.896 1.00 23.45 355 GLY A O 1
ATOM 2749 N N . SER A 1 356 ? 17.802 -2.770 -37.494 1.00 33.06 356 SER A N 1
ATOM 2750 C CA . SER A 1 356 ? 18.974 -2.355 -36.716 1.00 33.06 356 SER A CA 1
ATOM 2751 C C . SER A 1 356 ? 19.218 -0.838 -36.652 1.00 33.06 356 SER A C 1
ATOM 2753 O O . SER A 1 356 ? 19.426 -0.203 -37.685 1.00 33.06 356 SER A O 1
ATOM 2755 N N . ALA A 1 357 ? 19.353 -0.293 -35.440 1.00 25.27 357 ALA A N 1
ATOM 2756 C CA . ALA A 1 357 ? 20.123 0.926 -35.195 1.00 25.27 357 ALA A CA 1
ATOM 2757 C C . ALA A 1 357 ? 20.700 0.915 -33.771 1.00 25.27 357 ALA A C 1
ATOM 2759 O O . ALA A 1 357 ? 20.110 1.402 -32.811 1.00 25.27 357 ALA A O 1
ATOM 2760 N N . THR A 1 358 ? 21.893 0.343 -33.648 1.00 34.25 358 THR A N 1
ATOM 2761 C CA . THR A 1 358 ? 22.817 0.565 -32.538 1.00 34.25 358 THR A CA 1
ATOM 2762 C C . THR A 1 358 ? 23.158 2.054 -32.430 1.00 34.25 358 THR A C 1
ATOM 2764 O O . THR A 1 358 ? 23.711 2.635 -33.361 1.00 34.25 358 THR A O 1
ATOM 2767 N N . ARG A 1 359 ? 22.880 2.671 -31.277 1.00 24.28 359 ARG A N 1
ATOM 2768 C CA . ARG A 1 359 ? 23.633 3.820 -30.739 1.00 24.28 359 ARG A CA 1
ATOM 2769 C C . ARG A 1 359 ? 23.355 3.934 -29.240 1.00 24.28 359 ARG A C 1
ATOM 2771 O O . ARG A 1 359 ? 22.341 4.482 -28.822 1.00 24.28 359 ARG A O 1
ATOM 2778 N N . GLY A 1 360 ? 24.258 3.360 -28.447 1.00 24.27 360 GLY A N 1
ATOM 2779 C CA . GLY A 1 360 ? 24.266 3.513 -26.996 1.00 24.27 360 GLY A CA 1
ATOM 2780 C C . GLY A 1 360 ? 24.509 4.967 -26.598 1.00 24.27 360 GLY A C 1
ATOM 2781 O O . GLY A 1 360 ? 25.326 5.658 -27.209 1.00 24.27 360 GLY A O 1
ATOM 2782 N N . TYR A 1 361 ? 23.809 5.423 -25.564 1.00 24.41 361 TYR A N 1
ATOM 2783 C CA . TYR A 1 361 ? 24.134 6.666 -24.876 1.00 24.41 361 TYR A CA 1
ATOM 2784 C C . TYR A 1 361 ? 25.036 6.331 -23.688 1.00 24.41 361 TYR A C 1
ATOM 2786 O O . TYR A 1 361 ? 24.649 5.579 -22.799 1.00 24.41 361 TYR A O 1
ATOM 2794 N N . ARG A 1 362 ? 26.264 6.865 -23.706 1.00 22.69 362 ARG A N 1
ATOM 2795 C CA . ARG A 1 362 ? 27.191 6.835 -22.568 1.00 22.69 362 ARG A CA 1
ATOM 2796 C C . ARG A 1 362 ? 26.563 7.582 -21.391 1.00 22.69 362 ARG A C 1
ATOM 2798 O O . ARG A 1 362 ? 26.139 8.725 -21.560 1.00 22.69 362 ARG A O 1
ATOM 2805 N N . ALA A 1 363 ? 26.565 6.958 -20.217 1.00 26.55 363 ALA A N 1
ATOM 2806 C CA . ALA A 1 363 ? 26.363 7.643 -18.950 1.00 26.55 363 ALA A CA 1
ATOM 2807 C C . ALA A 1 363 ? 27.433 8.738 -18.794 1.00 26.55 363 ALA A C 1
ATOM 2809 O O . ALA A 1 363 ? 28.630 8.479 -18.948 1.00 26.55 363 ALA A O 1
ATOM 2810 N N . CYS A 1 364 ? 27.007 9.975 -18.537 1.00 23.36 364 CYS A N 1
ATOM 2811 C CA . CYS A 1 364 ? 27.918 11.060 -18.195 1.00 23.36 364 CYS A CA 1
ATOM 2812 C C . CYS A 1 364 ? 28.391 10.879 -16.750 1.00 23.36 364 CYS A C 1
ATOM 2814 O O . CYS A 1 364 ? 27.753 11.360 -15.819 1.00 23.36 364 CYS A O 1
ATOM 2816 N N . LEU A 1 365 ? 29.532 10.213 -16.589 1.00 29.98 365 LEU A N 1
ATOM 2817 C CA . LEU A 1 365 ? 30.461 10.466 -15.494 1.00 29.98 365 LEU A CA 1
ATOM 2818 C C . LEU A 1 365 ? 31.318 11.682 -15.872 1.00 29.98 365 LEU A C 1
ATOM 2820 O O . LEU A 1 365 ? 32.119 11.587 -16.798 1.00 29.98 365 LEU A O 1
ATOM 2824 N N . SER A 1 366 ? 31.170 12.799 -15.160 1.00 25.48 366 SER A N 1
ATOM 2825 C CA . SER A 1 366 ? 32.268 13.739 -14.880 1.00 25.48 366 SER A CA 1
ATOM 2826 C C . SER A 1 366 ? 31.790 14.825 -13.920 1.00 25.48 366 SER A C 1
ATOM 2828 O O . SER A 1 366 ? 30.809 15.512 -14.209 1.00 25.48 366 SER A O 1
ATOM 2830 N N . GLY A 1 367 ? 32.498 14.972 -12.801 1.00 26.78 367 GLY A N 1
ATOM 2831 C CA . GLY A 1 367 ? 32.306 16.065 -11.861 1.00 26.78 367 GLY A CA 1
ATOM 2832 C C . GLY A 1 367 ? 32.909 17.388 -12.325 1.00 26.78 367 GLY A C 1
ATOM 2833 O O . GLY A 1 367 ? 33.713 17.430 -13.256 1.00 26.78 367 GLY A O 1
ATOM 2834 N N . THR A 1 368 ? 32.518 18.428 -11.597 1.00 30.56 368 T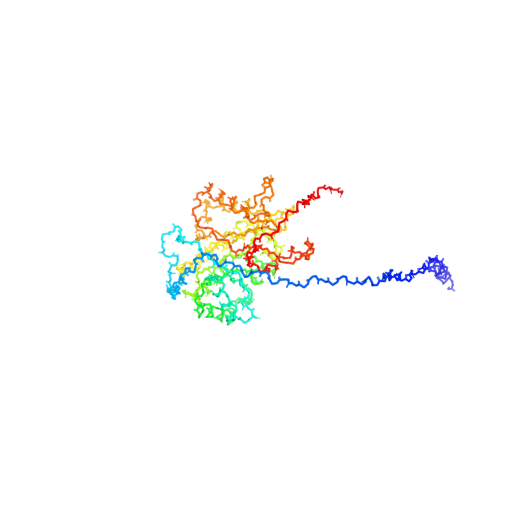HR A N 1
ATOM 2835 C CA . THR A 1 368 ? 33.329 19.559 -11.125 1.00 30.56 368 THR A CA 1
ATOM 2836 C C . THR A 1 368 ? 32.675 20.075 -9.861 1.00 30.56 368 THR A C 1
ATOM 2838 O O . THR A 1 368 ? 31.429 20.216 -9.911 1.00 30.56 368 THR A O 1
#

Mean predicted aligned error: 14.84 Å

Foldseek 3Di:
DPDVVVVVVVVVVVVPDDDDDPDPPPDPDPDPPDDPDPPDDDPDPDPDPDPDDDPDDPPPPDPPPPQPPLPLQQPDPFLRDDPDDADEFEDACFPDPLLVVLLVCVVVVHQEYEYEDEQCVQCVDPPDGDCVRVVVNLVSCSVSSHAYEYEYAFHHLVQDPVSFRAQGPDLLSLLVSLLVVLLVCASRHQEYEYFAALQFCVRRRQFRDALVSLLSNLQSNQVSNCVRHSSHFYEYYAHQLDDDPDSRGGDHDLVRVLVNCVPPVRCVLVSGSEYEHEQQCEAPDQVDADPDPVPRSNRVCVVVVVVVSCVVSVRPHYYDNSDDDYDPDPDPPPPPPPVPDPDDDDDDDPDDDDDDDDDDDDDDDDDD

Solvent-accessible surface area (backbone atoms only — not comparable to full-atom values): 21838 Å² total; per-residue (Å²): 142,72,81,73,62,58,63,58,55,61,61,58,59,70,76,74,74,79,85,72,81,80,71,77,77,74,73,79,76,76,73,83,80,70,76,82,68,81,76,75,76,74,78,75,82,72,83,68,74,77,77,74,85,69,92,70,75,84,64,72,75,72,74,78,73,71,77,80,68,76,70,54,62,39,72,60,69,84,54,52,76,76,94,62,95,79,54,63,42,74,49,78,58,75,99,52,66,45,64,59,52,47,53,51,38,47,74,72,68,33,46,33,35,41,34,76,44,49,42,26,78,32,33,61,46,92,93,49,71,55,53,68,73,56,52,51,52,49,51,46,32,59,76,58,62,33,45,32,28,40,29,43,36,37,31,21,38,88,45,26,94,82,53,37,48,9,65,54,75,48,34,66,61,50,17,54,51,34,28,53,54,30,60,74,37,53,87,62,44,50,29,38,25,48,39,55,24,46,44,27,4,67,48,27,41,67,37,63,50,52,53,67,62,52,48,48,39,32,39,26,36,35,51,26,30,45,78,67,26,46,36,36,37,31,27,36,38,26,36,48,36,41,85,54,96,50,63,67,52,27,38,43,34,68,66,47,52,51,50,34,50,66,37,81,86,35,45,54,76,76,32,38,50,30,45,30,34,31,39,26,15,62,88,50,56,67,89,43,72,62,92,48,93,87,53,31,40,44,17,37,49,35,53,56,58,55,51,53,54,34,51,77,72,68,51,80,54,46,74,42,74,76,44,68,57,47,75,92,68,86,68,75,86,82,62,73,88,46,93,86,67,84,63,84,39,82,84,76,82,76,79,83,89,80,80,94,77,92,76,87,80,80,79,87,83,78,90,132

pLDDT: mean 76.51, std 25.51, range [22.02, 98.88]

Secondary structure (DSSP, 8-state):
--TTTHHHHHHHSSSS------PPPPPPPPP-----PPPPPPPP----------------------------TTSSSSSP--SS---EEE---TTS-HHHHHHHHHHTT--EEEEEEEHHHH-SBTTB---HHHHHHHHHHHHTT-EEEEEEE---GGG-SS-SSSS-S-HHHHHHHHHHHHHHHTTT--EEEE-S-TTBTTTTTSSPPPHHHHHHHHHHHHHHHHHH-TTSEEEPPPEE----S-TTTB--HHHHHHHHHHGGGTGGGGS-SBEEEE---TTS-TTPPPSSGGGGGGSTTHHHHHHHHHHHTT----EEEEE-------S-TTS---TT-------PPPPS-------PPPP-----

Sequence (368 aa):
MPMRLILLIVLAAVVLASCGEVSPVPAPTPLPTQPLQPSTPLPEPQASALPTESPWYLGTPSPLVAPLSNVCLGAGDFPPQIEAVQYGINAFLFATDTARVLALTRIGGFTWVRQQIHWHDLEGEKGNFVWRPLDQIVSAARANDVQLMLSVVRSPPWATTTGHTGLPDDPAAFENFMRKLAERYRGRVAAYQIWNEPNLSHEGGGTPVEPAQYLATLQAGYRAVKEVDPCALVVSAALAATHNPDPTVAREDLPWLEALYQLEDGAFLRAADIVGVHTGAGTNSPDVAWTQPDESHFYFRHIERTRELMQRYGDTRQVWLTEYGWTVTRAKVRRCLSPSSNRLAIWLMPCGACGSATRGYRACLSGT

Nearest PDB structures (foldseek):
  8z47-assembly1_A  TM=6.761E-01  e=5.000E-07  Bacteroides xylanisolvens XB1A
  8fa4-assembly2_A  TM=5.986E-01  e=1.065E-07  Xanthomonas campestris pv. campestris
  6t75-assembly1_AAA  TM=5.241E-01  e=1.410E-05  Bacteroides salyersiae
  6t75-assembly1_BBB  TM=5.236E-01  e=7.489E-05  Bacteroides salyersiae
  6t75-assembly2_EEE  TM=5.076E-01  e=5.848E-05  Bacteroides salyersiae